Protein AF-A0A6I5CP54-F1 (afdb_monomer)

Foldseek 3Di:
DDDDDDDDDDDDDDDDDDDDDDDDDDDDDDDDPDPDDPPDDPWDWQQAPFDKQKPAAPDPQQGLNQARPPQQPDGKHFGAQDFFIKMKTFSVAKFWFFKKKWAWDVWAAQWKFKWAAAQVPDIDTFDTHHRDDHGMDIDTGGDMHRMIMITGGDIPDRGTTMTSYIIITGDDDHQAQFAQAFFWAFDDFDLATFTDHVNHGAFFLAAEEADDLQCLLVCVLVVVLLQGQEYEDQAFDPSNVSNLVSSRSNNHAYAHHQEDQQLDDVPGHDQDQLLPCVVSLVVSLVRLLVRLLVPLNRSRYAAYEYYEANLPNNCNVDDDPSSVSRLLSVLLSLQVSLVSSCVRHVRHFYEYEHEACVSVVSCQVRRPSGQEYEYADECCLLCNLVCCVVVPDTHAYEYEEYFHDDQVRAAADPQGGGDADFLVNRLVRRLVNQCSQVVSPSRYRYYHYPHCHQDAPPLHNRRHQQHVNAGTSNSQSSSCSNSVDPVPPQHAKHFPDKDKPPQEEAEAQAWIKIATDIDGPVHADKDKWKWKGCCFQPNRSHTDTWDWDDPDRRMIITGHHNGFGKMKMKMWIDRVPRHIGIGIDIHGYDHHDDPDDDPLAQDDKDKPAFQCDDDPDSQDLSQCRPPDPVGHTDGDPDPDMDMDD

Mean predicted aligned error: 13.67 Å

Secondary structure (DSSP, 8-state):
-----------------------------------PPP-PPPPEE-STT--EEES--SSGGG-GGGGSSS-TTT--EE--SSSS-EEEEEEEEEEEEEEEEEEE-SS-EEEEEEEEESSSSSEEEEEEE-S---SEEEEE---EEEEEEEEEEEESSSS--EEEEEEEEEEESPPPPPPPPS-EEEEEETTEEEEEETTEEE-EEEEEE-S-GGGHHHHHHHHHHTT--EEE-S--STTHHHHHHHHHHTT-EEEEEE----S-BTTB-----TTT-HHHHHHHHHHHHHHHHHHTT-TTEEEEEEEESHHHHGGGT--HHHHHHHHHHHHHHHHHHHHHHHTT-TTS-EEEEEESSTTHHHHHHH-TT-SSEEEE-STTGGGHHHHHHHHT-SS-EEEEEE-S--GGGS-B-TTSSB-PPPHHHHHHHHHHHHHHHHTSTTTEEEEEEEEE--S-BTTB-SS-SSGGG-B-HHHHHHHHHHHS--TT---PPEEEEEEEETSS-EETTSEEEEEEEEE-SS----EEEEEEE-HHHH---SEEEPPEEEEETTEEEEEPPSS-EEEEEEEEEE-SSSBEEEEEEEEEEE-----S--SSTT---EES---SSBTTB---GGGGSSS-SS------SSS---EE-

Solvent-accessible surface area (backbone atoms only — not comparable to full-atom values): 34402 Å² total; per-residue (Å²): 131,86,87,84,85,90,88,85,87,88,90,89,82,90,86,91,87,87,91,86,86,84,89,88,87,88,87,83,87,81,91,77,83,79,78,74,76,79,84,72,74,80,74,38,79,53,28,69,75,36,62,39,46,48,76,53,48,67,45,90,86,15,39,43,47,34,16,21,68,80,45,74,81,83,42,30,19,27,31,47,68,56,66,66,42,37,44,35,36,43,50,87,46,60,23,28,35,48,31,38,36,38,33,35,38,96,37,16,53,17,21,30,32,39,30,28,12,78,82,75,78,63,76,43,78,54,42,79,50,70,79,51,90,52,49,69,49,79,41,80,41,64,57,61,27,18,23,41,30,45,38,34,59,35,52,68,62,83,55,20,43,24,29,17,26,51,45,36,25,24,43,87,74,32,83,56,59,60,22,68,58,62,48,26,41,81,44,75,50,95,67,50,38,43,32,23,37,46,81,38,85,48,67,45,40,23,26,26,62,54,63,63,48,88,51,27,69,73,52,44,61,54,47,41,71,35,41,35,45,30,37,32,44,63,56,64,57,88,63,42,56,48,33,40,56,32,28,23,62,55,30,16,31,30,38,40,10,38,75,50,70,18,18,32,60,94,98,47,62,43,74,72,51,51,73,74,46,57,68,60,52,55,50,51,51,53,52,52,47,52,48,46,66,72,39,65,84,40,58,10,60,45,32,41,30,48,37,52,31,32,67,60,12,33,58,73,65,34,59,70,74,58,27,55,49,34,43,52,28,42,29,36,47,52,21,56,44,29,53,51,43,45,75,72,34,82,42,45,41,33,31,41,33,23,56,45,71,80,45,51,73,46,35,68,74,40,19,75,61,43,61,32,46,33,22,31,30,35,71,58,37,62,50,55,62,54,53,46,61,73,72,60,64,90,60,41,34,35,35,60,29,29,18,35,64,49,76,91,70,42,61,60,37,100,84,73,46,62,46,70,74,46,42,66,55,37,15,50,22,35,42,51,38,52,49,44,40,66,72,37,65,25,35,42,40,33,37,16,37,44,30,48,21,43,60,67,40,100,21,43,76,72,52,44,22,24,35,84,69,25,33,23,52,37,36,51,28,47,17,25,70,55,64,73,53,59,87,90,62,89,58,35,26,42,69,79,43,74,51,56,44,56,36,78,60,23,29,34,66,36,69,27,38,39,38,39,50,68,45,47,78,85,69,56,72,72,42,80,50,46,30,36,15,34,41,75,40,77,61,44,52,51,70,40,80,49,58,66,47,77,73,55,93,54,27,30,44,33,51,39,56,78,68,51,39,40,29,41,41,35,46,37,32,30,44,84,83,51,26,24,18,56,44,68,46,64,34,24,28,32,81,52,87,78,87,78,81,77,81,55,55,76,46,75,54,51,52,75,57,48,35,75,72,59,95,94,34,62,16,43,58,55,38,66,25,66,82,56,90,92,52,40,52,40,62,57,100,61,87,88,75,54,77,48,114

Sequence (645 aa):
MSRPRRFAHTPPTRRAAVPLLALGALLASSLTVALAPDARAADTLLSQGRPATASSQEGDGYAASAAVDGDLTGTRWASAWSDTQWLQVDLGRRADLSRAVLTWENAYGKDYEIQASDDGTDWRTLKKVTGGDGGTDDLALSGSGRYVRMQGLARSGGYGYSLWEFQVYGSAGGTVPPPATGAVKVEGTRGDWRLTVGGRPFTVKGVTWGPPVADAAEYLPDVREMGANTVRTWGTDGSSKALLDAAAAQGLHVINGFWLQPGGGPGSGGCVDYVTDTAYKDSALAEFARWVDAYKSHPATLMWNVGNESVLGLQNCYSGDRLEAERNAYTGFIDEVAKKIHSIDPDHPVTSTDAWTGAWPYYERNAPDLDLYAVNAYSGVCQVRQDWTDGGYSKPYIVTETGPAGEWEVPDDANGVPDEPTDAQKADGYTRAWNCVTDHQGVALGATLFHYGTEHDFGGVWYNLVPDGLRRLSYYAVKKAYTGSTAGDDTPPVISGMTVSPASSAPAGGEFTVHADVRDPDGDPVTYRIFLSGTYANGDKRLVAAKWRSTGNGAFAVTAPQGLGVWKVYVQAEDGHGNAGIETRSVRVVAPPVSGTDLALDRPVTASSFQPSYGDCPCTPDLAVDGRADTRWASDWSDPQWFQV

Nearest PDB structures (foldseek):
  6pal-assembly1_A  TM=8.038E-01  e=7.867E-29  Bacteroides uniformis
  4zy9-assembly2_B  TM=9.652E-01  e=1.320E-16  Paenibacillus fukuinensis
  4zz8-assembly2_B  TM=9.709E-01  e=1.003E-14  Paenibacillus fukuinensis
  4zxe-assembly2_B  TM=9.583E-01  e=8.452E-15  Paenibacillus fukuinensis
  2yc4-assembly1_A  TM=8.975E-01  e=1.955E-06  Chlamydomonas reinhardtii

Structure (mmCIF, N/CA/C/O backbone):
data_AF-A0A6I5CP54-F1
#
_entry.id   AF-A0A6I5CP54-F1
#
loop_
_atom_site.group_PDB
_atom_site.id
_atom_site.type_symbol
_atom_site.label_atom_id
_atom_site.label_alt_id
_atom_site.label_comp_id
_atom_site.label_asym_id
_atom_site.label_entity_id
_atom_site.label_seq_id
_atom_site.pdbx_PDB_ins_code
_atom_site.Cartn_x
_atom_site.Cartn_y
_atom_site.Cartn_z
_atom_site.occupancy
_atom_site.B_iso_or_equiv
_atom_site.auth_seq_id
_atom_site.auth_comp_id
_atom_site.auth_asym_id
_atom_site.auth_atom_id
_atom_site.pdbx_PDB_model_num
ATOM 1 N N . MET A 1 1 ? 69.385 2.492 13.422 1.00 39.16 1 MET A N 1
ATOM 2 C CA . MET A 1 1 ? 69.932 3.751 13.986 1.00 39.16 1 MET A CA 1
ATOM 3 C C . MET A 1 1 ? 69.280 4.022 15.347 1.00 39.16 1 MET A C 1
ATOM 5 O O . MET A 1 1 ? 68.232 3.453 15.601 1.00 39.16 1 MET A O 1
ATOM 9 N N . SER A 1 2 ? 69.954 4.797 16.208 1.00 36.59 2 SER A N 1
ATOM 10 C CA . SER A 1 2 ? 69.569 5.403 17.511 1.00 36.59 2 SER A CA 1
ATOM 11 C C . SER A 1 2 ? 68.113 5.231 18.019 1.00 36.59 2 SER A C 1
ATOM 13 O O . SER A 1 2 ? 67.192 5.573 17.295 1.00 36.59 2 SER A O 1
ATOM 15 N N . ARG A 1 3 ? 67.830 4.646 19.207 1.00 36.69 3 ARG A N 1
ATOM 16 C CA . ARG A 1 3 ? 68.054 5.112 20.620 1.00 36.69 3 ARG A CA 1
ATOM 17 C C . ARG A 1 3 ? 67.064 6.223 21.093 1.00 36.69 3 ARG A C 1
ATOM 19 O O . ARG A 1 3 ? 66.807 7.105 20.287 1.00 36.69 3 ARG A O 1
ATOM 26 N N . PRO A 1 4 ? 66.727 6.356 22.411 1.00 61.97 4 PRO A N 1
ATOM 27 C CA . PRO A 1 4 ? 66.622 5.322 23.471 1.00 61.97 4 PRO A CA 1
ATOM 28 C C . PRO A 1 4 ? 65.631 5.578 24.671 1.00 61.97 4 PRO A C 1
ATOM 30 O O . PRO A 1 4 ? 65.228 6.698 24.943 1.00 61.97 4 PRO A O 1
ATOM 33 N N . ARG A 1 5 ? 65.494 4.542 25.531 1.00 39.81 5 ARG A N 1
ATOM 34 C CA . ARG A 1 5 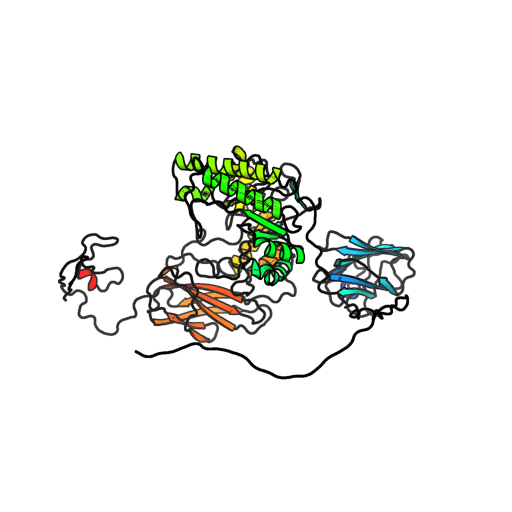? 65.497 4.545 27.034 1.00 39.81 5 ARG A CA 1
ATOM 35 C C . ARG A 1 5 ? 64.280 4.941 27.910 1.00 39.81 5 ARG A C 1
ATOM 37 O O . ARG A 1 5 ? 63.714 6.019 27.830 1.00 39.81 5 ARG A O 1
ATOM 44 N N . ARG A 1 6 ? 64.055 4.059 28.905 1.00 46.34 6 ARG A N 1
ATOM 45 C CA . ARG A 1 6 ? 63.405 4.275 30.219 1.00 46.34 6 ARG A CA 1
ATOM 46 C C . ARG A 1 6 ? 64.395 4.836 31.262 1.00 46.34 6 ARG A C 1
ATOM 48 O O . ARG A 1 6 ? 65.596 4.707 31.044 1.00 46.34 6 ARG A O 1
ATOM 55 N N . PHE A 1 7 ? 63.853 5.309 32.395 1.00 38.19 7 PHE A N 1
ATOM 56 C CA . PHE A 1 7 ? 64.299 5.269 33.819 1.00 38.19 7 PHE A CA 1
ATOM 57 C C . PHE A 1 7 ? 63.834 6.583 34.501 1.00 38.19 7 PHE A C 1
ATOM 59 O O . PHE A 1 7 ? 63.853 7.610 33.840 1.00 38.19 7 PHE A O 1
ATOM 66 N N . ALA A 1 8 ? 63.508 6.742 35.786 1.00 40.03 8 ALA A N 1
ATOM 67 C CA . ALA A 1 8 ? 62.969 5.959 36.907 1.00 40.03 8 ALA A CA 1
ATOM 68 C C . ALA A 1 8 ? 63.285 6.770 38.199 1.00 40.03 8 ALA A C 1
ATOM 70 O O . ALA A 1 8 ? 64.399 7.265 38.321 1.00 40.03 8 ALA A O 1
ATOM 71 N N . HIS A 1 9 ? 62.355 6.799 39.169 1.00 34.72 9 HIS A N 1
ATOM 72 C CA . HIS A 1 9 ? 62.580 6.982 40.629 1.00 34.72 9 HIS A CA 1
ATOM 73 C C . HIS A 1 9 ? 62.630 8.386 41.327 1.00 34.72 9 HIS A C 1
ATOM 75 O O . HIS A 1 9 ? 63.680 9.003 41.454 1.00 34.72 9 HIS A O 1
ATOM 81 N N . THR A 1 10 ? 61.473 8.732 41.942 1.00 36.22 10 THR A N 1
ATOM 82 C CA . THR A 1 10 ? 61.230 9.029 43.399 1.00 36.22 10 THR A CA 1
ATOM 83 C C . THR A 1 10 ? 61.663 10.385 44.070 1.00 36.22 10 THR A C 1
ATOM 85 O O . THR A 1 10 ? 62.360 11.168 43.437 1.00 36.22 10 THR A O 1
ATOM 88 N N . PRO A 1 11 ? 61.123 10.773 45.274 1.00 61.88 11 PRO A N 1
ATOM 89 C CA . PRO A 1 11 ? 60.636 12.147 45.596 1.00 61.88 11 PRO A CA 1
ATOM 90 C C . PRO A 1 11 ? 61.286 12.677 46.927 1.00 61.88 11 PRO A C 1
ATOM 92 O O . PRO A 1 11 ? 62.475 12.396 47.075 1.00 61.88 11 PRO A O 1
ATOM 95 N N . PRO A 1 12 ? 60.649 13.308 47.967 1.00 60.81 12 PRO A N 1
ATOM 96 C CA . PRO A 1 12 ? 59.356 14.023 48.168 1.00 60.81 12 PRO A CA 1
ATOM 97 C C . PRO A 1 12 ? 59.466 15.358 48.978 1.00 60.81 12 PRO A C 1
ATOM 99 O O . PRO A 1 12 ? 60.566 15.796 49.291 1.00 60.81 12 PRO A O 1
ATOM 102 N N . THR A 1 13 ? 58.347 15.971 49.430 1.00 38.03 13 THR A N 1
ATOM 103 C CA . THR A 1 13 ? 58.023 16.144 50.888 1.00 38.03 13 THR A CA 1
ATOM 104 C C . THR A 1 13 ? 56.765 16.986 51.232 1.00 38.03 13 THR A C 1
ATOM 106 O O . THR A 1 13 ? 56.719 18.156 50.896 1.00 38.03 13 THR A O 1
ATOM 109 N N . ARG A 1 14 ? 55.883 16.411 52.090 1.00 41.72 14 ARG A N 1
ATOM 110 C CA . ARG A 1 14 ? 55.156 17.015 53.261 1.00 41.72 14 ARG A CA 1
ATOM 111 C C . ARG A 1 14 ? 54.171 18.188 53.001 1.00 41.72 14 ARG A C 1
ATOM 113 O O . ARG A 1 14 ? 54.395 19.008 52.136 1.00 41.72 14 ARG A O 1
ATOM 120 N N . ARG A 1 15 ? 53.065 18.390 53.739 1.00 37.25 15 ARG A N 1
ATOM 121 C CA . ARG A 1 15 ? 52.506 17.911 55.042 1.00 37.25 15 ARG A CA 1
ATOM 122 C C . ARG A 1 15 ? 50.957 18.135 54.979 1.00 37.25 15 ARG A C 1
ATOM 124 O O . ARG A 1 15 ? 50.528 18.804 54.051 1.00 37.25 15 ARG A O 1
ATOM 131 N N . ALA A 1 16 ? 50.048 17.690 55.859 1.00 37.16 16 ALA A N 1
ATOM 132 C CA . ALA A 1 16 ? 50.077 16.974 57.148 1.00 37.16 16 ALA A CA 1
ATOM 133 C C . ALA A 1 16 ? 48.749 16.168 57.351 1.00 37.16 16 ALA A C 1
ATOM 135 O O . ALA A 1 16 ? 48.096 15.824 56.374 1.00 37.16 16 ALA A O 1
ATOM 136 N N . ALA A 1 17 ? 48.362 15.880 58.604 1.00 35.94 17 ALA A N 1
ATOM 137 C CA . ALA A 1 17 ? 47.079 15.316 59.089 1.00 35.94 17 ALA A CA 1
ATOM 138 C C . ALA A 1 17 ? 46.939 15.699 60.601 1.00 35.94 17 ALA A C 1
ATOM 140 O O . ALA A 1 17 ? 47.867 16.337 61.103 1.00 35.94 17 ALA A O 1
ATOM 141 N N . VAL A 1 18 ? 45.918 15.403 61.429 1.00 38.16 18 VAL A N 1
ATOM 142 C CA . VAL A 1 18 ? 44.681 14.566 61.421 1.00 38.16 18 VAL A CA 1
ATOM 143 C C . VAL A 1 18 ? 43.765 15.098 62.580 1.00 38.16 18 VAL A C 1
ATOM 145 O O . VAL A 1 18 ? 44.330 15.795 63.431 1.00 38.16 18 VAL A O 1
ATOM 148 N N . PRO A 1 19 ? 42.424 14.863 62.687 1.00 48.59 19 PRO A N 1
ATOM 149 C CA . PRO A 1 19 ? 41.876 13.594 63.218 1.00 48.59 19 PRO A CA 1
ATOM 150 C C . PRO A 1 19 ? 40.431 13.234 62.748 1.00 48.59 19 PRO A C 1
ATOM 152 O O . PRO A 1 19 ? 39.945 13.733 61.739 1.00 48.59 19 PRO A O 1
ATOM 155 N N . LEU A 1 20 ? 39.769 12.337 63.494 1.00 41.56 20 LEU A N 1
ATOM 156 C CA . LEU A 1 20 ? 38.352 11.925 63.459 1.00 41.56 20 LEU A CA 1
ATOM 157 C C . LEU A 1 20 ? 37.659 12.333 64.782 1.00 41.56 20 LEU A C 1
ATOM 159 O O . LEU A 1 20 ? 38.364 12.575 65.760 1.00 41.56 20 LEU A O 1
ATOM 163 N N . LEU A 1 21 ? 36.319 12.244 64.865 1.00 32.53 21 LEU A N 1
ATOM 164 C CA . LEU A 1 21 ? 35.585 11.624 65.998 1.00 32.53 21 LEU A CA 1
ATOM 165 C C . LEU A 1 21 ? 34.107 11.336 65.628 1.00 32.53 21 LEU A C 1
ATOM 167 O O . LEU A 1 21 ? 33.666 11.734 64.553 1.00 32.53 21 LEU A O 1
ATOM 171 N N . ALA A 1 22 ? 33.384 10.554 66.445 1.00 34.62 22 ALA A N 1
ATOM 172 C CA . ALA A 1 22 ? 32.240 9.739 65.997 1.00 34.62 22 ALA A CA 1
ATOM 173 C C . ALA A 1 22 ? 31.000 9.729 66.932 1.00 34.62 22 ALA A C 1
ATOM 175 O O . ALA A 1 22 ? 31.090 10.139 68.084 1.00 34.62 22 ALA A O 1
ATOM 176 N N . LEU A 1 23 ? 29.912 9.117 66.423 1.00 33.81 23 LEU A N 1
ATOM 177 C CA . LEU A 1 23 ? 28.665 8.653 67.082 1.00 33.81 23 LEU A CA 1
ATOM 178 C C . LEU A 1 23 ? 27.613 9.682 67.563 1.00 33.81 23 LEU A C 1
ATOM 180 O O . LEU A 1 23 ? 27.917 10.648 68.250 1.00 33.81 23 LEU A O 1
ATOM 184 N N . GLY A 1 24 ? 26.334 9.353 67.309 1.00 30.33 24 GLY A N 1
ATOM 185 C CA . GLY A 1 24 ? 25.152 9.936 67.970 1.00 30.33 24 GLY A CA 1
ATOM 186 C C . GLY A 1 24 ? 23.907 9.977 67.070 1.00 30.33 24 GLY A C 1
ATOM 187 O O . GLY A 1 24 ? 23.909 10.687 66.072 1.00 30.33 24 GLY A O 1
ATOM 188 N N . ALA A 1 25 ? 22.845 9.237 67.407 1.00 38.34 25 ALA A N 1
ATOM 189 C CA . ALA A 1 25 ? 21.592 9.179 66.637 1.00 38.34 25 ALA A CA 1
ATOM 190 C C . ALA A 1 25 ? 20.400 9.741 67.431 1.00 38.34 25 ALA A C 1
ATOM 192 O O . ALA A 1 25 ? 20.352 9.523 68.639 1.00 38.34 25 ALA A O 1
ATOM 193 N N . LEU A 1 26 ? 19.426 10.376 66.754 1.00 30.09 26 LEU A N 1
ATOM 194 C CA . LEU A 1 26 ? 17.991 10.403 67.112 1.00 30.09 26 LEU A CA 1
ATOM 195 C C . LEU A 1 26 ? 17.130 11.074 66.013 1.00 30.09 26 LEU A C 1
ATOM 197 O O . LEU A 1 26 ? 17.662 11.670 65.080 1.00 30.09 26 LEU A O 1
ATOM 201 N N . LEU A 1 27 ? 15.808 10.874 66.082 1.00 33.78 27 LEU A N 1
ATOM 202 C CA . LEU A 1 27 ? 14.847 11.034 64.977 1.00 33.78 27 LEU A CA 1
ATOM 203 C C . LEU A 1 27 ? 14.207 12.436 64.838 1.00 33.78 27 LEU A C 1
ATOM 205 O O . LEU A 1 27 ? 14.074 13.163 65.818 1.00 33.78 27 LEU A O 1
ATOM 209 N N . ALA A 1 28 ? 13.614 12.635 63.648 1.00 31.11 28 ALA A N 1
ATOM 210 C CA . ALA A 1 28 ? 12.280 13.214 63.380 1.00 31.11 28 ALA A CA 1
ATOM 211 C C . ALA A 1 28 ? 12.181 14.624 62.755 1.00 31.11 28 ALA A C 1
ATOM 213 O O . ALA A 1 28 ? 12.767 15.587 63.236 1.00 31.11 28 ALA A O 1
ATOM 214 N N . SER A 1 29 ? 11.276 14.706 61.764 1.00 31.58 29 SER A N 1
ATOM 215 C CA . SER A 1 29 ? 10.709 15.915 61.131 1.00 31.58 29 SER A CA 1
ATOM 216 C C . SER A 1 29 ? 11.653 16.699 60.192 1.00 31.58 29 SER A C 1
ATOM 218 O O . SER A 1 29 ? 12.827 16.865 60.484 1.00 31.58 29 SER A O 1
ATOM 220 N N . SER A 1 30 ? 11.221 17.219 59.036 1.00 36.59 30 SER A N 1
ATOM 221 C CA . SER A 1 30 ? 9.864 17.307 58.462 1.00 36.59 30 SER A CA 1
ATOM 222 C C . SER A 1 30 ? 9.870 17.227 56.929 1.00 36.59 30 SER A C 1
ATOM 224 O O . SER A 1 30 ? 10.706 17.834 56.264 1.00 36.59 30 SER A O 1
ATOM 226 N N . LEU A 1 31 ? 8.882 16.516 56.379 1.00 45.44 31 LEU A N 1
ATOM 227 C CA . LEU A 1 31 ? 8.608 16.395 54.948 1.00 45.44 31 LEU A CA 1
ATOM 228 C C . LEU A 1 31 ? 7.655 17.517 54.501 1.00 45.44 31 LEU A C 1
ATOM 230 O O . LEU A 1 31 ? 6.480 17.483 54.851 1.00 45.44 31 LEU A O 1
ATOM 234 N N . THR A 1 32 ? 8.129 18.468 53.695 1.00 35.75 32 THR A N 1
ATOM 235 C CA . THR A 1 32 ? 7.268 19.416 52.961 1.00 35.75 32 THR A CA 1
ATOM 236 C C . THR A 1 32 ? 7.851 19.685 51.575 1.00 35.75 32 THR A C 1
ATOM 238 O O . THR A 1 32 ? 8.405 20.752 51.312 1.00 35.75 32 THR A O 1
ATOM 241 N N . VAL A 1 33 ? 7.721 18.710 50.671 1.00 43.62 33 VAL A N 1
ATOM 242 C CA . VAL A 1 33 ? 7.728 19.020 49.236 1.00 43.62 33 VAL A CA 1
ATOM 243 C C . VAL A 1 33 ? 6.388 19.686 48.951 1.00 43.62 33 VAL A C 1
ATOM 245 O O . VAL A 1 33 ? 5.345 19.042 49.049 1.00 43.62 33 VAL A O 1
ATOM 248 N N . ALA A 1 34 ? 6.407 20.984 48.659 1.00 40.59 34 ALA A N 1
ATOM 249 C CA . ALA A 1 34 ? 5.221 21.664 48.171 1.00 40.59 34 ALA A CA 1
ATOM 250 C C . ALA A 1 34 ? 4.909 21.119 46.772 1.00 40.59 34 ALA A C 1
ATOM 252 O O . ALA A 1 34 ? 5.630 21.407 45.818 1.00 40.59 34 ALA A O 1
ATOM 253 N N . LEU A 1 35 ? 3.844 20.323 46.661 1.00 43.72 35 LEU A N 1
ATOM 254 C CA . LEU A 1 35 ? 3.226 20.036 45.374 1.00 43.72 35 LEU A CA 1
ATOM 255 C C . LEU A 1 35 ? 2.660 21.357 44.848 1.00 43.72 35 LEU A C 1
ATOM 257 O O . LEU A 1 35 ? 1.621 21.823 45.317 1.00 43.72 35 LEU A O 1
ATOM 261 N N . ALA A 1 36 ? 3.359 21.974 43.897 1.00 41.16 36 ALA A N 1
ATOM 262 C CA . ALA A 1 36 ? 2.705 22.922 43.012 1.00 41.16 36 ALA A CA 1
ATOM 263 C C . ALA A 1 36 ? 1.599 22.148 42.271 1.00 41.16 36 ALA A C 1
ATOM 265 O O . ALA A 1 36 ? 1.880 21.052 41.781 1.00 41.16 36 ALA A O 1
ATOM 266 N N . PRO A 1 37 ? 0.352 22.647 42.215 1.00 36.56 37 PRO A N 1
ATOM 267 C CA . PRO A 1 37 ? -0.652 22.032 41.363 1.00 36.56 37 PRO A CA 1
ATOM 268 C C . PRO A 1 37 ? -0.178 22.117 39.910 1.00 36.56 37 PRO A C 1
ATOM 270 O O . PRO A 1 37 ? 0.344 23.157 39.498 1.00 36.56 37 PRO A O 1
ATOM 273 N N . ASP A 1 38 ? -0.369 21.042 39.144 1.00 35.53 38 ASP A N 1
ATOM 274 C CA . ASP A 1 38 ? -0.078 21.044 37.713 1.00 35.53 38 ASP A CA 1
ATOM 275 C C . ASP A 1 38 ? -0.770 22.232 37.042 1.00 35.53 38 ASP A C 1
ATOM 277 O O . ASP A 1 38 ? -1.975 22.453 37.215 1.00 35.53 38 ASP A O 1
ATOM 281 N N . ALA A 1 39 ? -0.006 22.986 36.252 1.00 36.25 39 ALA A N 1
ATOM 282 C CA . ALA A 1 39 ? -0.537 24.054 35.423 1.00 36.25 39 ALA A CA 1
ATOM 283 C C . ALA A 1 39 ? -1.356 23.439 34.279 1.00 36.25 39 ALA A C 1
ATOM 285 O O . ALA A 1 39 ? -0.864 23.259 33.166 1.00 36.25 39 ALA A O 1
ATOM 286 N N . ARG A 1 40 ? -2.614 23.088 34.566 1.00 43.56 40 ARG A N 1
ATOM 287 C CA . ARG A 1 40 ? -3.578 22.676 33.545 1.00 43.56 40 ARG A CA 1
ATOM 288 C C . ARG A 1 40 ? -3.764 23.828 32.565 1.00 43.56 40 ARG A C 1
ATOM 290 O O . ARG A 1 40 ? -4.172 24.920 32.962 1.00 43.56 40 ARG A O 1
ATOM 297 N N . ALA A 1 41 ? -3.460 23.574 31.294 1.00 50.06 41 ALA A N 1
ATOM 298 C CA . ALA A 1 41 ? -3.888 24.445 30.210 1.00 50.06 41 ALA A CA 1
ATOM 299 C C . ALA A 1 41 ? -5.417 24.598 30.267 1.00 50.06 41 ALA A C 1
ATOM 301 O O . ALA A 1 41 ? -6.115 23.657 30.644 1.00 50.06 41 ALA A O 1
ATOM 302 N N . ALA A 1 42 ? -5.929 25.781 29.928 1.00 57.00 42 ALA A N 1
ATOM 303 C CA . ALA A 1 42 ? -7.369 26.006 29.898 1.00 57.00 42 ALA A CA 1
ATOM 304 C C . ALA A 1 42 ? -8.024 25.123 28.823 1.00 57.00 42 ALA A C 1
ATOM 306 O O . ALA A 1 42 ? -7.522 25.045 27.699 1.00 57.00 42 ALA A O 1
ATOM 307 N N . ASP A 1 43 ? -9.137 24.477 29.173 1.00 75.50 43 ASP A N 1
ATOM 308 C CA . ASP A 1 43 ? -9.879 23.592 28.276 1.00 75.50 43 ASP A CA 1
ATOM 309 C C . ASP A 1 43 ? -10.225 24.301 26.954 1.00 75.50 43 ASP A C 1
ATOM 311 O O . ASP A 1 43 ? -10.810 25.387 26.944 1.00 75.50 43 ASP A O 1
ATOM 315 N N . THR A 1 44 ? -9.873 23.686 25.823 1.00 90.56 44 THR A N 1
ATOM 316 C CA . THR A 1 44 ? -10.086 24.277 24.493 1.00 90.56 44 THR A CA 1
ATOM 317 C C . THR A 1 44 ? -11.511 24.011 24.022 1.00 90.56 44 THR A C 1
ATOM 319 O O . THR A 1 44 ? -11.990 22.887 24.145 1.00 90.56 44 THR A O 1
ATOM 322 N N . LEU A 1 45 ? -12.188 25.018 23.460 1.00 94.44 45 LEU A N 1
ATOM 323 C CA . LEU A 1 45 ? -13.495 24.848 22.814 1.00 94.44 45 LEU A CA 1
ATOM 324 C C . LEU A 1 45 ? -13.316 24.141 21.461 1.00 94.44 45 LEU A C 1
ATOM 326 O O . LEU A 1 45 ? -12.589 24.627 20.598 1.00 94.44 45 LEU A O 1
ATOM 330 N N . LEU A 1 46 ? -13.956 22.984 21.291 1.00 94.56 46 LEU A N 1
ATOM 331 C CA . LEU A 1 46 ? -13.775 22.086 20.145 1.00 94.56 46 LEU A CA 1
ATOM 332 C C . LEU A 1 46 ? -14.943 22.115 19.145 1.00 94.56 46 LEU A C 1
ATOM 334 O O . LEU A 1 46 ? -14.722 21.817 17.970 1.00 94.56 46 LEU A O 1
ATOM 338 N N . SER A 1 47 ? -16.165 22.433 19.598 1.00 96.38 47 SER A N 1
ATOM 339 C CA . SER A 1 47 ? -17.390 22.357 18.780 1.00 96.38 47 SER A CA 1
ATOM 340 C C . SER A 1 47 ? -17.707 23.605 17.955 1.00 96.38 47 SER A C 1
ATOM 342 O O . SER A 1 47 ? -18.490 23.503 17.017 1.00 96.38 47 SER A O 1
ATOM 344 N N . GLN A 1 48 ? -17.132 24.769 18.267 1.00 96.38 48 GLN A N 1
ATOM 345 C CA . GLN A 1 48 ? -17.534 26.016 17.610 1.00 96.38 48 GLN A CA 1
ATOM 346 C C . GLN A 1 48 ? -17.202 26.008 16.108 1.00 96.38 48 GLN A C 1
ATOM 348 O O . GLN A 1 48 ? -16.091 25.657 15.706 1.00 96.38 48 GLN A O 1
ATOM 353 N N . GLY A 1 49 ? -18.180 26.379 15.280 1.00 91.31 49 GLY A N 1
ATOM 354 C CA . GLY A 1 49 ? -18.095 26.385 13.818 1.00 91.31 49 GLY A CA 1
ATOM 355 C C . GLY A 1 49 ? -18.015 24.997 13.168 1.00 91.31 49 GLY A C 1
ATOM 356 O O . GLY A 1 49 ? -17.778 24.905 11.963 1.00 91.31 49 GLY A O 1
ATOM 357 N N . ARG A 1 50 ? -18.174 23.909 13.932 1.00 93.69 50 ARG A N 1
ATOM 358 C CA . ARG A 1 50 ? -18.080 22.537 13.412 1.00 93.69 50 ARG A CA 1
ATOM 359 C C . ARG A 1 50 ? -19.363 22.085 12.702 1.00 93.69 50 ARG A C 1
ATOM 361 O O . ARG A 1 50 ? -20.445 22.575 13.021 1.00 93.69 50 ARG A O 1
ATOM 368 N N . PRO A 1 51 ? -19.282 21.099 11.785 1.00 96.25 51 PRO A N 1
ATOM 369 C CA . PRO A 1 51 ? -20.467 20.469 11.216 1.00 96.25 51 PRO A CA 1
ATOM 370 C C . PRO A 1 51 ? -21.355 19.864 12.310 1.00 96.25 51 PRO A C 1
ATOM 372 O O . PRO A 1 51 ? -20.892 19.067 13.130 1.00 96.25 51 PRO A O 1
ATOM 375 N N . ALA A 1 52 ? -22.639 20.218 12.296 1.00 96.81 52 ALA A N 1
ATOM 376 C CA . ALA A 1 52 ? -23.639 19.709 13.225 1.00 96.81 52 ALA A CA 1
ATOM 377 C C . ALA A 1 52 ? -24.854 19.153 12.475 1.00 96.81 52 ALA A C 1
ATOM 379 O O . ALA A 1 52 ? -25.270 19.689 11.446 1.00 96.81 52 ALA A O 1
ATOM 380 N N . THR A 1 53 ? -25.438 18.080 13.004 1.00 97.56 53 THR A N 1
ATOM 381 C CA . THR A 1 53 ? -26.668 17.460 12.492 1.00 97.56 53 THR A CA 1
ATOM 382 C C . THR A 1 53 ? -27.618 17.150 13.645 1.00 97.56 53 THR A C 1
ATOM 384 O O . THR A 1 53 ? -27.215 17.101 14.807 1.00 97.56 53 THR A O 1
ATOM 387 N N . ALA A 1 54 ? -28.900 16.959 13.344 1.00 97.94 54 ALA A N 1
ATOM 388 C CA . ALA A 1 54 ? -29.924 16.666 14.339 1.00 97.94 54 ALA A CA 1
ATOM 389 C C . ALA A 1 54 ? -30.933 15.640 13.815 1.00 97.94 54 ALA A C 1
ATOM 391 O O . ALA A 1 54 ? -31.088 15.469 12.605 1.00 97.94 54 ALA A O 1
ATOM 392 N N . SER A 1 55 ? -31.668 15.005 14.728 1.00 97.69 55 SER A N 1
ATOM 393 C CA . SER A 1 55 ? -32.768 14.090 14.394 1.00 97.69 55 SER A CA 1
ATOM 394 C C . SER A 1 55 ? -33.936 14.775 13.679 1.00 97.69 55 SER A C 1
ATOM 396 O O . SER A 1 55 ? -34.684 14.124 12.952 1.00 97.69 55 SER A O 1
ATOM 398 N N . SER A 1 56 ? -34.128 16.073 13.920 1.00 97.62 56 SER A N 1
ATOM 399 C CA . SER A 1 56 ? -35.106 16.925 13.243 1.00 97.62 56 SER A CA 1
ATOM 400 C C . SER A 1 56 ? -34.802 18.409 13.482 1.00 97.62 56 SER A C 1
ATOM 402 O O . SER A 1 56 ? -33.971 18.759 14.325 1.00 97.62 56 SER A O 1
ATOM 404 N N . GLN A 1 57 ? -35.523 19.274 12.769 1.00 96.81 57 GLN A N 1
ATOM 405 C CA . GLN A 1 57 ? -35.623 20.705 13.048 1.00 96.81 57 GLN A CA 1
ATOM 406 C C . GLN A 1 57 ? -37.088 21.159 12.933 1.00 96.81 57 GLN A C 1
ATOM 408 O O . GLN A 1 57 ? -37.837 20.609 12.126 1.00 96.81 57 GLN A O 1
ATOM 413 N N . GLU A 1 58 ? -37.507 22.143 13.731 1.00 93.88 58 GLU A N 1
ATOM 414 C CA . GLU A 1 58 ? -38.877 22.692 13.723 1.00 93.88 58 GLU A CA 1
ATOM 415 C C . GLU A 1 58 ? -39.174 23.511 12.446 1.00 93.88 58 GLU A C 1
ATOM 417 O O . GLU A 1 58 ? -40.326 23.653 12.042 1.00 93.88 58 GLU A O 1
ATOM 422 N N . GLY A 1 59 ? -38.131 24.006 11.774 1.00 92.06 59 GLY A N 1
ATOM 423 C CA . GLY A 1 59 ? -38.204 24.722 10.501 1.00 92.06 59 GLY A CA 1
ATOM 424 C C . GLY A 1 59 ? -36.827 25.218 10.051 1.00 92.06 59 GLY A C 1
ATOM 425 O O . GLY A 1 59 ? -35.836 25.025 10.753 1.00 92.06 59 GLY A O 1
ATOM 426 N N . ASP A 1 60 ? -36.761 25.873 8.891 1.00 87.31 60 ASP A N 1
ATOM 427 C CA . ASP A 1 60 ? -35.497 26.280 8.246 1.00 87.31 60 ASP A CA 1
ATOM 428 C C . ASP A 1 60 ? -34.641 27.237 9.094 1.00 87.31 60 ASP A C 1
ATOM 430 O O . ASP A 1 60 ? -33.417 27.225 9.001 1.00 87.31 60 ASP A O 1
ATOM 434 N N . GLY A 1 61 ? -35.271 28.035 9.963 1.00 92.44 61 GLY A N 1
ATOM 435 C CA . GLY A 1 61 ? -34.588 28.936 10.899 1.00 92.44 61 GLY A CA 1
ATOM 436 C C . GLY A 1 61 ? -34.025 28.265 12.160 1.00 92.44 61 GLY A C 1
ATOM 437 O O . GLY A 1 61 ? -33.515 28.974 13.021 1.00 92.44 61 GLY A O 1
ATOM 438 N N . TYR A 1 62 ? -34.143 26.938 12.293 1.00 96.81 62 TYR A N 1
ATOM 439 C CA . TYR A 1 62 ? -33.810 26.183 13.509 1.00 96.81 62 TYR A CA 1
ATOM 440 C C . TYR A 1 62 ? -32.847 25.011 13.254 1.00 96.81 62 TYR A C 1
ATOM 442 O O . TYR A 1 62 ? -32.934 23.965 13.902 1.00 96.81 62 TYR A O 1
ATOM 450 N N . ALA A 1 63 ? -31.953 25.169 12.275 1.00 97.06 63 ALA A N 1
ATOM 451 C CA . ALA A 1 63 ? -30.987 24.154 11.864 1.00 97.06 63 ALA A CA 1
ATOM 452 C C . ALA A 1 63 ? -29.974 23.793 12.969 1.00 97.06 63 ALA A C 1
ATOM 454 O O . ALA A 1 63 ? -29.654 24.601 13.835 1.00 97.06 63 ALA A O 1
ATOM 455 N N . ALA A 1 64 ? -29.409 22.584 12.904 1.00 97.62 64 ALA A N 1
ATOM 456 C CA . ALA A 1 64 ? -28.432 22.082 13.879 1.00 97.62 64 ALA A CA 1
ATOM 457 C C . ALA A 1 64 ? -27.174 22.966 14.031 1.00 97.62 64 ALA A C 1
ATOM 459 O O . ALA A 1 64 ? -26.616 23.067 15.120 1.00 97.62 64 ALA A O 1
ATOM 460 N N . SER A 1 65 ? -26.745 23.633 12.954 1.00 96.81 65 SER A N 1
ATOM 461 C CA . SER A 1 65 ? -25.603 24.558 12.958 1.00 96.81 65 SER A CA 1
ATOM 462 C C . SER A 1 65 ? -25.815 25.794 13.838 1.00 96.81 65 SER A C 1
ATOM 464 O O . SER A 1 65 ? -24.842 26.368 14.311 1.00 96.81 65 SER A O 1
ATOM 466 N N . ALA A 1 66 ? -27.072 26.178 14.086 1.00 97.69 66 ALA A N 1
ATOM 467 C CA . ALA A 1 66 ? -27.455 27.331 14.902 1.00 97.69 66 ALA A CA 1
ATOM 468 C C . ALA A 1 66 ? -27.303 27.097 16.418 1.00 97.69 66 ALA A C 1
ATOM 470 O O . ALA A 1 66 ? -27.790 27.894 17.205 1.00 97.69 66 ALA A O 1
ATOM 471 N N . ALA A 1 67 ? -26.710 25.971 16.825 1.00 97.81 67 ALA A N 1
ATOM 472 C CA . ALA A 1 67 ? -26.350 25.673 18.209 1.00 97.81 67 ALA A CA 1
ATOM 473 C C . ALA A 1 67 ? -24.840 25.422 18.377 1.00 97.81 67 ALA A C 1
ATOM 475 O O . ALA A 1 67 ? -24.423 24.847 19.379 1.00 97.81 67 ALA A O 1
ATOM 476 N N . VAL A 1 68 ? -24.023 25.791 17.385 1.00 97.75 68 VAL A N 1
ATOM 477 C CA . VAL A 1 68 ? -22.550 25.698 17.423 1.00 97.75 68 VAL A CA 1
ATOM 478 C C . VAL A 1 68 ? -21.876 26.916 16.768 1.00 97.75 68 VAL A C 1
ATOM 480 O O . VAL A 1 68 ? -20.700 26.857 16.403 1.00 97.75 68 VAL A O 1
ATOM 483 N N . ASP A 1 69 ? -22.611 28.010 16.548 1.00 95.94 69 ASP A N 1
ATOM 484 C CA . ASP A 1 69 ? -22.127 29.203 15.840 1.00 95.94 69 ASP A CA 1
ATOM 485 C C . ASP A 1 69 ? -21.479 30.250 16.772 1.00 95.94 69 ASP A C 1
ATOM 487 O O . ASP A 1 69 ? -20.644 31.041 16.321 1.00 95.94 69 ASP A O 1
ATOM 491 N N . GLY A 1 70 ? -21.746 30.196 18.080 1.00 94.94 70 GLY A N 1
ATOM 492 C CA . GLY A 1 70 ? -21.239 31.124 19.089 1.00 94.94 70 GLY A CA 1
ATOM 493 C C . GLY A 1 70 ? -22.240 32.183 19.558 1.00 94.94 70 GLY A C 1
ATOM 494 O O . GLY A 1 70 ? -21.857 33.006 20.396 1.00 94.94 70 GLY A O 1
ATOM 495 N N . ASP A 1 71 ? -23.473 32.217 19.042 1.00 93.44 71 ASP A N 1
ATOM 496 C CA . ASP A 1 71 ? -24.503 33.164 19.482 1.00 93.44 71 ASP A CA 1
ATOM 497 C C . ASP A 1 71 ? -25.432 32.546 20.537 1.00 93.44 71 ASP A C 1
ATOM 499 O O . ASP A 1 71 ? -26.512 32.025 20.268 1.00 93.44 71 ASP A O 1
ATOM 503 N N . LEU A 1 72 ? -25.036 32.727 21.798 1.00 92.94 72 LEU A N 1
ATOM 504 C CA . LEU A 1 72 ? -25.722 32.205 22.983 1.00 92.94 72 LEU A CA 1
ATOM 505 C C . LEU A 1 72 ? -27.177 32.694 23.186 1.00 92.94 72 LEU A C 1
ATOM 507 O O . LEU A 1 72 ? -27.790 32.303 24.182 1.00 92.94 72 LEU A O 1
ATOM 511 N N . THR A 1 73 ? -27.716 33.590 22.343 1.00 90.50 73 THR A N 1
ATOM 512 C CA . THR A 1 73 ? -29.049 34.205 22.548 1.00 90.50 73 THR A CA 1
ATOM 513 C C . THR A 1 73 ? -29.839 34.579 21.284 1.00 90.50 73 THR A C 1
ATOM 515 O O . THR A 1 73 ? -31.019 34.918 21.406 1.00 90.50 73 THR A O 1
ATOM 518 N N . GLY A 1 74 ? -29.226 34.592 20.098 1.00 91.38 74 GLY A N 1
ATOM 519 C CA . GLY A 1 74 ? -29.849 35.056 18.853 1.00 91.38 74 GLY A CA 1
ATOM 520 C C . GLY A 1 74 ? -30.289 33.939 17.905 1.00 91.38 74 GLY A C 1
ATOM 521 O O . GLY A 1 74 ? -31.369 34.034 17.312 1.00 91.38 74 GLY A O 1
ATOM 522 N N . THR A 1 75 ? -29.508 32.865 17.793 1.00 96.81 75 THR A N 1
ATOM 523 C CA . THR A 1 75 ? -29.762 31.699 16.930 1.00 96.81 75 THR A CA 1
ATOM 524 C C . THR A 1 75 ? -29.891 30.429 17.773 1.00 96.81 75 THR A C 1
ATOM 526 O O . THR A 1 75 ? -29.312 30.319 18.845 1.00 96.81 75 THR A O 1
ATOM 529 N N . ARG A 1 76 ? -30.747 29.485 17.356 1.00 98.12 76 ARG A N 1
ATOM 530 C CA . ARG A 1 76 ? -30.983 28.244 18.113 1.00 98.12 76 ARG A CA 1
ATOM 531 C C . ARG A 1 76 ? -31.310 27.073 17.206 1.00 98.12 76 ARG A C 1
ATOM 533 O O . ARG A 1 76 ? -32.085 27.224 16.260 1.00 98.12 76 ARG A O 1
ATOM 540 N N . TRP A 1 77 ? -30.837 25.884 17.561 1.00 98.56 77 TRP A N 1
ATOM 541 C CA . TRP A 1 77 ? -31.458 24.646 17.089 1.00 98.56 77 TRP A CA 1
ATOM 542 C C . TRP A 1 77 ? -32.762 24.400 17.859 1.00 98.56 77 TRP A C 1
ATOM 544 O O . TRP A 1 77 ? -32.820 24.628 19.068 1.00 98.56 77 TRP A O 1
ATOM 554 N N . ALA A 1 78 ? -33.795 23.897 17.178 1.00 98.12 78 ALA A N 1
ATOM 555 C CA . ALA A 1 78 ? -35.059 23.494 17.795 1.00 98.12 78 ALA A CA 1
ATOM 556 C C . ALA A 1 78 ? -35.602 22.219 17.141 1.00 98.12 78 ALA A C 1
ATOM 558 O O . ALA A 1 78 ? -35.754 22.176 15.923 1.00 98.12 78 ALA A O 1
ATOM 559 N N . SER A 1 79 ? -35.918 21.193 17.931 1.00 98.31 79 SER A N 1
ATOM 560 C CA . SER A 1 79 ? -36.407 19.902 17.434 1.00 98.31 79 SER A CA 1
ATOM 561 C C . SER A 1 79 ? -37.916 19.880 17.167 1.00 98.31 79 SER A C 1
ATOM 563 O O . SER A 1 79 ? -38.691 20.620 17.772 1.00 98.31 79 SER A O 1
ATOM 565 N N . ALA A 1 80 ? -38.373 18.892 16.395 1.00 97.31 80 ALA A N 1
ATOM 566 C CA . ALA A 1 80 ? -39.774 18.474 16.405 1.00 97.31 80 ALA A CA 1
ATOM 567 C C . ALA A 1 80 ? -40.245 18.102 17.829 1.00 97.31 80 ALA A C 1
ATOM 569 O O . ALA A 1 80 ? -39.460 17.651 18.670 1.00 97.31 80 ALA A O 1
ATOM 570 N N . TRP A 1 81 ? -41.542 18.268 18.100 1.00 96.88 81 TRP A N 1
ATOM 571 C CA . TRP A 1 81 ? -42.133 18.196 19.446 1.00 96.88 81 TRP A CA 1
ATOM 572 C C . TRP A 1 81 ? -42.421 16.759 19.916 1.00 96.88 81 TRP A C 1
ATOM 574 O O . TRP A 1 81 ? -43.550 16.389 20.243 1.00 96.88 81 TRP A O 1
ATOM 584 N N . SER A 1 82 ? -41.376 15.938 19.958 1.00 96.25 82 SER A N 1
ATOM 585 C CA . SER A 1 82 ? -41.396 14.568 20.478 1.00 96.25 82 SER A CA 1
ATOM 586 C C . SER A 1 82 ? -40.165 14.315 21.344 1.00 96.25 82 SER A C 1
ATOM 588 O O . SER A 1 82 ? -39.184 15.053 21.265 1.00 96.25 82 SER A O 1
ATOM 590 N N . ASP A 1 83 ? -40.217 13.290 22.191 1.00 95.00 83 ASP A N 1
ATOM 591 C CA . ASP A 1 83 ? -39.042 12.851 22.945 1.00 95.00 83 ASP A CA 1
ATOM 592 C C . ASP A 1 83 ? -38.044 12.105 22.029 1.00 95.00 83 ASP A C 1
ATOM 594 O O . ASP A 1 83 ? -38.253 11.996 20.820 1.00 95.00 83 ASP A O 1
ATOM 598 N N . THR A 1 84 ? -36.915 11.653 22.584 1.00 94.12 84 THR A N 1
ATOM 599 C CA . THR A 1 84 ? -35.820 10.959 21.863 1.00 94.12 84 THR A CA 1
ATOM 600 C C . THR A 1 84 ? -35.145 11.729 20.715 1.00 94.12 84 THR A C 1
ATOM 602 O O . THR A 1 84 ? -34.443 11.129 19.902 1.00 94.12 84 THR A O 1
ATOM 605 N N . GLN A 1 85 ? -35.294 13.052 20.654 1.00 98.44 85 GLN A N 1
ATOM 606 C CA . GLN A 1 85 ? -34.574 13.903 19.697 1.00 98.44 85 GLN A CA 1
ATOM 607 C C . GLN A 1 85 ? -33.108 14.101 20.110 1.00 98.44 85 GLN A C 1
ATOM 609 O O . GLN A 1 85 ? -32.787 14.065 21.297 1.00 98.44 85 GLN A O 1
ATOM 614 N N . TRP A 1 86 ? -32.224 14.340 19.143 1.00 98.56 86 TRP A N 1
ATOM 615 C CA . TRP A 1 86 ? -30.801 14.580 19.375 1.00 98.56 86 TRP A CA 1
ATOM 616 C C . TRP A 1 86 ? -30.232 15.688 18.487 1.00 98.56 86 TRP A C 1
ATOM 618 O O . TRP A 1 86 ? -30.722 15.934 17.385 1.00 98.56 86 TRP A O 1
ATOM 628 N N . LEU A 1 87 ? -29.156 16.303 18.979 1.00 98.44 87 LEU A N 1
ATOM 629 C CA . LEU A 1 87 ? -28.276 17.238 18.276 1.00 98.44 87 LEU A CA 1
ATOM 630 C C . LEU A 1 87 ? -26.838 16.739 18.447 1.00 98.44 87 LEU A C 1
ATOM 632 O O . LEU A 1 87 ? -26.415 16.515 19.582 1.00 98.44 87 LEU A O 1
ATOM 636 N N . GLN A 1 88 ? -26.091 16.576 17.355 1.00 97.94 88 GLN A N 1
ATOM 637 C CA . GLN A 1 88 ? -24.692 16.143 17.373 1.00 97.94 88 GLN A CA 1
ATOM 638 C C . GLN A 1 88 ? -23.769 17.113 16.639 1.00 97.94 88 GLN A C 1
ATOM 640 O O . GLN A 1 88 ? -24.176 17.764 15.680 1.00 97.94 88 GLN A O 1
ATOM 645 N N . VAL A 1 89 ? -22.503 17.123 17.048 1.00 97.88 89 VAL A N 1
ATOM 646 C CA . VAL A 1 89 ? -21.405 17.852 16.409 1.00 97.88 89 VAL A CA 1
ATOM 647 C C . VAL A 1 89 ? -20.271 16.891 16.039 1.00 97.88 89 VAL A C 1
ATOM 649 O O . VAL A 1 89 ? -19.937 15.994 16.817 1.00 97.88 89 VAL A O 1
ATOM 652 N N . ASP A 1 90 ? -19.684 17.072 14.855 1.00 94.56 90 ASP A N 1
ATOM 653 C CA . ASP A 1 90 ? -18.450 16.406 14.422 1.00 94.56 90 ASP A CA 1
ATOM 654 C C . ASP A 1 90 ? -17.240 17.296 14.736 1.00 94.56 90 ASP A C 1
ATOM 656 O O . ASP A 1 90 ? -17.022 18.322 14.094 1.00 94.56 90 ASP A O 1
ATOM 660 N N . LEU A 1 91 ? -16.409 16.897 15.700 1.00 92.56 91 LEU A N 1
ATOM 661 C CA . LEU A 1 91 ? -15.196 17.632 16.077 1.00 92.56 91 LEU A CA 1
ATOM 662 C C . LEU A 1 91 ? -14.069 17.516 15.023 1.00 92.56 91 LEU A C 1
ATOM 664 O O . LEU A 1 91 ? -12.972 18.043 15.223 1.00 92.56 91 LEU A O 1
ATOM 668 N N . GLY A 1 92 ? -14.300 16.802 13.916 1.00 82.25 92 GLY A N 1
ATOM 669 C CA . GLY A 1 92 ? -13.366 16.539 12.815 1.00 82.25 92 GLY A CA 1
ATOM 670 C C . GLY A 1 92 ? -12.331 15.455 13.128 1.00 82.25 92 GLY A C 1
ATOM 671 O O . GLY A 1 92 ? -11.907 14.721 12.242 1.00 82.25 92 GLY A O 1
ATOM 672 N N . ARG A 1 93 ? -11.954 15.300 14.401 1.00 78.50 93 ARG A N 1
ATOM 673 C CA . ARG A 1 93 ? -11.059 14.247 14.900 1.00 78.50 93 ARG A CA 1
ATOM 674 C C . ARG A 1 93 ? -11.432 13.827 16.316 1.00 78.50 93 ARG A C 1
ATOM 676 O O . ARG A 1 93 ? -12.089 14.574 17.034 1.00 78.50 93 ARG A O 1
ATOM 683 N N . ARG A 1 94 ? -10.958 12.651 16.742 1.00 83.50 94 ARG A N 1
ATOM 684 C CA . ARG A 1 94 ? -11.101 12.195 18.131 1.00 83.50 94 ARG A CA 1
ATOM 685 C C . ARG A 1 94 ? -10.379 13.149 19.091 1.00 83.50 94 ARG A C 1
ATOM 687 O O . ARG A 1 94 ? -9.185 13.403 18.925 1.00 83.50 94 ARG A O 1
ATOM 694 N N . ALA A 1 95 ? -11.090 13.617 20.110 1.00 88.12 95 ALA A N 1
ATOM 695 C CA . ALA A 1 95 ? -10.567 14.457 21.185 1.00 88.12 95 ALA A CA 1
ATOM 696 C C . ALA A 1 95 ? -10.853 13.835 22.560 1.00 88.12 95 ALA A C 1
ATOM 698 O O . ALA A 1 95 ? -11.838 13.106 22.709 1.00 88.12 95 ALA A O 1
ATOM 699 N N . ASP A 1 96 ? -10.013 14.139 23.554 1.00 89.69 96 ASP A N 1
ATOM 700 C CA . ASP A 1 96 ? -10.335 13.870 24.961 1.00 89.69 96 ASP A CA 1
ATOM 701 C C . ASP A 1 96 ? -11.244 14.995 25.463 1.00 89.69 96 ASP A C 1
ATOM 703 O O . ASP A 1 96 ? -10.926 16.174 25.310 1.00 89.69 96 ASP A O 1
ATOM 707 N N . LEU A 1 97 ? -12.398 14.628 26.019 1.00 94.75 97 LEU A N 1
ATOM 708 C CA . LEU A 1 97 ? -13.499 15.535 26.338 1.00 94.75 97 LEU A CA 1
ATOM 709 C C . LEU A 1 97 ? -13.532 15.794 27.844 1.00 94.75 97 LEU A C 1
ATOM 711 O O . LEU A 1 97 ? -13.731 14.866 28.634 1.00 94.75 97 LEU A O 1
ATOM 715 N N . SER A 1 98 ? -13.363 17.054 28.241 1.00 95.38 98 SER A N 1
ATOM 716 C CA . SER A 1 98 ? -13.336 17.469 29.649 1.00 95.38 98 SER A CA 1
ATOM 717 C C . SER A 1 98 ? -14.681 18.003 30.137 1.00 95.38 98 SER A C 1
ATOM 719 O O . SER A 1 98 ? -15.017 17.860 31.315 1.00 95.38 98 SER A O 1
ATOM 721 N N . ARG A 1 99 ? -15.461 18.634 29.250 1.00 97.12 99 ARG A N 1
ATOM 722 C CA . ARG A 1 99 ? -16.639 19.420 29.635 1.00 97.12 99 ARG A CA 1
ATOM 723 C C . ARG A 1 99 ? -17.581 19.656 28.453 1.00 97.12 99 ARG A C 1
ATOM 725 O O . ARG A 1 99 ? -17.136 19.784 27.317 1.00 97.12 99 ARG A O 1
ATOM 732 N N . ALA A 1 100 ? -18.877 19.747 28.725 1.00 98.19 100 ALA A N 1
ATOM 733 C CA . ALA A 1 100 ? -19.871 20.268 27.793 1.00 98.19 100 ALA A CA 1
ATOM 734 C C . ALA A 1 100 ? -20.723 21.338 28.481 1.00 98.19 100 ALA A C 1
ATOM 736 O O . ALA A 1 100 ? -21.114 21.157 29.631 1.00 98.19 100 ALA A O 1
ATOM 737 N N . VAL A 1 101 ? -21.018 22.428 27.775 1.00 98.50 101 VAL A N 1
ATOM 738 C CA . VAL A 1 101 ? -21.929 23.484 28.226 1.00 98.50 101 VAL A CA 1
ATOM 739 C C . VAL A 1 101 ? -23.112 23.538 27.269 1.00 98.50 101 VAL A C 1
ATOM 741 O O . VAL A 1 101 ? -22.926 23.622 26.054 1.00 98.50 101 VAL A O 1
ATOM 744 N N . LEU A 1 102 ? -24.322 23.442 27.812 1.00 98.56 102 LEU A N 1
ATOM 745 C CA . LEU A 1 102 ? -25.571 23.498 27.057 1.00 98.56 102 LEU A CA 1
ATOM 746 C C . LEU A 1 102 ? -26.333 24.741 27.506 1.00 98.56 102 LEU A C 1
ATOM 748 O O . LEU A 1 102 ? -26.716 24.835 28.670 1.00 98.56 102 LEU A O 1
ATOM 752 N N . THR A 1 103 ? -26.563 25.677 26.590 1.00 98.31 103 THR A N 1
ATOM 753 C CA . THR A 1 103 ? -27.373 26.874 26.852 1.00 98.31 103 THR A CA 1
ATOM 754 C C . THR A 1 103 ? -28.744 26.669 26.224 1.00 98.31 103 THR A C 1
ATOM 756 O O . THR A 1 103 ? -28.911 26.770 25.008 1.00 98.31 103 THR A O 1
ATOM 759 N N . TRP A 1 104 ? -29.724 26.323 27.054 1.00 98.25 104 TRP A N 1
ATOM 760 C CA . TRP A 1 104 ? -31.092 26.020 26.651 1.00 98.25 104 TRP A CA 1
ATOM 761 C C . TRP A 1 104 ? -31.944 27.275 26.441 1.00 98.25 104 TRP A C 1
ATOM 763 O O . TRP A 1 104 ? -31.772 28.305 27.094 1.00 98.25 104 TRP A O 1
ATOM 773 N N . GLU A 1 105 ? -32.943 27.147 25.573 1.00 96.88 105 GLU A N 1
ATOM 774 C CA . GLU A 1 105 ? -34.115 28.028 25.558 1.00 96.88 105 GLU A CA 1
ATOM 775 C C . GLU A 1 105 ? -35.105 27.606 26.675 1.00 96.88 105 GLU A C 1
ATOM 777 O O . GLU A 1 105 ? -34.871 26.634 27.396 1.00 96.88 105 GLU A O 1
ATOM 782 N N . ASN A 1 106 ? -36.238 28.300 26.841 1.00 94.69 106 ASN A N 1
ATOM 783 C CA . ASN A 1 106 ? -37.325 27.849 27.723 1.00 94.69 106 ASN A CA 1
ATOM 784 C C . ASN A 1 106 ? -37.819 26.420 27.392 1.00 94.69 106 ASN A C 1
ATOM 786 O O . ASN A 1 106 ? -38.318 25.719 28.275 1.00 94.69 106 ASN A O 1
ATOM 790 N N . ALA A 1 107 ? -37.691 25.976 26.139 1.00 96.50 107 ALA A N 1
ATOM 791 C CA . ALA A 1 107 ? -37.932 24.604 25.705 1.00 96.50 107 ALA A CA 1
ATOM 792 C C . ALA A 1 107 ? -36.672 23.723 25.876 1.00 96.50 107 ALA A C 1
ATOM 794 O O . ALA A 1 107 ? -35.839 23.616 24.976 1.00 96.50 107 ALA A O 1
ATOM 795 N N . TYR A 1 108 ? -36.530 23.073 27.037 1.00 98.00 108 TYR A N 1
ATOM 796 C CA . TYR A 1 108 ? -35.317 22.338 27.430 1.00 98.00 108 TYR A CA 1
ATOM 797 C C . TYR A 1 108 ? -35.526 20.832 27.665 1.00 98.00 108 TYR A C 1
ATOM 799 O O . TYR A 1 108 ? -36.645 20.340 27.860 1.00 98.00 108 TYR A O 1
ATOM 807 N N . GLY A 1 109 ? -34.419 20.084 27.671 1.00 97.31 109 GLY A N 1
ATOM 808 C CA . GLY A 1 109 ? -34.401 18.679 28.070 1.00 97.31 109 GLY A CA 1
ATOM 809 C C . GLY A 1 109 ? -34.457 18.530 29.586 1.00 97.31 109 GLY A C 1
ATOM 810 O O . GLY A 1 109 ? -33.529 18.923 30.283 1.00 97.31 109 GLY A O 1
ATOM 811 N N . LYS A 1 110 ? -35.531 17.932 30.105 1.00 97.69 110 LYS A N 1
ATOM 812 C CA . LYS A 1 110 ? -35.653 17.606 31.531 1.00 97.69 110 LYS A CA 1
ATOM 813 C C . LYS A 1 110 ? -34.802 16.390 31.889 1.00 97.69 110 LYS A C 1
ATOM 815 O O . LYS A 1 110 ? -34.084 16.414 32.884 1.00 97.69 110 LYS A O 1
ATOM 820 N N . ASP A 1 111 ? -34.866 15.357 31.053 1.00 98.44 111 ASP A N 1
ATOM 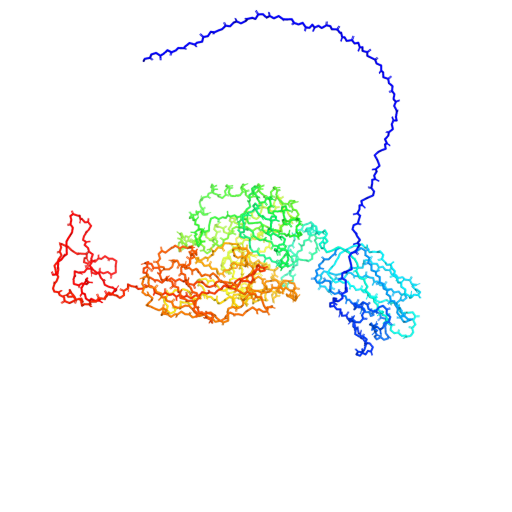821 C CA . ASP A 1 111 ? -33.979 14.199 31.120 1.00 98.44 111 ASP A CA 1
ATOM 822 C C . ASP A 1 111 ? -33.244 14.084 29.780 1.00 98.44 111 ASP A C 1
ATOM 824 O O . ASP A 1 111 ? -33.878 14.127 28.720 1.00 98.44 111 ASP A O 1
ATOM 828 N N . TYR A 1 112 ? -31.919 13.943 29.805 1.00 98.56 112 TYR A N 1
ATOM 829 C CA . TYR A 1 112 ? -31.088 13.819 28.605 1.00 98.56 112 TYR A CA 1
ATOM 830 C C . TYR A 1 112 ? -29.732 13.159 28.906 1.00 98.56 112 TYR A C 1
ATOM 832 O O . TYR A 1 112 ? -29.335 12.967 30.059 1.00 98.56 112 TYR A O 1
ATOM 840 N N . GLU A 1 113 ? -29.003 12.802 27.854 1.00 98.69 113 GLU A N 1
ATOM 841 C CA . GLU A 1 113 ? -27.646 12.262 27.923 1.00 98.69 113 GLU A CA 1
ATOM 842 C C . GLU A 1 113 ? -26.685 13.041 27.028 1.00 98.69 113 GLU A C 1
ATOM 844 O O . GLU A 1 113 ? -27.047 13.447 25.926 1.00 98.69 113 GLU A O 1
ATOM 849 N N . ILE A 1 114 ? -25.438 13.192 27.479 1.00 98.69 114 ILE A N 1
ATOM 850 C CA . ILE A 1 114 ? -24.317 13.564 26.613 1.00 98.69 114 ILE A CA 1
ATOM 851 C C . ILE A 1 114 ? -23.588 12.279 26.245 1.00 98.69 114 ILE A C 1
ATOM 853 O O . ILE A 1 114 ? -23.120 11.543 27.121 1.00 98.69 114 ILE A O 1
ATOM 857 N N . GLN A 1 115 ? -23.515 12.001 24.950 1.00 98.56 115 GLN A N 1
ATOM 858 C CA . GLN A 1 115 ? -22.931 10.784 24.398 1.00 98.56 115 GLN A CA 1
ATOM 859 C C . GLN A 1 115 ? -21.805 11.138 23.422 1.00 98.56 115 GLN A C 1
ATOM 861 O O . GLN A 1 115 ? -21.849 12.185 22.779 1.00 98.56 115 GLN A O 1
ATOM 866 N N . ALA A 1 116 ? -20.813 10.261 23.292 1.00 96.88 116 ALA A N 1
ATOM 867 C CA . ALA A 1 116 ? -19.720 10.404 22.335 1.00 96.88 116 ALA A CA 1
ATOM 868 C C . ALA A 1 116 ? -19.540 9.139 21.489 1.00 96.88 116 ALA A C 1
ATOM 870 O O . ALA A 1 116 ? -19.829 8.031 21.943 1.00 96.88 116 ALA A O 1
ATOM 871 N N . SER A 1 117 ? -19.043 9.317 20.270 1.00 90.25 117 SER A N 1
ATOM 872 C CA . SER A 1 117 ? -18.837 8.265 19.276 1.00 90.25 117 SER A CA 1
ATOM 873 C C . SER A 1 117 ? -17.546 8.518 18.489 1.00 90.25 117 SER A C 1
ATOM 875 O O . SER A 1 117 ? -17.105 9.661 18.351 1.00 90.25 117 SER A O 1
ATOM 877 N N . ASP A 1 118 ? -16.913 7.455 17.992 1.00 82.19 118 ASP A N 1
ATOM 878 C CA . ASP A 1 118 ? -15.719 7.552 17.140 1.00 82.19 118 ASP A CA 1
ATOM 879 C C . ASP A 1 118 ? -16.072 7.580 15.639 1.00 82.19 118 ASP A C 1
ATOM 881 O O . ASP A 1 118 ? -15.315 8.140 14.848 1.00 82.19 118 ASP A O 1
ATOM 885 N N . ASP A 1 119 ? -17.229 7.026 15.261 1.00 73.88 119 ASP A N 1
ATOM 886 C CA . ASP A 1 119 ? -17.677 6.777 13.882 1.00 73.88 119 ASP A CA 1
ATOM 887 C C . ASP A 1 119 ? -18.991 7.498 13.506 1.00 73.88 119 ASP A C 1
ATOM 889 O O . ASP A 1 119 ? -19.259 7.706 12.325 1.00 73.88 119 ASP A O 1
ATOM 893 N N . GLY A 1 120 ? -19.769 7.943 14.497 1.00 80.69 120 GLY A N 1
ATOM 894 C CA . GLY A 1 120 ? -21.074 8.595 14.345 1.00 80.69 120 GLY A CA 1
ATOM 895 C C . GLY A 1 120 ? -22.260 7.634 14.507 1.00 80.69 120 GLY A C 1
ATOM 896 O O . GLY A 1 120 ? -23.409 8.081 14.558 1.00 80.69 120 GLY A O 1
ATOM 897 N N . THR A 1 121 ? -21.999 6.332 14.635 1.00 73.56 121 THR A N 1
ATOM 898 C CA . THR A 1 121 ? -23.003 5.259 14.705 1.00 73.56 121 THR A CA 1
ATOM 899 C C . THR A 1 121 ? -23.019 4.552 16.055 1.00 73.56 121 THR A C 1
ATOM 901 O O . THR A 1 121 ? -24.102 4.359 16.611 1.00 73.56 121 THR A O 1
ATOM 904 N N . ASP A 1 122 ? -21.853 4.251 16.630 1.00 79.50 122 ASP A N 1
ATOM 905 C CA . ASP A 1 122 ? -21.731 3.585 17.927 1.00 79.50 122 ASP A CA 1
ATOM 906 C C . ASP A 1 122 ? -21.532 4.611 19.050 1.00 79.50 122 ASP A C 1
ATOM 908 O O . ASP A 1 122 ? -20.498 5.278 19.150 1.00 79.50 122 ASP A O 1
ATOM 912 N N . TRP A 1 123 ? -22.541 4.749 19.916 1.00 93.06 123 TRP A N 1
ATOM 913 C CA . TRP A 1 123 ? -22.619 5.814 20.921 1.00 93.06 123 TRP A CA 1
ATOM 914 C C . TRP A 1 123 ? -22.370 5.324 22.349 1.00 93.06 123 TRP A C 1
ATOM 916 O O . TRP A 1 123 ? -22.927 4.326 22.803 1.00 93.06 123 TRP A O 1
ATOM 926 N N . ARG A 1 124 ? -21.559 6.086 23.089 1.00 97.56 124 ARG A N 1
ATOM 927 C CA . ARG A 1 124 ? -21.178 5.838 24.485 1.00 97.56 124 ARG A CA 1
ATOM 928 C C . ARG A 1 124 ? -21.662 6.988 25.365 1.00 97.56 124 ARG A C 1
ATOM 930 O O . ARG A 1 124 ? -21.252 8.128 25.152 1.00 97.56 124 ARG A O 1
ATOM 937 N N . THR A 1 125 ? -22.498 6.718 26.365 1.00 97.62 125 THR A N 1
ATOM 938 C CA . THR A 1 125 ? -22.960 7.748 27.313 1.00 97.62 125 THR A CA 1
ATOM 939 C C . THR A 1 125 ? -21.828 8.192 28.236 1.00 97.62 125 THR A C 1
ATOM 941 O O . THR A 1 125 ? -21.291 7.386 28.992 1.00 97.62 125 THR A O 1
ATOM 944 N N . LEU A 1 126 ? -21.488 9.483 28.194 1.00 95.12 126 LEU A N 1
ATOM 945 C CA . LEU A 1 126 ? -20.492 10.113 29.071 1.00 95.12 126 LEU A CA 1
ATOM 946 C C . LEU A 1 126 ? -21.141 10.784 30.288 1.00 95.12 126 LEU A C 1
ATOM 948 O O . LEU A 1 126 ? -20.563 10.823 31.373 1.00 95.12 126 LEU A O 1
ATOM 952 N N . LYS A 1 127 ? -22.356 11.317 30.113 1.00 98.19 127 LYS A N 1
ATOM 953 C CA . LYS A 1 127 ? -23.133 11.972 31.168 1.00 98.19 127 LYS A CA 1
ATOM 954 C C . LYS A 1 127 ? -24.614 11.667 30.998 1.00 98.19 127 LYS A C 1
ATOM 956 O O . LYS A 1 127 ? -25.113 11.659 29.878 1.00 98.19 127 LYS A O 1
ATOM 961 N N . LYS A 1 128 ? -25.318 11.491 32.114 1.00 98.31 128 LYS A N 1
ATOM 962 C CA . LYS A 1 128 ? -26.780 11.450 32.176 1.00 98.31 128 LYS A CA 1
ATOM 963 C C . LYS A 1 128 ? -27.270 12.534 33.129 1.00 98.31 128 LYS A C 1
ATOM 965 O O . LYS A 1 128 ? -26.693 12.699 34.204 1.00 98.31 128 LYS A O 1
ATOM 970 N N . VAL A 1 129 ? -28.309 13.250 32.721 1.00 97.94 129 VAL A N 1
ATOM 971 C CA . VAL A 1 129 ? -28.982 14.302 33.488 1.00 97.94 129 VAL A CA 1
ATOM 972 C C . VAL A 1 129 ? -30.463 13.946 33.570 1.00 97.94 129 VAL A C 1
ATOM 974 O O . VAL A 1 129 ? -31.045 13.450 32.605 1.00 97.94 129 VAL A O 1
ATOM 977 N N . THR A 1 130 ? -31.061 14.143 34.742 1.00 97.88 130 THR A N 1
ATOM 978 C CA . THR A 1 130 ? -32.475 13.850 35.006 1.00 97.88 130 THR A CA 1
ATOM 979 C C . THR A 1 130 ? -33.062 14.901 35.930 1.00 97.88 130 THR A C 1
ATOM 981 O O . THR A 1 130 ? -32.438 15.223 36.942 1.00 97.88 130 THR A O 1
ATOM 984 N N . GLY A 1 131 ? -34.270 15.372 35.637 1.00 95.88 131 GLY A N 1
ATOM 985 C CA . GLY A 1 131 ? -34.934 16.420 36.408 1.00 95.88 131 GLY A CA 1
ATOM 986 C C . GLY A 1 131 ? -34.273 17.797 36.299 1.00 95.88 131 GLY A C 1
ATOM 987 O O . GLY A 1 131 ? -34.339 18.546 37.269 1.00 95.88 131 GLY A O 1
ATOM 988 N N . GLY A 1 132 ? -33.648 18.112 35.159 1.00 94.44 132 GLY A N 1
ATOM 989 C CA . GLY A 1 132 ? -33.084 19.435 3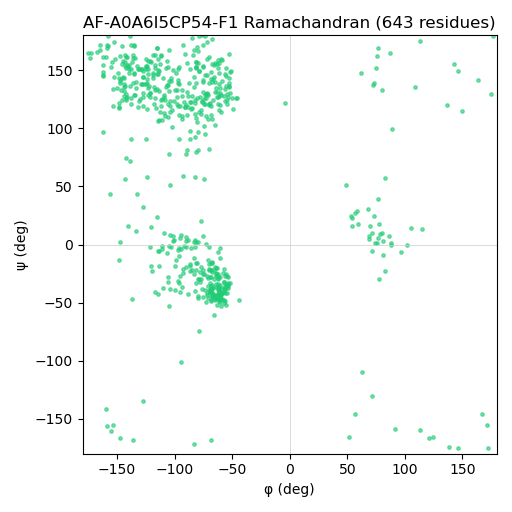4.878 1.00 94.44 132 GLY A CA 1
ATOM 990 C C . GLY A 1 132 ? -34.131 20.554 34.924 1.00 94.44 132 GLY A C 1
ATOM 991 O O . GLY A 1 132 ? -35.334 20.300 34.802 1.00 94.44 132 GLY A O 1
ATOM 992 N N . ASP A 1 133 ? -33.659 21.785 35.104 1.00 95.00 133 ASP A N 1
ATOM 993 C CA . ASP A 1 133 ? -34.443 23.013 35.289 1.00 95.00 133 ASP A CA 1
ATOM 994 C C . ASP A 1 133 ? -34.309 24.029 34.134 1.00 95.00 133 ASP A C 1
ATOM 996 O O . ASP A 1 133 ? -35.070 25.000 34.083 1.00 95.00 133 ASP A O 1
ATOM 1000 N N . GLY A 1 134 ? -33.426 23.761 33.166 1.00 94.38 134 GLY A N 1
ATOM 1001 C CA . GLY A 1 134 ? -33.188 24.590 31.981 1.00 94.38 134 GLY A CA 1
ATOM 1002 C C . GLY A 1 134 ? -32.074 25.618 32.197 1.00 94.38 134 GLY A C 1
ATOM 1003 O O . GLY A 1 134 ? -31.229 25.465 33.071 1.00 94.38 134 GLY A O 1
ATOM 1004 N N . GLY A 1 135 ? -32.045 26.682 31.391 1.00 96.44 135 GLY A N 1
ATOM 1005 C CA . GLY A 1 135 ? -30.977 27.686 31.476 1.00 96.44 135 GLY A CA 1
ATOM 1006 C C . GLY A 1 135 ? -29.642 27.153 30.946 1.00 96.44 135 GLY A C 1
ATOM 1007 O O . GLY A 1 135 ? -29.602 26.626 29.838 1.00 96.44 135 GLY A O 1
ATOM 1008 N N . THR A 1 136 ? -28.550 27.305 31.699 1.00 98.06 136 THR A N 1
ATOM 1009 C CA . THR A 1 136 ? -27.216 26.840 31.281 1.00 98.06 136 THR A CA 1
ATOM 1010 C C . THR A 1 136 ? -26.734 25.686 32.152 1.00 98.06 136 THR A C 1
ATOM 1012 O O . THR A 1 136 ? -26.423 25.881 33.326 1.00 98.06 136 THR A O 1
ATOM 1015 N N . ASP A 1 137 ? -26.597 24.507 31.549 1.00 97.81 137 ASP A N 1
ATOM 1016 C CA . ASP A 1 137 ? -25.956 23.346 32.162 1.00 97.81 137 ASP A CA 1
ATOM 1017 C C . ASP A 1 137 ? -24.448 23.366 31.883 1.00 97.81 137 ASP A C 1
ATOM 1019 O O . ASP A 1 137 ? -24.034 23.430 30.726 1.00 97.81 137 ASP A O 1
ATOM 1023 N N . ASP A 1 138 ? -23.620 23.251 32.925 1.00 97.69 138 ASP A N 1
ATOM 1024 C CA . ASP A 1 138 ? -22.163 23.092 32.814 1.00 97.69 138 ASP A CA 1
ATOM 1025 C C . ASP A 1 138 ? -21.747 21.709 33.339 1.00 97.69 138 ASP A C 1
ATOM 1027 O O . ASP A 1 138 ? -21.797 21.412 34.538 1.00 97.69 138 ASP A O 1
ATOM 1031 N N . LEU A 1 139 ? -21.399 20.816 32.414 1.00 97.31 139 LEU A N 1
ATOM 1032 C CA . LEU A 1 139 ? -21.259 19.388 32.657 1.00 97.31 139 LEU A CA 1
ATOM 1033 C C . LEU A 1 139 ? -19.806 18.951 32.497 1.00 97.31 139 LEU A C 1
ATOM 1035 O O . LEU A 1 139 ? -19.320 18.777 31.382 1.00 97.31 139 LEU A O 1
ATOM 1039 N N . ALA A 1 140 ? -19.137 18.646 33.609 1.00 96.69 140 ALA A N 1
ATOM 1040 C CA . ALA A 1 140 ? -17.881 17.898 33.565 1.00 96.69 140 ALA A CA 1
ATOM 1041 C C . ALA A 1 140 ? -18.099 16.515 32.916 1.00 96.69 140 ALA A C 1
ATOM 1043 O O . ALA A 1 140 ? -18.993 15.759 33.335 1.00 96.69 140 ALA A O 1
ATOM 1044 N N . LEU A 1 141 ? -17.264 16.207 31.921 1.00 95.56 141 LEU A N 1
ATOM 1045 C CA . LEU A 1 141 ? -17.221 14.961 31.159 1.00 95.56 141 LEU A CA 1
ATOM 1046 C C . LEU A 1 141 ? -15.935 14.180 31.463 1.00 95.56 141 LEU A C 1
ATOM 1048 O O . LEU A 1 141 ? -14.956 14.709 31.984 1.00 95.56 141 LEU A O 1
ATOM 1052 N N . SER A 1 142 ? -15.946 12.894 31.124 1.00 92.00 142 SER A N 1
ATOM 1053 C CA . SER A 1 142 ? -14.748 12.063 31.068 1.00 92.00 142 SER A CA 1
ATOM 1054 C C . SER A 1 142 ? -14.936 11.020 29.973 1.00 92.00 142 SER A C 1
ATOM 1056 O O . SER A 1 142 ? -15.911 10.270 29.991 1.00 92.00 142 SER A O 1
ATOM 1058 N N . GLY A 1 143 ? -14.036 11.008 28.992 1.00 88.06 143 GLY A N 1
ATOM 1059 C CA . GLY A 1 143 ? -14.087 10.114 27.838 1.00 88.06 143 GLY A CA 1
ATOM 1060 C C . GLY A 1 143 ? -13.539 10.783 26.582 1.00 88.06 143 GLY A C 1
ATOM 1061 O O . GLY A 1 143 ? -13.055 11.910 26.628 1.00 88.06 143 GLY A O 1
ATOM 1062 N N . SER A 1 144 ? -13.631 10.090 25.450 1.00 90.00 144 SER A N 1
ATOM 1063 C CA . 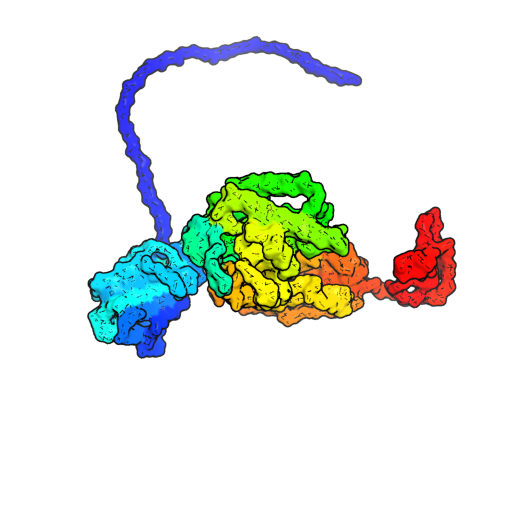SER A 1 144 ? -13.211 10.620 24.151 1.00 90.00 144 SER A CA 1
ATOM 1064 C C . SER A 1 144 ? -14.122 10.176 23.013 1.00 90.00 144 SER A C 1
ATOM 1066 O O . SER A 1 144 ? -14.819 9.159 23.111 1.00 90.00 144 SER A O 1
ATOM 1068 N N . GLY A 1 145 ? -14.117 10.960 21.939 1.00 88.00 145 GLY A N 1
ATOM 1069 C CA . GLY A 1 145 ? -14.870 10.715 20.711 1.00 88.00 145 GLY A CA 1
ATOM 1070 C C . GLY A 1 145 ? -14.538 11.747 19.636 1.00 88.00 145 GLY A C 1
ATOM 1071 O O . GLY A 1 145 ? -13.932 12.778 19.932 1.00 88.00 145 GLY A O 1
ATOM 1072 N N . ARG A 1 146 ? -14.909 11.453 18.388 1.00 92.56 146 ARG A N 1
ATOM 1073 C CA . ARG A 1 146 ? -14.931 12.422 17.278 1.00 92.56 146 ARG A CA 1
ATOM 1074 C C . ARG A 1 146 ? -16.273 13.145 17.224 1.00 92.56 146 ARG A C 1
ATOM 1076 O O . ARG A 1 146 ? -16.307 14.356 17.044 1.00 92.56 146 ARG A O 1
ATOM 1083 N N . TYR A 1 147 ? -17.362 12.409 17.410 1.00 96.06 147 TYR A N 1
ATOM 1084 C CA . TYR A 1 147 ? -18.712 12.952 17.436 1.00 96.06 147 TYR A CA 1
ATOM 1085 C C . TYR A 1 147 ? -19.201 13.040 18.876 1.00 96.06 147 TYR A C 1
ATOM 1087 O O . TYR A 1 147 ? -18.959 12.132 19.676 1.00 96.06 147 TYR A O 1
ATOM 1095 N N . VAL A 1 148 ? -19.913 14.114 19.204 1.00 98.31 148 VAL A N 1
ATOM 1096 C CA . VAL A 1 148 ? -20.523 14.315 20.525 1.00 98.31 148 VAL A CA 1
ATOM 1097 C C . VAL A 1 148 ? -21.958 14.776 20.324 1.00 98.31 148 VAL A C 1
ATOM 1099 O O . VAL A 1 148 ? -22.208 15.632 19.479 1.00 98.31 148 VAL A O 1
ATOM 1102 N N . ARG A 1 149 ? -22.911 14.208 21.068 1.00 98.50 149 ARG A N 1
ATOM 1103 C CA . ARG A 1 149 ? -24.331 14.557 20.952 1.00 98.50 149 ARG A CA 1
ATOM 1104 C C . ARG A 1 149 ? -25.016 14.750 22.292 1.00 98.50 149 ARG A C 1
ATOM 1106 O O . ARG A 1 149 ? -24.730 14.029 23.249 1.00 98.50 149 ARG A O 1
ATOM 1113 N N . MET A 1 150 ? -25.976 15.666 22.308 1.00 98.56 150 MET A N 1
ATOM 1114 C CA . MET A 1 150 ? -27.054 15.688 23.288 1.00 98.56 150 MET A CA 1
ATOM 1115 C C . MET A 1 150 ? -28.168 14.772 22.770 1.00 98.56 150 MET A C 1
ATOM 1117 O O . MET A 1 150 ? -28.665 14.963 21.661 1.00 98.56 150 MET A O 1
ATOM 1121 N N . GLN A 1 151 ? -28.540 13.767 23.561 1.00 98.50 151 GLN A N 1
ATOM 1122 C CA . GLN A 1 151 ? -29.664 12.867 23.318 1.00 98.50 151 GLN A CA 1
ATOM 1123 C C . GLN A 1 151 ? -30.752 13.151 24.355 1.00 98.50 151 GLN A C 1
ATOM 1125 O O . GLN A 1 151 ? -30.625 12.779 25.522 1.00 98.50 151 GLN A O 1
ATOM 1130 N N . GLY A 1 152 ? -31.839 13.786 23.929 1.00 97.88 152 GLY A N 1
ATOM 1131 C CA . GLY A 1 152 ? -33.003 14.038 24.766 1.00 97.88 152 GLY A CA 1
ATOM 1132 C C . GLY A 1 152 ? -33.722 12.739 25.121 1.00 97.88 152 GLY A C 1
ATOM 1133 O O . GLY A 1 152 ? -33.848 11.854 24.274 1.00 97.88 152 GLY A O 1
ATOM 1134 N N . LEU A 1 153 ? -34.191 12.613 26.363 1.00 97.69 153 LEU A N 1
ATOM 1135 C CA . LEU A 1 153 ? -34.968 11.469 26.856 1.00 97.69 153 LEU A CA 1
ATOM 1136 C C . LEU A 1 153 ? -36.381 11.881 27.292 1.00 97.69 153 LEU A C 1
ATOM 1138 O O . LEU A 1 153 ? -37.333 11.175 26.971 1.00 97.69 153 LEU A O 1
ATOM 1142 N N . ALA A 1 154 ? -36.525 13.026 27.966 1.00 97.81 154 ALA A N 1
ATOM 1143 C CA . ALA A 1 154 ? -37.813 13.636 28.291 1.00 97.81 154 ALA A CA 1
ATOM 1144 C C . ALA A 1 154 ? -37.732 15.168 28.221 1.00 97.81 154 ALA A C 1
ATOM 1146 O O . ALA A 1 154 ? -36.798 15.778 28.750 1.00 97.81 154 ALA A O 1
ATOM 1147 N N . ARG A 1 155 ? -38.730 15.803 27.601 1.00 97.75 155 ARG A N 1
ATOM 1148 C CA . ARG A 1 155 ? -38.844 17.272 27.505 1.00 97.75 155 ARG A CA 1
ATOM 1149 C C . ARG A 1 155 ? -39.436 17.884 28.775 1.00 97.75 155 ARG A C 1
ATOM 1151 O O . ARG A 1 155 ? -40.143 17.221 29.533 1.00 97.75 155 ARG A O 1
ATOM 1158 N N . SER A 1 156 ? -39.170 19.169 29.003 1.00 95.31 156 SER A N 1
ATOM 1159 C CA . SER A 1 156 ? -39.725 19.910 30.146 1.00 95.31 156 SER A CA 1
ATOM 1160 C C . SER A 1 156 ? -41.203 20.292 29.994 1.00 95.31 156 SER A C 1
ATOM 1162 O O . SER A 1 156 ? -41.892 20.492 30.996 1.00 95.31 156 SER A O 1
ATOM 1164 N N . GLY A 1 157 ? -41.710 20.349 28.759 1.00 92.88 157 GLY A N 1
ATOM 1165 C CA . GLY A 1 157 ? -43.080 20.747 28.439 1.00 92.88 157 GLY A CA 1
ATOM 1166 C C . GLY A 1 157 ? -43.550 20.252 27.067 1.00 92.88 157 GLY A C 1
ATOM 1167 O O . GLY A 1 157 ? -43.059 19.254 26.548 1.00 92.88 157 GLY A O 1
ATOM 1168 N N . GLY A 1 158 ? -44.536 20.942 26.482 1.00 92.31 158 GLY A N 1
ATOM 1169 C CA . GLY A 1 158 ? -45.160 20.534 25.213 1.00 92.31 158 GLY A CA 1
ATOM 1170 C C . GLY A 1 158 ? -44.314 20.772 23.952 1.00 92.31 158 GLY A C 1
ATOM 1171 O O . GLY A 1 158 ? -44.496 20.057 22.967 1.00 92.31 158 GLY A O 1
ATOM 1172 N N . TYR A 1 159 ? -43.393 21.739 23.992 1.00 95.94 159 TYR A N 1
ATOM 1173 C CA . TYR A 1 159 ? -42.488 22.107 22.891 1.00 95.94 159 TYR A CA 1
ATOM 1174 C C . TYR A 1 159 ? -41.343 21.100 22.715 1.00 95.94 159 TYR A C 1
ATOM 1176 O O . TYR A 1 159 ? -41.205 20.191 23.529 1.00 95.94 159 TYR A O 1
ATOM 1184 N N . GLY A 1 160 ? -40.548 21.227 21.648 1.00 96.50 160 GLY A N 1
ATOM 1185 C CA . GLY A 1 160 ? -39.360 20.399 21.391 1.00 96.50 160 GLY A CA 1
ATOM 1186 C C . GLY A 1 160 ? -38.199 20.640 22.368 1.00 96.50 160 GLY A C 1
ATOM 1187 O O . GLY A 1 160 ? -38.353 21.296 23.393 1.00 96.50 160 GLY A O 1
ATOM 1188 N N . TYR A 1 161 ? -37.023 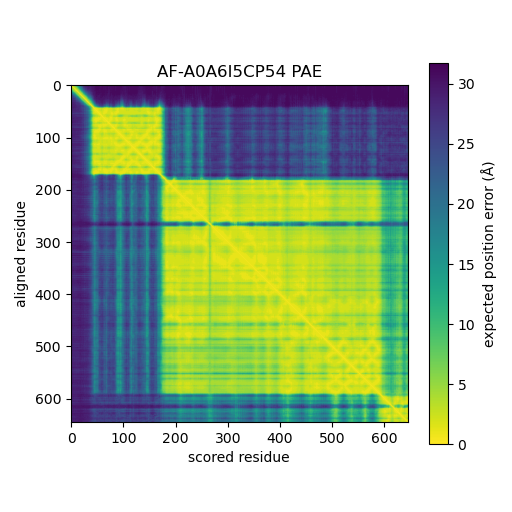20.111 22.037 1.00 98.44 161 TYR A N 1
ATOM 1189 C CA . TYR A 1 161 ? -35.758 20.512 22.659 1.00 98.44 161 TYR A CA 1
ATOM 1190 C C . TYR A 1 161 ? -35.201 21.712 21.894 1.00 98.44 161 TYR A C 1
ATOM 1192 O O . TYR A 1 161 ? -35.256 21.718 20.665 1.00 98.44 161 TYR A O 1
ATOM 1200 N N . SER A 1 162 ? -34.651 22.704 22.590 1.00 98.06 162 SER A N 1
ATOM 1201 C CA . SER A 1 162 ? -34.084 23.896 21.965 1.00 98.06 162 SER A CA 1
ATOM 1202 C C . SER A 1 162 ? -32.821 24.371 22.674 1.00 98.06 162 SER A C 1
ATOM 1204 O O . SER A 1 162 ? -32.844 24.677 23.865 1.00 98.06 162 SER A O 1
ATOM 1206 N N . LEU A 1 163 ? -31.735 24.499 21.915 1.00 98.50 163 LEU A N 1
ATOM 1207 C CA . LEU A 1 163 ? -30.430 24.958 22.391 1.00 98.50 163 LEU A CA 1
ATOM 1208 C C . LEU A 1 163 ? -30.023 26.205 21.614 1.00 98.50 163 LEU A C 1
ATOM 1210 O O . LEU A 1 163 ? -29.995 26.163 20.385 1.00 98.50 163 LEU A O 1
ATOM 1214 N N . TRP A 1 164 ? -29.691 27.273 22.337 1.00 98.25 164 TRP A N 1
ATOM 1215 C CA . TRP A 1 164 ? -28.939 28.402 21.789 1.00 98.25 164 TRP A CA 1
ATOM 1216 C C . TRP A 1 164 ? -27.504 27.970 21.471 1.00 98.25 164 TRP A C 1
ATOM 1218 O O . TRP A 1 164 ? -26.973 28.311 20.431 1.00 98.25 164 TRP A O 1
ATOM 1228 N N . GLU A 1 165 ? -26.881 27.153 22.331 1.00 98.31 165 GLU A N 1
ATOM 1229 C CA . GLU A 1 165 ? -25.498 26.710 22.118 1.00 98.31 165 GLU A CA 1
ATOM 1230 C C . GLU A 1 165 ? -25.210 25.345 22.767 1.00 98.31 165 GLU A C 1
ATOM 1232 O O . GLU A 1 165 ? -25.679 25.049 23.872 1.00 98.31 165 GLU A O 1
ATOM 1237 N N . PHE A 1 166 ? -24.385 24.536 22.096 1.00 98.50 166 PHE A N 1
ATOM 1238 C CA . PHE A 1 166 ? -23.809 23.279 22.562 1.00 98.50 166 PHE A CA 1
ATOM 1239 C C . PHE A 1 166 ? -22.273 23.313 22.441 1.00 98.50 166 PHE A C 1
ATOM 1241 O O . PHE A 1 166 ? -21.660 22.944 21.433 1.00 98.50 166 PHE A O 1
ATOM 1248 N N . GLN A 1 167 ? -21.629 23.753 23.518 1.00 98.44 167 GLN A N 1
ATOM 1249 C CA . GLN A 1 167 ? -20.182 23.926 23.590 1.00 98.44 167 GLN A CA 1
ATOM 1250 C C . GLN A 1 167 ? -19.531 22.651 24.123 1.00 98.44 167 GLN A C 1
ATOM 1252 O O . GLN A 1 167 ? -19.828 22.220 25.234 1.00 98.44 167 GLN A O 1
ATOM 1257 N N . VAL A 1 168 ? -18.614 22.054 23.367 1.00 97.81 168 VAL A N 1
ATOM 1258 C CA . VAL A 1 168 ? -17.848 20.872 23.783 1.00 97.81 168 VAL A CA 1
ATOM 1259 C C . VAL A 1 168 ? -16.393 21.271 23.963 1.00 97.81 168 VAL A C 1
ATOM 1261 O O . VAL A 1 168 ? -15.773 21.791 23.037 1.00 97.81 168 VAL A O 1
ATOM 1264 N N . TYR A 1 169 ? -15.847 21.012 25.145 1.00 96.88 169 TYR A N 1
ATOM 1265 C CA . TYR A 1 169 ? -14.497 21.383 25.545 1.00 96.88 169 TYR A CA 1
ATOM 1266 C C . TYR A 1 169 ? -13.615 20.153 25.779 1.00 96.88 169 TYR A C 1
ATOM 1268 O O . TYR A 1 169 ? -14.088 19.088 26.192 1.00 96.88 169 TYR A O 1
ATOM 1276 N N . GLY A 1 170 ? -12.314 20.312 25.544 1.00 92.12 170 GLY A N 1
ATOM 1277 C CA . GLY A 1 170 ? -11.342 19.246 25.746 1.00 92.12 170 GLY A CA 1
ATOM 1278 C C . GLY A 1 170 ? -9.950 19.581 25.222 1.00 92.12 170 GLY A C 1
ATOM 1279 O O . GLY A 1 170 ? -9.589 20.752 25.082 1.00 92.12 170 GLY A O 1
ATOM 1280 N N . SER A 1 171 ? -9.178 18.543 24.902 1.00 85.50 171 SER A N 1
ATOM 1281 C CA . SER A 1 171 ? -7.881 18.655 24.232 1.00 85.50 171 SER A CA 1
ATOM 1282 C C . SER A 1 171 ? -7.893 17.971 22.864 1.00 85.50 171 SER A C 1
ATOM 1284 O O . SER A 1 171 ? -8.327 16.829 22.687 1.00 85.50 171 SER A O 1
ATOM 1286 N N . ALA A 1 172 ? -7.370 18.684 21.868 1.00 64.50 172 ALA A N 1
ATOM 1287 C CA . ALA A 1 172 ? -7.020 18.091 20.589 1.00 64.50 172 ALA A CA 1
ATOM 1288 C C . ALA A 1 172 ? -5.775 17.208 20.758 1.00 64.50 172 ALA A C 1
ATOM 1290 O O . ALA A 1 172 ? -4.774 17.663 21.305 1.00 64.50 172 ALA A O 1
ATOM 1291 N N . GLY A 1 173 ? -5.835 15.967 20.270 1.00 60.75 173 GLY A N 1
ATOM 1292 C CA . GLY A 1 173 ? -4.812 14.966 20.581 1.00 60.75 173 GLY A CA 1
ATOM 1293 C C . GLY A 1 173 ? -5.083 14.304 21.929 1.00 60.75 173 GLY A C 1
ATOM 1294 O O . GLY A 1 173 ? -4.250 14.352 22.830 1.00 60.75 173 GLY A O 1
ATOM 1295 N N . GLY A 1 174 ? -6.269 13.702 22.063 1.00 46.62 174 GLY A N 1
ATOM 1296 C CA . GLY A 1 174 ? -6.557 12.848 23.208 1.00 46.62 174 GLY A CA 1
ATOM 1297 C C . GLY A 1 174 ? -5.532 11.722 23.321 1.00 46.62 174 GLY A C 1
ATOM 1298 O O . GLY A 1 174 ? -5.029 11.245 22.296 1.00 46.62 174 GLY A O 1
ATOM 1299 N N . THR A 1 175 ? -5.223 11.314 24.553 1.00 44.12 175 THR A N 1
ATOM 1300 C CA . THR A 1 175 ? -4.351 10.165 24.821 1.00 44.12 175 THR A CA 1
ATOM 1301 C C . THR A 1 175 ? -4.832 8.992 23.985 1.00 44.12 175 THR A C 1
ATOM 1303 O O . THR A 1 175 ? -5.981 8.560 24.105 1.00 44.12 175 THR A O 1
ATOM 1306 N N . VAL A 1 176 ? -3.988 8.532 23.057 1.00 48.47 176 VAL A N 1
ATOM 1307 C CA . VAL A 1 176 ? -4.408 7.482 22.136 1.00 48.47 176 VAL A CA 1
ATOM 1308 C C . VAL A 1 176 ? -4.717 6.256 22.988 1.00 48.47 176 VAL A C 1
ATOM 1310 O O . VAL A 1 176 ? -3.834 5.822 23.734 1.00 48.47 176 VAL A O 1
ATOM 1313 N N . PRO A 1 177 ? -5.955 5.723 22.957 1.00 50.00 177 PRO A N 1
ATOM 1314 C CA . PRO A 1 177 ? -6.234 4.499 23.679 1.00 50.00 177 PRO A CA 1
ATOM 1315 C C . PRO A 1 177 ? -5.245 3.447 23.173 1.00 50.00 177 PRO A C 1
ATOM 1317 O O . PRO A 1 177 ? -5.073 3.357 21.951 1.00 50.00 177 PRO A O 1
ATOM 1320 N N . PRO A 1 178 ? -4.594 2.667 24.056 1.00 51.97 178 PRO A N 1
ATOM 1321 C CA . PRO A 1 178 ? -3.819 1.529 23.589 1.00 51.97 178 PRO A CA 1
ATOM 1322 C C . PRO A 1 178 ? -4.715 0.667 22.683 1.00 51.97 178 PRO A C 1
ATOM 1324 O O . PRO A 1 178 ? -5.938 0.646 22.899 1.00 51.97 178 PRO A O 1
ATOM 1327 N N . PRO A 1 179 ? -4.140 -0.013 21.671 1.00 58.12 179 PRO A N 1
ATOM 1328 C CA . PRO A 1 179 ? -4.903 -0.873 20.771 1.00 58.12 179 PRO A CA 1
ATOM 1329 C C . PRO A 1 179 ? -5.763 -1.836 21.590 1.00 58.12 179 PRO A C 1
ATOM 1331 O O . PRO A 1 179 ? -5.414 -2.171 22.727 1.00 58.12 179 PRO A O 1
ATOM 1334 N N . ALA A 1 180 ? -6.919 -2.233 21.055 1.00 61.81 180 ALA A N 1
ATOM 1335 C CA . ALA A 1 180 ? -7.851 -3.067 21.805 1.00 61.81 180 ALA A CA 1
ATOM 1336 C C . ALA A 1 180 ? -7.117 -4.328 22.295 1.00 61.81 180 ALA A C 1
ATOM 1338 O O . ALA A 1 180 ? -6.485 -5.026 21.511 1.00 61.81 180 ALA A O 1
ATOM 1339 N N . THR A 1 181 ? -7.133 -4.586 23.603 1.00 67.69 181 THR A N 1
ATOM 1340 C CA . THR A 1 181 ? -6.320 -5.654 24.197 1.00 67.69 181 THR A CA 1
ATOM 1341 C C . THR A 1 181 ? -7.142 -6.901 24.500 1.00 67.69 181 THR A C 1
ATOM 1343 O O . THR A 1 181 ? -8.331 -6.833 24.819 1.00 67.69 181 THR A O 1
ATOM 1346 N N . GLY A 1 182 ? -6.474 -8.052 24.438 1.00 83.00 182 GLY A N 1
ATOM 1347 C CA . GLY A 1 182 ? -7.065 -9.376 24.619 1.00 83.00 182 GLY A CA 1
ATOM 1348 C C . GLY A 1 182 ? -7.034 -10.185 23.326 1.00 83.00 182 GLY A C 1
ATOM 1349 O O . GLY A 1 182 ? -6.638 -9.672 22.285 1.00 83.00 182 GLY A O 1
ATOM 1350 N N . ALA A 1 183 ? -7.458 -11.446 23.410 1.00 91.88 183 ALA A N 1
ATOM 1351 C CA . ALA A 1 183 ? -7.380 -12.390 22.300 1.00 91.88 183 ALA A CA 1
ATOM 1352 C C . ALA A 1 183 ? -8.011 -11.849 21.008 1.00 91.88 183 ALA A C 1
ATOM 1354 O O . ALA A 1 183 ? -9.123 -11.303 21.023 1.00 91.88 183 ALA A O 1
ATOM 1355 N N . VAL A 1 184 ? -7.303 -12.056 19.903 1.00 97.62 184 VAL A N 1
ATOM 1356 C CA . VAL A 1 184 ? -7.759 -11.823 18.541 1.00 97.62 184 VAL A CA 1
ATOM 1357 C C . VAL A 1 184 ? -8.329 -13.129 17.994 1.00 97.62 184 VAL A C 1
ATOM 1359 O O . VAL A 1 184 ? -7.690 -14.175 18.074 1.00 97.62 184 VAL A O 1
ATOM 1362 N N . LYS A 1 185 ? -9.557 -13.107 17.469 1.00 97.19 185 LYS A N 1
ATOM 1363 C CA . LYS A 1 185 ? -10.253 -14.332 17.041 1.00 97.19 185 LYS A CA 1
ATOM 1364 C C . LYS A 1 185 ? -10.995 -14.155 15.735 1.00 97.19 185 LYS A C 1
ATOM 1366 O O . LYS A 1 185 ? -11.718 -13.180 15.551 1.00 97.19 185 LYS A O 1
ATOM 1371 N N . VAL A 1 186 ? -10.876 -15.151 14.865 1.00 97.94 186 VAL A N 1
ATOM 1372 C CA . VAL A 1 186 ? -11.815 -15.364 13.765 1.00 97.94 186 VAL A CA 1
ATOM 1373 C C . VAL A 1 186 ? -13.021 -16.104 14.346 1.00 97.94 186 VAL A C 1
ATOM 1375 O O . VAL A 1 186 ? -12.926 -17.263 14.738 1.00 97.94 186 VAL A O 1
ATOM 1378 N N . GLU A 1 187 ? -14.151 -15.415 14.462 1.00 94.88 187 GLU A N 1
ATOM 1379 C CA . GLU A 1 187 ? -15.394 -15.957 15.013 1.00 94.88 187 GLU A CA 1
ATOM 1380 C C . GLU A 1 187 ? -16.464 -16.075 13.929 1.00 94.88 187 GLU A C 1
ATOM 1382 O O . GLU A 1 187 ? -16.466 -15.306 12.971 1.00 94.88 187 GLU A O 1
ATOM 1387 N N . GLY A 1 188 ? -17.423 -16.982 14.124 1.00 94.88 188 GLY A N 1
ATOM 1388 C CA . GLY A 1 188 ? -18.612 -17.096 13.280 1.00 94.88 188 GLY A CA 1
ATOM 1389 C C . GLY A 1 188 ? -18.667 -18.388 12.472 1.00 94.88 188 GLY A C 1
ATOM 1390 O O . GLY A 1 188 ? -18.044 -19.390 12.826 1.00 94.88 188 GLY A O 1
ATOM 1391 N N . THR A 1 189 ? -19.467 -18.380 11.409 1.00 94.44 189 THR A N 1
ATOM 1392 C CA . THR A 1 189 ? -19.666 -19.541 10.527 1.00 94.44 189 THR A CA 1
ATOM 1393 C C . THR A 1 189 ? -19.691 -19.107 9.064 1.00 94.44 189 THR A C 1
ATOM 1395 O O . THR A 1 189 ? -19.524 -17.931 8.756 1.00 94.44 189 THR A O 1
ATOM 1398 N N . ARG A 1 190 ? -19.856 -20.052 8.133 1.00 94.25 190 ARG A N 1
ATOM 1399 C CA . ARG A 1 190 ? -19.681 -19.786 6.704 1.00 94.25 190 ARG A CA 1
ATOM 1400 C C . ARG A 1 190 ? -20.624 -18.705 6.167 1.00 94.25 190 ARG A C 1
ATOM 1402 O O . ARG A 1 190 ? -21.825 -18.932 6.068 1.00 94.25 190 ARG A O 1
ATOM 1409 N N . GLY A 1 191 ? -20.039 -17.581 5.746 1.00 92.62 191 GLY A N 1
ATOM 1410 C CA . GLY A 1 191 ? -20.757 -16.399 5.252 1.00 92.62 191 GLY A CA 1
ATOM 1411 C C . GLY A 1 191 ? -21.171 -15.398 6.338 1.00 92.62 191 GLY A C 1
ATOM 1412 O O . GLY A 1 191 ? -21.792 -14.393 6.016 1.00 92.62 191 GLY A O 1
ATOM 1413 N N . ASP A 1 192 ? -20.836 -15.666 7.601 1.00 96.00 192 ASP A N 1
ATOM 1414 C CA . ASP A 1 192 ? -21.098 -14.818 8.769 1.00 96.00 192 ASP A CA 1
ATOM 1415 C C . ASP A 1 192 ? -19.908 -14.915 9.742 1.00 96.00 192 ASP A C 1
ATOM 1417 O O . ASP A 1 192 ? -20.030 -15.351 10.890 1.00 96.00 192 ASP A O 1
ATOM 1421 N N . TRP A 1 193 ? -18.714 -14.603 9.231 1.00 97.94 193 TRP A N 1
ATOM 1422 C CA . TRP A 1 193 ? -17.488 -14.470 10.013 1.00 97.94 193 TRP A CA 1
ATOM 1423 C C . TRP A 1 193 ? -17.185 -13.017 10.367 1.00 97.94 193 TRP A C 1
ATOM 1425 O O . TRP A 1 193 ? -17.460 -12.086 9.609 1.00 97.94 193 TRP A O 1
ATOM 1435 N N . ARG A 1 194 ? -16.505 -12.842 11.498 1.00 95.62 194 ARG A N 1
ATOM 1436 C CA . ARG A 1 194 ? -15.904 -11.579 11.927 1.00 95.62 194 ARG A CA 1
ATOM 1437 C C . ARG A 1 194 ? -14.534 -11.830 12.542 1.00 95.62 194 ARG A C 1
ATOM 1439 O O . ARG A 1 194 ? -14.330 -12.835 13.220 1.00 95.62 194 ARG A O 1
ATOM 1446 N N . LEU A 1 195 ? -13.626 -10.878 12.373 1.00 97.56 195 LEU A N 1
ATOM 1447 C CA . LEU A 1 195 ? -12.464 -10.767 13.244 1.00 97.56 195 LEU A CA 1
ATOM 1448 C C . LEU A 1 195 ? -12.918 -10.037 14.515 1.00 97.56 195 LEU A C 1
ATOM 1450 O O . LEU A 1 195 ? -13.700 -9.085 14.444 1.00 97.56 195 LEU A O 1
ATOM 1454 N N . THR A 1 196 ? -12.456 -10.475 15.679 1.00 94.56 196 THR A N 1
ATOM 1455 C CA . THR A 1 196 ? -12.615 -9.738 16.932 1.00 94.56 196 THR A CA 1
ATOM 1456 C C . THR A 1 196 ? -11.273 -9.510 17.598 1.00 94.56 196 THR A C 1
ATOM 1458 O O . THR A 1 196 ? -10.363 -10.315 17.445 1.00 94.56 196 THR A O 1
ATOM 1461 N N . VAL A 1 197 ? -11.162 -8.416 18.348 1.00 92.62 197 VAL A N 1
ATOM 1462 C CA . VAL A 1 197 ? -10.013 -8.091 19.197 1.00 92.62 197 VAL A CA 1
ATOM 1463 C C . VAL A 1 197 ? -10.549 -7.799 20.596 1.00 92.62 197 VAL A C 1
ATOM 1465 O O . VAL A 1 197 ? -11.409 -6.929 20.767 1.00 92.62 197 VAL A O 1
ATOM 1468 N N . GLY A 1 198 ? -10.134 -8.579 21.597 1.00 87.31 198 GLY A N 1
ATOM 1469 C CA . GLY A 1 198 ? -10.702 -8.489 22.949 1.00 87.31 198 GLY A CA 1
ATOM 1470 C C . GLY A 1 198 ? -12.222 -8.729 22.986 1.00 87.31 198 GLY A C 1
ATOM 1471 O O . GLY A 1 198 ? -12.927 -8.149 23.812 1.00 87.31 198 GLY A O 1
ATOM 1472 N N . GLY A 1 199 ? -12.747 -9.527 22.046 1.00 86.62 199 GLY A N 1
ATOM 1473 C CA . GLY A 1 199 ? -14.181 -9.798 21.880 1.00 86.62 199 GLY A CA 1
ATOM 1474 C C . GLY A 1 199 ? -14.999 -8.675 21.221 1.00 86.62 199 GLY A C 1
ATOM 1475 O O . GLY A 1 199 ? -16.220 -8.793 21.132 1.00 86.62 199 GLY A O 1
ATOM 1476 N N . ARG A 1 200 ? -14.369 -7.590 20.748 1.00 87.38 200 ARG A N 1
ATOM 1477 C CA . ARG A 1 200 ? -15.032 -6.528 19.967 1.00 87.38 200 ARG A CA 1
ATOM 1478 C C . ARG A 1 200 ? -14.833 -6.762 18.468 1.00 87.38 200 ARG A C 1
ATOM 1480 O O . ARG A 1 200 ? -13.710 -7.098 18.103 1.00 87.38 200 ARG A O 1
ATOM 1487 N N . PRO A 1 201 ? -15.849 -6.567 17.604 1.00 89.81 201 PRO A N 1
ATOM 1488 C CA . PRO A 1 201 ? -15.676 -6.641 16.154 1.00 89.81 201 PRO A CA 1
ATOM 1489 C C . PRO A 1 201 ? -14.540 -5.742 15.661 1.00 89.81 201 PRO A C 1
ATOM 1491 O O . PRO A 1 201 ? -14.389 -4.610 16.120 1.00 89.81 201 PRO A O 1
ATOM 1494 N N . PHE A 1 202 ? -13.756 -6.254 14.719 1.00 94.06 202 PHE A N 1
ATOM 1495 C CA . PHE A 1 202 ? -12.633 -5.563 14.106 1.00 94.06 202 PHE A CA 1
ATOM 1496 C C . PHE A 1 202 ? -12.657 -5.802 12.594 1.00 94.06 202 PHE A C 1
ATOM 1498 O O . PHE A 1 202 ? -12.908 -6.913 12.132 1.00 94.06 202 PHE A O 1
ATOM 1505 N N . THR A 1 203 ? -12.369 -4.763 11.820 1.00 96.50 203 THR A N 1
ATOM 1506 C CA . THR A 1 203 ? -12.153 -4.858 10.372 1.00 96.50 203 THR A CA 1
ATOM 1507 C C . THR A 1 203 ? -10.776 -4.295 10.090 1.00 96.50 203 THR A C 1
ATOM 1509 O O . THR A 1 203 ? -10.467 -3.189 10.540 1.00 96.50 203 THR A O 1
ATOM 1512 N N . VAL A 1 204 ? -9.945 -5.036 9.361 1.00 98.62 204 VAL A N 1
ATOM 1513 C CA . VAL A 1 204 ? -8.595 -4.575 9.029 1.00 98.62 204 VAL A CA 1
ATOM 1514 C C . VAL A 1 204 ? -8.688 -3.441 8.006 1.00 98.62 204 VAL A C 1
ATOM 1516 O O . VAL A 1 204 ? -9.025 -3.664 6.843 1.00 98.62 204 VAL A O 1
ATOM 1519 N N . LYS A 1 205 ? -8.409 -2.219 8.464 1.00 98.25 205 LYS A N 1
ATOM 1520 C CA . LYS A 1 205 ? -8.188 -1.019 7.650 1.00 98.25 205 LYS A CA 1
ATOM 1521 C C . LYS A 1 205 ? -6.690 -0.764 7.667 1.00 98.25 205 LYS A C 1
ATOM 1523 O O . LYS A 1 205 ? -6.212 -0.002 8.504 1.00 98.25 205 LYS A O 1
ATOM 1528 N N . GLY A 1 206 ? -5.932 -1.514 6.879 1.00 98.62 206 GLY A N 1
ATOM 1529 C CA . GLY A 1 206 ? -4.485 -1.553 7.021 1.00 98.62 206 GLY A CA 1
ATOM 1530 C C . GLY A 1 206 ? -3.698 -1.016 5.836 1.00 98.62 206 GLY A C 1
ATOM 1531 O O . GLY A 1 206 ? -4.207 -0.856 4.733 1.00 98.62 206 GLY A O 1
ATOM 1532 N N . VAL A 1 207 ? -2.402 -0.834 6.046 1.00 98.81 207 VAL A N 1
ATOM 1533 C CA . VAL A 1 207 ? -1.424 -0.632 4.969 1.00 98.81 207 VAL A CA 1
ATOM 1534 C C . VAL A 1 207 ? -0.225 -1.555 5.153 1.00 98.81 207 VAL A C 1
ATOM 1536 O O . VAL A 1 207 ? 0.101 -1.944 6.276 1.00 98.81 207 VAL A O 1
ATOM 1539 N N . THR A 1 208 ? 0.439 -1.944 4.068 1.00 98.56 208 THR A N 1
ATOM 1540 C CA . THR A 1 208 ? 1.769 -2.559 4.187 1.00 98.56 208 THR A CA 1
ATOM 1541 C C . THR A 1 208 ? 2.812 -1.501 4.537 1.00 98.56 208 THR A C 1
ATOM 1543 O O . THR A 1 208 ? 2.698 -0.350 4.116 1.00 98.56 208 THR A O 1
ATOM 1546 N N . TRP A 1 209 ? 3.813 -1.893 5.324 1.00 97.88 209 TRP A N 1
ATOM 1547 C CA . TRP A 1 209 ? 4.789 -0.993 5.937 1.00 97.88 209 TRP A CA 1
ATOM 1548 C C . TRP A 1 209 ? 6.138 -0.998 5.204 1.00 97.88 209 TRP A C 1
ATOM 1550 O O . TRP A 1 209 ? 6.814 -2.027 5.190 1.00 97.88 209 TRP A O 1
ATOM 1560 N N . GLY A 1 210 ? 6.516 0.138 4.613 1.00 95.69 210 GLY A N 1
ATOM 1561 C CA . GLY A 1 210 ? 7.771 0.338 3.876 1.00 95.69 210 GLY A CA 1
ATOM 1562 C C . GLY A 1 210 ? 8.936 0.954 4.670 1.00 95.69 210 GLY A C 1
ATOM 1563 O O . GLY A 1 210 ? 10.060 0.470 4.518 1.00 95.69 210 GLY A O 1
ATOM 1564 N N . PRO A 1 211 ? 8.732 1.973 5.540 1.00 96.31 211 PRO A N 1
ATOM 1565 C CA . PRO A 1 211 ? 9.834 2.635 6.238 1.00 96.31 211 PRO A CA 1
ATOM 1566 C C . PRO A 1 211 ? 10.682 1.693 7.109 1.00 96.31 211 PRO A C 1
ATOM 1568 O O . PRO A 1 211 ? 10.205 0.652 7.573 1.00 96.31 211 PRO A O 1
ATOM 1571 N N . PRO A 1 212 ? 11.930 2.065 7.439 1.00 95.06 212 PRO A N 1
ATOM 1572 C CA . PRO A 1 212 ? 12.720 1.316 8.407 1.00 95.06 212 PRO A CA 1
ATOM 1573 C C . PRO A 1 212 ? 11.985 1.176 9.748 1.00 95.06 212 PRO A C 1
ATOM 1575 O O . PRO A 1 212 ? 11.430 2.131 10.285 1.00 95.06 212 PRO A O 1
ATOM 1578 N N . VAL A 1 213 ? 12.023 -0.022 10.339 1.00 94.75 213 VAL A N 1
ATOM 1579 C CA . VAL A 1 213 ? 11.382 -0.331 11.637 1.00 94.75 213 VAL A CA 1
ATOM 1580 C C . VAL A 1 213 ? 11.854 0.588 12.776 1.00 94.75 213 VAL A C 1
ATOM 1582 O O . VAL A 1 213 ? 11.104 0.835 13.720 1.00 94.75 213 VAL A O 1
ATOM 1585 N N . ALA A 1 214 ? 13.076 1.122 12.684 1.00 93.44 214 ALA A N 1
ATOM 1586 C CA . ALA A 1 214 ? 13.617 2.091 13.637 1.00 93.44 214 ALA A CA 1
ATOM 1587 C C . ALA A 1 214 ? 12.873 3.441 13.620 1.00 93.44 214 ALA A C 1
ATOM 1589 O O . ALA A 1 214 ? 12.762 4.085 14.663 1.00 93.44 214 ALA A O 1
ATOM 1590 N N . ASP A 1 215 ? 12.313 3.822 12.471 1.00 95.56 215 ASP A N 1
ATOM 1591 C CA . ASP A 1 215 ? 11.689 5.127 12.236 1.00 95.56 215 ASP A CA 1
ATOM 1592 C C . ASP A 1 215 ? 10.164 5.071 12.466 1.00 95.56 215 ASP A C 1
ATOM 1594 O O . ASP A 1 215 ? 9.437 6.041 12.261 1.00 95.56 215 ASP A O 1
ATOM 1598 N N . ALA A 1 216 ? 9.643 3.935 12.945 1.00 96.88 216 ALA A N 1
ATOM 1599 C CA . ALA A 1 216 ? 8.212 3.702 13.128 1.00 96.88 216 ALA A CA 1
ATOM 1600 C C . ALA A 1 216 ? 7.499 4.762 13.987 1.00 96.88 216 ALA A C 1
ATOM 1602 O O . ALA A 1 216 ? 6.351 5.111 13.716 1.00 96.88 216 ALA A O 1
ATOM 1603 N N . ALA A 1 217 ? 8.179 5.305 14.999 1.00 93.69 217 ALA A N 1
ATOM 1604 C CA . ALA A 1 217 ? 7.631 6.352 15.860 1.00 93.69 217 ALA A CA 1
ATOM 1605 C C . ALA A 1 217 ? 7.426 7.704 15.145 1.00 93.69 217 ALA A C 1
ATOM 1607 O O . ALA A 1 217 ? 6.617 8.504 15.612 1.00 93.69 217 ALA A O 1
ATOM 1608 N N . GLU A 1 218 ? 8.129 7.951 14.036 1.00 94.81 218 GLU A N 1
ATOM 1609 C CA . GLU A 1 218 ? 7.990 9.154 13.207 1.00 94.81 218 GLU A CA 1
ATOM 1610 C C . GLU A 1 218 ? 6.768 9.054 12.284 1.00 94.81 218 GLU A C 1
ATOM 1612 O O . GLU A 1 218 ? 5.956 9.975 12.238 1.00 94.81 218 GLU A O 1
ATOM 1617 N N . TYR A 1 219 ? 6.594 7.912 11.610 1.00 96.81 219 TYR A N 1
ATOM 1618 C CA . TYR A 1 219 ? 5.595 7.765 10.544 1.00 96.81 219 TYR A CA 1
ATOM 1619 C C . TYR A 1 219 ? 4.241 7.173 10.981 1.00 96.81 219 TYR A C 1
ATOM 1621 O O . TYR A 1 219 ? 3.219 7.468 10.365 1.00 96.81 219 TYR A O 1
ATOM 1629 N N . LEU A 1 220 ? 4.168 6.360 12.043 1.00 97.31 220 LEU A N 1
ATOM 1630 C CA . LEU A 1 220 ? 2.884 5.786 12.486 1.00 97.31 220 LEU A CA 1
ATOM 1631 C C . LEU A 1 220 ? 1.809 6.804 12.936 1.00 97.31 220 LEU A C 1
ATOM 1633 O O . LEU A 1 220 ? 0.626 6.482 12.792 1.00 97.31 220 LEU A O 1
ATOM 1637 N N . PRO A 1 221 ? 2.133 8.014 13.444 1.00 94.94 221 PRO A N 1
ATOM 1638 C CA . PRO A 1 221 ? 1.139 9.071 13.631 1.00 94.94 221 PRO A CA 1
ATOM 1639 C C . PRO A 1 221 ? 0.388 9.435 12.340 1.00 94.94 221 PRO A C 1
ATOM 1641 O O . PRO A 1 221 ? -0.823 9.645 12.392 1.00 94.94 221 PRO A O 1
ATOM 1644 N N . ASP A 1 222 ? 1.072 9.447 11.191 1.00 96.06 222 ASP A N 1
ATOM 1645 C CA . ASP A 1 222 ? 0.474 9.742 9.882 1.00 96.06 222 ASP A CA 1
ATOM 1646 C C . ASP A 1 222 ? -0.344 8.555 9.343 1.00 96.06 222 ASP A C 1
ATOM 1648 O O . ASP A 1 222 ? -1.462 8.742 8.865 1.00 96.06 222 ASP A O 1
ATOM 1652 N N . VAL A 1 223 ? 0.121 7.315 9.551 1.00 98.06 223 VAL A N 1
ATOM 1653 C CA . VAL A 1 223 ? -0.679 6.098 9.284 1.00 98.06 223 VAL A CA 1
ATOM 1654 C C . VAL A 1 223 ? -2.005 6.118 10.058 1.00 98.06 223 VAL A C 1
ATOM 1656 O O . VAL A 1 223 ? -3.061 5.782 9.517 1.00 98.06 223 VAL A O 1
ATOM 1659 N N . ARG A 1 224 ? -1.972 6.555 11.322 1.00 93.88 224 ARG A N 1
ATOM 1660 C CA . ARG A 1 224 ? -3.168 6.742 12.154 1.00 93.88 224 ARG A CA 1
ATOM 1661 C C . ARG A 1 224 ? -4.045 7.896 11.656 1.00 93.88 224 ARG A C 1
ATOM 1663 O O . ARG A 1 224 ? -5.269 7.791 11.715 1.00 93.88 224 ARG A O 1
ATOM 1670 N N . GLU A 1 225 ? -3.457 8.996 11.188 1.00 89.81 225 GLU A N 1
ATOM 1671 C CA . GLU A 1 225 ? -4.191 10.144 10.637 1.00 89.81 225 GLU A CA 1
ATOM 1672 C C . GLU A 1 225 ? -4.905 9.813 9.316 1.00 89.81 225 GLU A C 1
ATOM 1674 O O . GLU A 1 225 ? -6.049 10.226 9.113 1.00 89.81 225 GLU A O 1
ATOM 1679 N N . MET A 1 226 ? -4.300 8.960 8.488 1.00 95.19 226 MET A N 1
ATOM 1680 C CA . MET A 1 226 ? -4.925 8.315 7.328 1.00 95.19 226 MET A CA 1
ATOM 1681 C C . MET A 1 226 ? -6.108 7.395 7.717 1.00 95.19 226 MET A C 1
ATOM 1683 O O . MET A 1 226 ? -6.815 6.877 6.858 1.00 95.19 226 MET A O 1
ATOM 1687 N N . GLY A 1 227 ? -6.365 7.171 9.009 1.00 93.75 227 GLY A N 1
ATOM 1688 C CA . GLY A 1 227 ? -7.478 6.351 9.493 1.00 93.75 227 GLY A CA 1
ATOM 1689 C C . GLY A 1 227 ? -7.240 4.844 9.401 1.00 93.75 227 GLY A C 1
ATOM 1690 O O . GLY A 1 227 ? -8.173 4.071 9.644 1.00 93.75 227 GLY A O 1
ATOM 1691 N N . ALA A 1 228 ? -6.017 4.416 9.076 1.00 97.88 228 ALA A N 1
ATOM 1692 C CA . ALA A 1 228 ? -5.641 3.016 9.182 1.00 97.88 228 ALA A CA 1
ATOM 1693 C C . ALA A 1 228 ? -5.591 2.594 10.663 1.00 97.88 228 ALA A C 1
ATOM 1695 O O . ALA A 1 228 ? -5.276 3.390 11.547 1.00 97.88 228 ALA A O 1
ATOM 1696 N N . ASN A 1 229 ? -5.912 1.330 10.937 1.00 97.19 229 ASN A N 1
ATOM 1697 C CA . ASN A 1 229 ? -5.858 0.717 12.267 1.00 97.19 229 ASN A CA 1
ATOM 1698 C C . ASN A 1 229 ? -4.810 -0.402 12.378 1.00 97.19 229 ASN A C 1
ATOM 1700 O O . ASN A 1 229 ? -4.603 -0.939 13.465 1.00 97.19 229 ASN A O 1
ATOM 1704 N N . THR A 1 230 ? -4.174 -0.768 11.262 1.00 98.75 230 THR A N 1
ATOM 1705 C CA . THR A 1 230 ? -3.272 -1.920 11.162 1.00 98.75 230 THR A CA 1
ATOM 1706 C C . THR A 1 230 ? -2.117 -1.625 10.205 1.00 98.75 230 THR A C 1
ATOM 1708 O O . THR A 1 230 ? -2.321 -1.007 9.162 1.00 98.75 230 THR A O 1
ATOM 1711 N N . VAL A 1 231 ? -0.920 -2.123 10.502 1.00 98.75 231 VAL A N 1
ATOM 1712 C CA . VAL A 1 231 ? 0.180 -2.231 9.529 1.00 98.75 231 VAL A CA 1
ATOM 1713 C C . VAL A 1 231 ? 0.566 -3.692 9.296 1.00 98.75 231 VAL A C 1
ATOM 1715 O O . VAL A 1 231 ? 0.390 -4.524 10.183 1.00 98.75 231 VAL A O 1
ATOM 1718 N N . ARG A 1 232 ? 1.088 -4.034 8.115 1.00 98.75 232 ARG A N 1
ATOM 1719 C CA . ARG A 1 232 ? 1.619 -5.377 7.807 1.00 98.75 232 ARG A CA 1
ATOM 1720 C C . ARG A 1 232 ? 3.104 -5.328 7.478 1.00 98.75 232 ARG A C 1
ATOM 1722 O O . ARG A 1 232 ? 3.522 -4.495 6.676 1.00 98.75 232 ARG A O 1
ATOM 1729 N N . THR A 1 233 ? 3.861 -6.267 8.044 1.00 98.12 233 THR A N 1
ATOM 1730 C CA . THR A 1 233 ? 5.257 -6.548 7.679 1.00 98.12 233 THR A CA 1
ATOM 1731 C C . THR A 1 233 ? 5.386 -7.917 7.008 1.00 98.12 233 THR A C 1
ATOM 1733 O O . THR A 1 233 ? 4.510 -8.774 7.132 1.00 98.12 233 THR A O 1
ATOM 1736 N N . TRP A 1 234 ? 6.512 -8.147 6.330 1.00 96.38 234 TRP A N 1
ATOM 1737 C CA . TRP A 1 234 ? 6.885 -9.455 5.770 1.00 96.38 234 TRP A CA 1
ATOM 1738 C C . TRP A 1 234 ? 7.817 -10.273 6.681 1.00 96.38 234 TRP A C 1
ATOM 1740 O O . TRP A 1 234 ? 8.038 -11.456 6.435 1.00 96.38 234 TRP A O 1
ATOM 1750 N N . GLY A 1 235 ? 8.348 -9.662 7.743 1.00 95.94 235 GLY A N 1
ATOM 1751 C CA . GLY A 1 235 ? 9.279 -10.287 8.680 1.00 95.94 235 GLY A CA 1
ATOM 1752 C C . GLY A 1 235 ? 9.089 -9.793 10.114 1.00 95.94 235 GLY A C 1
ATOM 1753 O O . GLY A 1 235 ? 8.602 -8.681 10.343 1.00 95.94 235 GLY A O 1
ATOM 1754 N N . THR A 1 236 ? 9.494 -10.640 11.061 1.00 98.06 236 THR A N 1
ATOM 1755 C CA . THR A 1 236 ? 9.445 -10.390 12.503 1.00 98.06 236 THR A CA 1
ATOM 1756 C C . THR A 1 236 ? 10.741 -10.882 13.131 1.00 98.06 236 THR A C 1
ATOM 1758 O O . THR A 1 236 ? 11.064 -12.065 13.033 1.00 98.06 236 THR A O 1
ATOM 1761 N N . ASP A 1 237 ? 11.472 -9.981 13.780 1.00 96.88 237 ASP A N 1
ATOM 1762 C CA . ASP A 1 237 ? 12.714 -10.277 14.488 1.00 96.88 237 ASP A CA 1
ATOM 1763 C C . ASP A 1 237 ? 12.888 -9.368 15.721 1.00 96.88 237 ASP A C 1
ATOM 1765 O O . ASP A 1 237 ? 11.957 -8.696 16.163 1.00 96.88 237 ASP A O 1
ATOM 1769 N N . GLY A 1 238 ? 14.093 -9.329 16.299 1.00 95.56 238 GLY A N 1
ATOM 1770 C CA . GLY A 1 238 ? 14.385 -8.537 17.497 1.00 95.56 238 GLY A CA 1
ATOM 1771 C C . GLY A 1 238 ? 14.239 -7.020 17.327 1.00 95.56 238 GLY A C 1
ATOM 1772 O O . GLY A 1 238 ? 14.086 -6.318 18.328 1.00 95.56 238 GLY A O 1
ATOM 1773 N N . SER A 1 239 ? 14.279 -6.511 16.092 1.00 96.12 239 SER A N 1
ATOM 1774 C CA . SER A 1 239 ? 14.033 -5.103 15.768 1.00 96.12 239 SER A CA 1
ATOM 1775 C C . SER A 1 239 ? 12.543 -4.757 15.792 1.00 96.12 239 SER A C 1
ATOM 1777 O O . SER A 1 239 ? 12.188 -3.643 16.180 1.00 96.12 239 SER A O 1
ATOM 1779 N N . SER A 1 240 ? 11.661 -5.720 15.485 1.00 97.81 240 SER A N 1
ATOM 1780 C CA . SER A 1 240 ? 10.208 -5.527 15.367 1.00 97.81 240 SER A CA 1
ATOM 1781 C C . SER A 1 240 ? 9.555 -4.968 16.630 1.00 97.81 240 SER A C 1
ATOM 1783 O O . SER A 1 240 ? 8.501 -4.342 16.537 1.00 97.81 240 SER A O 1
ATOM 1785 N N . LYS A 1 241 ? 10.198 -5.100 17.801 1.00 96.25 241 LYS A N 1
ATOM 1786 C CA . LYS A 1 241 ? 9.742 -4.445 19.035 1.00 96.25 241 LYS A CA 1
ATOM 1787 C C . LYS A 1 241 ? 9.557 -2.928 18.865 1.00 96.25 241 LYS A C 1
ATOM 1789 O O . LYS A 1 241 ? 8.610 -2.393 19.423 1.00 96.25 241 LYS A O 1
ATOM 1794 N N . ALA A 1 242 ? 10.415 -2.242 18.105 1.00 95.62 242 ALA A N 1
ATOM 1795 C CA . ALA A 1 242 ? 10.304 -0.792 17.913 1.00 95.62 242 ALA A CA 1
ATOM 1796 C C . ALA A 1 242 ? 9.024 -0.407 17.149 1.00 95.62 242 ALA A C 1
ATOM 1798 O O . ALA A 1 242 ? 8.297 0.488 17.580 1.00 95.62 242 ALA A O 1
ATOM 1799 N N . LEU A 1 243 ? 8.706 -1.141 16.074 1.00 98.25 243 LEU A N 1
ATOM 1800 C CA . LEU A 1 243 ? 7.453 -0.991 15.328 1.00 98.25 243 LEU A CA 1
ATOM 1801 C C . LEU A 1 243 ? 6.242 -1.328 16.204 1.00 98.25 243 LEU A C 1
ATOM 1803 O O . LEU A 1 243 ? 5.279 -0.570 16.231 1.00 98.25 243 LEU A O 1
ATOM 1807 N N . LEU A 1 244 ? 6.304 -2.437 16.944 1.00 97.62 244 LEU A N 1
ATOM 1808 C CA . LEU A 1 244 ? 5.237 -2.885 17.838 1.00 97.62 244 LEU A CA 1
ATOM 1809 C C . LEU A 1 244 ? 4.951 -1.863 18.955 1.00 97.62 244 LEU A C 1
ATOM 1811 O O . LEU A 1 244 ? 3.791 -1.503 19.159 1.00 97.62 244 LEU A O 1
ATOM 1815 N N . ASP A 1 245 ? 5.983 -1.360 19.640 1.00 93.69 245 ASP A N 1
ATOM 1816 C CA . ASP A 1 245 ? 5.869 -0.330 20.684 1.00 93.69 245 ASP A CA 1
ATOM 1817 C C . ASP A 1 245 ? 5.235 0.956 20.124 1.00 93.69 245 ASP A C 1
ATOM 1819 O O . ASP A 1 245 ? 4.310 1.514 20.721 1.00 93.69 245 ASP A O 1
ATOM 1823 N N . ALA A 1 246 ? 5.709 1.415 18.961 1.00 95.62 246 ALA A N 1
ATOM 1824 C CA . ALA A 1 246 ? 5.207 2.620 18.307 1.00 95.62 246 ALA A CA 1
ATOM 1825 C C . ALA A 1 246 ? 3.764 2.449 17.790 1.00 95.62 246 ALA A C 1
ATOM 1827 O O . ALA A 1 246 ? 2.948 3.357 17.950 1.00 95.62 246 ALA A O 1
ATOM 1828 N N . ALA A 1 247 ? 3.412 1.275 17.255 1.00 97.25 247 ALA A N 1
ATOM 1829 C CA . ALA A 1 247 ? 2.045 0.935 16.857 1.00 97.25 247 ALA A CA 1
ATOM 1830 C C . ALA A 1 247 ? 1.101 0.958 18.065 1.00 97.25 247 ALA A C 1
ATOM 1832 O O . ALA A 1 247 ? 0.064 1.621 18.019 1.00 97.25 247 ALA A O 1
ATOM 1833 N N . ALA A 1 248 ? 1.502 0.351 19.187 1.00 89.69 248 ALA A N 1
ATOM 1834 C CA . ALA A 1 248 ? 0.719 0.392 20.419 1.00 89.69 248 ALA A CA 1
ATOM 1835 C C . ALA A 1 248 ? 0.529 1.822 20.955 1.00 89.69 248 ALA A C 1
ATOM 1837 O O . ALA A 1 248 ? -0.561 2.161 21.415 1.00 89.69 248 ALA A O 1
ATOM 1838 N N . ALA A 1 249 ? 1.546 2.683 20.848 1.00 86.00 249 ALA A N 1
ATOM 1839 C CA . ALA A 1 249 ? 1.437 4.097 21.214 1.00 86.00 249 ALA A CA 1
ATOM 1840 C C . ALA A 1 249 ? 0.467 4.892 20.313 1.00 86.00 249 ALA A C 1
ATOM 1842 O O . ALA A 1 249 ? -0.048 5.926 20.737 1.00 86.00 249 ALA A O 1
ATOM 1843 N N . GLN A 1 250 ? 0.189 4.406 19.098 1.00 89.44 250 GLN A N 1
ATOM 1844 C CA . GLN A 1 250 ? -0.771 4.987 18.151 1.00 89.44 250 GLN A CA 1
ATOM 1845 C C . GLN A 1 250 ? -2.122 4.250 18.102 1.00 89.44 250 GLN A C 1
ATOM 1847 O O . GLN A 1 250 ? -2.980 4.596 17.289 1.00 89.44 250 GLN A O 1
ATOM 1852 N N . GLY A 1 251 ? -2.371 3.277 18.987 1.00 86.75 251 GLY A N 1
ATOM 1853 C CA . GLY A 1 251 ? -3.620 2.505 18.969 1.00 86.75 251 GLY A CA 1
ATOM 1854 C C . GLY A 1 251 ? -3.745 1.564 17.763 1.00 86.75 251 GLY A C 1
ATOM 1855 O O . GLY A 1 251 ? -4.848 1.116 17.454 1.00 86.75 251 GLY A O 1
ATOM 1856 N N . LEU A 1 252 ? -2.632 1.301 17.072 1.00 95.94 252 LEU A N 1
ATOM 1857 C CA . LEU A 1 252 ? -2.544 0.491 15.863 1.00 95.94 252 LEU A CA 1
ATOM 1858 C C . LEU A 1 252 ? -2.148 -0.949 16.198 1.00 95.94 252 LEU A C 1
ATOM 1860 O O . LEU A 1 252 ? -1.431 -1.211 17.167 1.00 95.94 252 LEU A O 1
ATOM 1864 N N . HIS A 1 253 ? -2.571 -1.867 15.337 1.00 98.44 253 HIS A N 1
ATOM 1865 C CA . HIS A 1 253 ? -2.145 -3.259 15.355 1.00 98.44 253 HIS A CA 1
ATOM 1866 C C . HIS A 1 253 ? -1.139 -3.579 14.230 1.00 98.44 253 HIS A C 1
ATOM 1868 O O . HIS A 1 253 ? -0.952 -2.801 13.294 1.00 98.44 253 HIS A O 1
ATOM 1874 N N . VAL A 1 254 ? -0.496 -4.743 14.310 1.00 98.75 254 VAL A N 1
ATOM 1875 C CA . VAL A 1 254 ? 0.525 -5.242 13.386 1.00 98.75 254 VAL A CA 1
ATOM 1876 C C . VAL A 1 254 ? 0.192 -6.679 12.975 1.00 98.75 254 VAL A C 1
ATOM 1878 O O . VAL A 1 254 ? 0.063 -7.569 13.820 1.00 98.75 254 VAL A O 1
ATOM 1881 N N . ILE A 1 255 ? 0.081 -6.913 11.668 1.00 98.88 255 ILE A N 1
ATOM 1882 C CA . ILE A 1 255 ? 0.159 -8.248 11.065 1.00 98.88 255 ILE A CA 1
ATOM 1883 C C . ILE A 1 255 ? 1.646 -8.585 10.964 1.00 98.88 255 ILE A C 1
ATOM 1885 O O . ILE A 1 255 ? 2.361 -8.023 10.130 1.00 98.88 255 ILE A O 1
ATOM 1889 N N . ASN A 1 256 ? 2.106 -9.467 11.849 1.00 98.75 256 ASN A N 1
ATOM 1890 C CA . ASN A 1 256 ? 3.509 -9.843 11.968 1.00 98.75 256 ASN A CA 1
ATOM 1891 C C . ASN A 1 256 ? 3.845 -10.908 10.917 1.00 98.75 256 ASN A C 1
ATOM 1893 O O . ASN A 1 256 ? 3.344 -12.035 10.981 1.00 98.75 256 ASN A O 1
ATOM 1897 N N . GLY A 1 257 ? 4.670 -10.550 9.934 1.00 98.19 257 GLY A N 1
ATOM 1898 C CA . GLY A 1 257 ? 5.111 -11.476 8.893 1.00 98.19 257 GLY A CA 1
ATOM 1899 C C . GLY A 1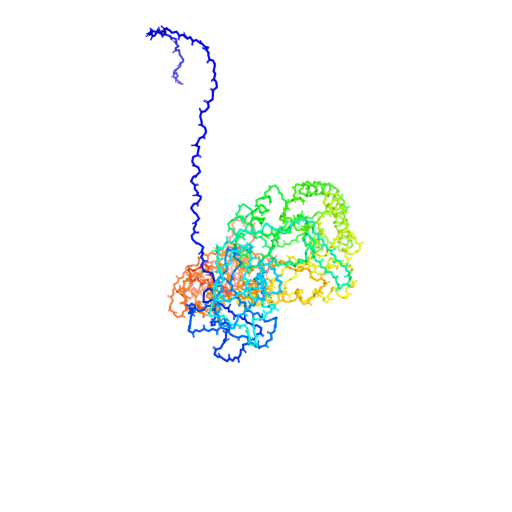 257 ? 6.226 -12.416 9.354 1.00 98.19 257 GLY A C 1
ATOM 1900 O O . GLY A 1 257 ? 7.080 -12.036 10.154 1.00 98.19 257 GLY A O 1
ATOM 1901 N N . PHE A 1 258 ? 6.267 -13.624 8.800 1.00 97.88 258 PHE A N 1
ATOM 1902 C CA . PHE A 1 258 ? 7.397 -14.544 8.890 1.00 97.88 258 PHE A CA 1
ATOM 1903 C C . PHE A 1 258 ? 7.859 -14.931 7.488 1.00 97.88 258 PHE A C 1
ATOM 1905 O O . PHE A 1 258 ? 7.114 -15.553 6.730 1.00 97.88 258 PHE A O 1
ATOM 1912 N N . TRP A 1 259 ? 9.092 -14.562 7.141 1.00 94.81 259 TRP A N 1
ATOM 1913 C CA . TRP A 1 259 ? 9.623 -14.778 5.800 1.00 94.81 259 TRP A CA 1
ATOM 1914 C C . TRP A 1 259 ? 10.014 -16.240 5.571 1.00 94.81 259 TRP A C 1
ATOM 1916 O O . TRP A 1 259 ? 10.873 -16.784 6.266 1.00 94.81 259 TRP A O 1
ATOM 1926 N N . LEU A 1 260 ? 9.430 -16.848 4.541 1.00 94.00 260 LEU A N 1
ATOM 1927 C CA . LEU A 1 260 ? 9.870 -18.117 3.965 1.00 94.00 260 LEU A CA 1
ATOM 1928 C C . LEU A 1 260 ? 10.363 -17.862 2.542 1.00 94.00 260 LEU A C 1
ATOM 1930 O O . LEU A 1 260 ? 9.850 -16.972 1.867 1.00 94.00 260 LEU A O 1
ATOM 1934 N N . GLN A 1 261 ? 11.372 -18.611 2.086 1.00 90.00 261 GLN A N 1
ATOM 1935 C CA . GLN A 1 261 ? 11.938 -18.371 0.759 1.00 90.00 261 GLN A CA 1
ATOM 1936 C C . GLN A 1 261 ? 10.936 -18.788 -0.327 1.00 90.00 261 GLN A C 1
ATOM 1938 O O . GLN A 1 261 ? 10.557 -19.965 -0.364 1.00 90.00 261 GLN A O 1
ATOM 1943 N N . PRO A 1 262 ? 10.518 -17.867 -1.219 1.00 84.31 262 PRO A N 1
ATOM 1944 C CA . PRO A 1 262 ? 9.341 -18.089 -2.050 1.00 84.31 262 PRO A CA 1
ATOM 1945 C C . PRO A 1 262 ? 9.624 -18.803 -3.376 1.00 84.31 262 PRO A C 1
ATOM 1947 O O . PRO A 1 262 ? 8.725 -18.925 -4.192 1.00 84.31 262 PRO A O 1
ATOM 1950 N N . GLY A 1 263 ? 10.858 -19.232 -3.658 1.00 76.88 263 GLY A N 1
ATOM 1951 C CA . GLY A 1 263 ? 11.250 -19.763 -4.974 1.00 76.88 263 GLY A CA 1
ATOM 1952 C C . GLY A 1 263 ? 11.612 -18.688 -6.009 1.00 76.88 263 GLY A C 1
ATOM 1953 O O . GLY A 1 263 ? 12.415 -18.945 -6.901 1.00 76.88 263 GLY A O 1
ATOM 1954 N N . GLY A 1 264 ? 11.130 -17.454 -5.859 1.00 71.88 264 GLY A N 1
ATOM 1955 C CA . GLY A 1 264 ? 11.573 -16.303 -6.652 1.00 71.88 264 GLY A CA 1
ATOM 1956 C C . GLY A 1 264 ? 10.456 -15.333 -7.013 1.00 71.88 264 GLY A C 1
ATOM 1957 O O . GLY A 1 264 ? 9.297 -15.726 -7.093 1.00 71.88 264 GLY A O 1
ATOM 1958 N N . GLY A 1 265 ? 10.832 -14.082 -7.264 1.00 62.06 265 GLY A N 1
ATOM 1959 C CA . GLY A 1 265 ? 9.943 -13.000 -7.681 1.00 62.06 265 GLY A CA 1
ATOM 1960 C C . GLY A 1 265 ? 10.679 -11.654 -7.682 1.00 62.06 265 GLY A C 1
ATOM 1961 O O . GLY A 1 265 ? 11.891 -11.610 -7.436 1.00 62.06 265 GLY A O 1
ATOM 1962 N N . PRO A 1 266 ? 9.993 -10.529 -7.941 1.00 49.09 266 PRO A N 1
ATOM 1963 C CA . PRO A 1 266 ? 10.572 -9.204 -7.747 1.00 49.09 266 PRO A CA 1
ATOM 1964 C C . PRO A 1 266 ? 11.104 -9.047 -6.311 1.00 49.09 266 PRO A C 1
ATOM 1966 O O . PRO A 1 266 ? 10.372 -9.210 -5.341 1.00 49.09 266 PRO A O 1
ATOM 1969 N N . GLY A 1 267 ? 12.405 -8.777 -6.165 1.00 51.25 267 GLY A N 1
ATOM 1970 C CA . GLY A 1 267 ? 13.045 -8.542 -4.862 1.00 51.25 267 GLY A CA 1
ATOM 1971 C C . GLY A 1 267 ? 13.273 -9.774 -3.970 1.00 51.25 267 GLY A C 1
ATOM 1972 O O . GLY A 1 267 ? 13.817 -9.616 -2.881 1.00 51.25 267 GLY A O 1
ATOM 1973 N N . SER A 1 268 ? 12.919 -10.990 -4.404 1.00 62.06 268 SER A N 1
ATOM 1974 C CA . SER A 1 268 ? 13.004 -12.207 -3.580 1.00 62.06 268 SER A CA 1
ATOM 1975 C C . SER A 1 268 ? 13.493 -13.435 -4.358 1.00 62.06 268 SER A C 1
ATOM 1977 O O . SER A 1 268 ? 13.320 -13.536 -5.572 1.00 62.06 268 SER A O 1
ATOM 1979 N N . GLY A 1 269 ? 14.132 -14.393 -3.674 1.00 64.56 269 GLY A N 1
ATOM 1980 C CA . GLY A 1 269 ? 14.707 -15.568 -4.333 1.00 64.56 269 GLY A CA 1
ATOM 1981 C C . GLY A 1 269 ? 15.268 -16.627 -3.389 1.00 64.56 269 GLY A C 1
ATOM 1982 O O . GLY A 1 269 ? 15.584 -16.350 -2.237 1.00 64.56 269 GLY A O 1
ATOM 1983 N N . GLY A 1 270 ? 15.409 -17.845 -3.913 1.00 80.38 270 GLY A N 1
ATOM 1984 C CA . GLY A 1 270 ? 15.948 -19.002 -3.199 1.00 80.38 270 GLY A CA 1
ATOM 1985 C C . GLY A 1 270 ? 15.120 -20.258 -3.462 1.00 80.38 270 GLY A C 1
ATOM 1986 O O . GLY A 1 270 ? 13.936 -20.295 -3.137 1.00 80.38 270 GLY A O 1
ATOM 1987 N N . CYS A 1 271 ? 15.750 -21.288 -4.028 1.00 88.31 271 CYS A N 1
ATOM 1988 C CA . CYS A 1 271 ? 15.120 -22.579 -4.312 1.00 88.31 271 CYS A CA 1
ATOM 1989 C C . CYS A 1 271 ? 15.277 -23.532 -3.121 1.00 88.31 271 CYS A C 1
ATOM 1991 O O . CYS A 1 271 ? 16.160 -24.391 -3.119 1.00 88.31 271 CYS A O 1
ATOM 1993 N N . VAL A 1 272 ? 14.456 -23.334 -2.088 1.00 91.38 272 VAL A N 1
ATOM 1994 C CA . VAL A 1 272 ? 14.334 -24.286 -0.975 1.00 91.38 272 VAL A CA 1
ATOM 1995 C C . VAL A 1 272 ? 13.572 -25.523 -1.449 1.00 91.38 272 VAL A C 1
ATOM 1997 O O . VAL A 1 272 ? 12.475 -25.406 -1.990 1.00 91.38 272 VAL A O 1
ATOM 2000 N N . ASP A 1 273 ? 14.147 -26.700 -1.193 1.00 94.94 273 ASP A N 1
ATOM 2001 C CA . ASP A 1 273 ? 13.487 -27.995 -1.364 1.00 94.94 273 ASP A CA 1
ATOM 2002 C C . ASP A 1 273 ? 12.629 -28.285 -0.125 1.00 94.94 273 ASP A C 1
ATOM 2004 O O . ASP A 1 273 ? 13.116 -28.834 0.864 1.00 94.94 273 ASP A O 1
ATOM 2008 N N . TYR A 1 274 ? 11.347 -27.922 -0.149 1.00 96.38 274 TYR A N 1
ATOM 2009 C CA . TYR A 1 274 ? 10.448 -28.157 0.984 1.00 96.38 274 TYR A CA 1
ATOM 2010 C C . TYR A 1 274 ? 10.134 -29.648 1.176 1.00 96.38 274 TYR A C 1
ATOM 2012 O O . TYR A 1 274 ? 9.702 -30.046 2.265 1.00 96.38 274 TYR A O 1
ATOM 2020 N N . VAL A 1 275 ? 10.379 -30.493 0.167 1.00 97.38 275 VAL A N 1
ATOM 2021 C CA . VAL A 1 275 ? 10.225 -31.952 0.263 1.00 97.38 275 VAL A CA 1
ATOM 2022 C C . VAL A 1 275 ? 11.336 -32.570 1.121 1.00 97.38 275 VAL A C 1
ATOM 2024 O O . VAL A 1 275 ? 11.040 -33.439 1.942 1.00 97.38 275 VAL A O 1
ATOM 2027 N N . THR A 1 276 ? 12.596 -32.144 0.956 1.00 97.38 276 THR A N 1
ATOM 2028 C CA . THR A 1 276 ? 13.770 -32.819 1.547 1.00 97.38 276 THR A CA 1
ATOM 2029 C C . THR A 1 276 ? 14.613 -31.980 2.510 1.00 97.38 276 THR A C 1
ATOM 2031 O O . THR A 1 276 ? 15.265 -32.569 3.374 1.00 97.38 276 THR A O 1
ATOM 2034 N N . ASP A 1 277 ? 14.585 -30.644 2.446 1.00 97.19 277 ASP A N 1
ATOM 2035 C CA . ASP A 1 277 ? 15.374 -29.783 3.336 1.00 97.19 277 ASP A CA 1
ATOM 2036 C C . ASP A 1 277 ? 14.705 -29.639 4.713 1.00 97.19 277 ASP A C 1
ATOM 2038 O O . ASP A 1 277 ? 13.990 -28.682 5.024 1.00 97.19 277 ASP A O 1
ATOM 2042 N N . THR A 1 278 ? 14.922 -30.641 5.566 1.00 96.75 278 THR A N 1
ATOM 2043 C CA . THR A 1 278 ? 14.465 -30.596 6.959 1.00 96.75 278 THR A CA 1
ATOM 2044 C C . THR A 1 278 ? 15.234 -29.562 7.775 1.00 96.75 278 THR A C 1
ATOM 2046 O O . THR A 1 278 ? 14.666 -29.002 8.701 1.00 96.75 278 THR A O 1
ATOM 2049 N N . ALA A 1 279 ? 16.490 -29.258 7.431 1.00 97.88 279 ALA A N 1
ATOM 2050 C CA . ALA A 1 279 ? 17.319 -28.338 8.206 1.00 97.88 279 ALA A CA 1
ATOM 2051 C C . ALA A 1 279 ? 16.817 -26.890 8.090 1.00 97.88 279 ALA A C 1
ATOM 2053 O O . ALA A 1 279 ? 16.746 -26.180 9.095 1.00 97.88 279 ALA A O 1
ATOM 2054 N N . TYR A 1 280 ? 16.410 -26.471 6.887 1.00 96.44 280 TYR A N 1
ATOM 2055 C CA . TYR A 1 280 ? 15.740 -25.190 6.671 1.00 96.44 280 TYR A CA 1
ATOM 2056 C C . TYR A 1 280 ? 14.416 -25.111 7.441 1.00 96.44 280 TYR A C 1
ATOM 2058 O O . TYR A 1 280 ? 14.192 -24.150 8.179 1.00 96.44 280 TYR A O 1
ATOM 2066 N N . LYS A 1 281 ? 13.568 -26.143 7.325 1.00 97.31 281 LYS A N 1
ATOM 2067 C CA . LYS A 1 281 ? 12.261 -26.201 8.000 1.00 97.31 281 LYS A CA 1
ATOM 2068 C C . LYS A 1 281 ? 12.389 -26.177 9.526 1.00 97.31 281 LYS A C 1
ATOM 2070 O O . LYS A 1 281 ? 11.731 -25.365 10.170 1.00 97.31 281 LYS A O 1
ATOM 2075 N N . ASP A 1 282 ? 13.288 -26.978 10.098 1.00 98.12 282 ASP A N 1
ATOM 2076 C CA . ASP A 1 282 ? 13.574 -27.000 11.538 1.00 98.12 282 ASP A CA 1
ATOM 2077 C C . ASP A 1 282 ? 14.090 -25.636 12.034 1.00 98.12 282 ASP A C 1
ATOM 2079 O O . ASP A 1 282 ? 13.680 -25.161 13.096 1.00 98.12 282 ASP A O 1
ATOM 2083 N N . SER A 1 283 ? 14.960 -24.977 11.256 1.00 98.06 283 SER A N 1
ATOM 2084 C CA . SER A 1 283 ? 15.488 -23.647 11.582 1.00 98.06 283 SER A CA 1
ATOM 2085 C C . SER A 1 283 ? 14.392 -22.581 11.571 1.00 98.06 283 SER A C 1
ATOM 2087 O O . SER A 1 283 ? 14.278 -21.819 12.531 1.00 98.06 283 SER A O 1
ATOM 2089 N N . ALA A 1 284 ? 13.562 -22.543 10.524 1.00 97.69 284 ALA A N 1
ATOM 2090 C CA . ALA A 1 284 ? 12.447 -21.604 10.416 1.00 97.69 284 ALA A CA 1
ATOM 2091 C C . ALA A 1 284 ? 11.417 -21.827 11.537 1.00 97.69 284 ALA A C 1
ATOM 2093 O O . ALA A 1 284 ? 11.014 -20.880 12.210 1.00 97.69 284 ALA A O 1
ATOM 2094 N N . LEU A 1 285 ? 11.064 -23.085 11.823 1.00 97.88 285 LEU A N 1
ATOM 2095 C CA . LEU A 1 285 ? 10.132 -23.443 12.894 1.00 97.88 285 LEU A CA 1
ATOM 2096 C C . LEU A 1 285 ? 10.644 -23.010 14.280 1.00 97.88 285 LEU A C 1
ATOM 2098 O O . LEU A 1 285 ? 9.868 -22.523 15.106 1.00 97.88 285 LEU A O 1
ATOM 2102 N N . ALA A 1 286 ? 11.947 -23.163 14.541 1.00 98.19 286 ALA A N 1
ATOM 2103 C CA . ALA A 1 286 ? 12.580 -22.720 15.782 1.00 98.19 286 ALA A CA 1
ATOM 2104 C C . ALA A 1 286 ? 12.664 -21.186 15.892 1.00 98.19 286 ALA A C 1
ATOM 2106 O O . ALA A 1 286 ? 12.445 -20.634 16.975 1.00 98.19 286 ALA A O 1
ATOM 2107 N N . GLU A 1 287 ? 12.959 -20.493 14.791 1.00 98.19 287 GLU A N 1
ATOM 2108 C CA . GLU A 1 287 ? 13.030 -19.032 14.746 1.00 98.19 287 GLU A CA 1
ATOM 2109 C C . GLU A 1 287 ? 11.655 -18.378 14.923 1.00 98.19 287 GLU A C 1
ATOM 2111 O O . GLU A 1 287 ? 11.498 -17.504 15.777 1.00 98.19 287 GLU A O 1
ATOM 2116 N N . PHE A 1 288 ? 10.636 -18.837 14.194 1.00 98.56 288 PHE A N 1
ATOM 2117 C CA . PHE A 1 288 ? 9.285 -18.286 14.304 1.00 98.56 288 PHE A CA 1
ATOM 2118 C C . PHE A 1 288 ? 8.721 -18.522 15.710 1.00 98.56 288 PHE A C 1
ATOM 2120 O O . PHE A 1 288 ? 8.225 -17.591 16.342 1.00 98.56 288 PHE A O 1
ATOM 2127 N N . ALA A 1 289 ? 8.904 -19.725 16.268 1.00 98.38 289 ALA A N 1
ATOM 2128 C CA . ALA A 1 289 ? 8.505 -20.043 17.640 1.00 98.38 289 ALA A CA 1
ATOM 2129 C C . ALA A 1 289 ? 9.119 -19.097 18.689 1.00 98.38 289 ALA A C 1
ATOM 2131 O O . ALA A 1 289 ? 8.440 -18.717 19.644 1.00 98.38 289 ALA A O 1
ATOM 2132 N N . ARG A 1 290 ? 10.386 -18.693 18.515 1.00 98.56 290 ARG A N 1
ATOM 2133 C CA . ARG A 1 290 ? 11.065 -17.734 19.402 1.00 98.56 290 ARG A CA 1
ATOM 2134 C C . ARG A 1 290 ? 10.408 -16.354 19.357 1.00 98.56 290 ARG A C 1
ATOM 2136 O O . ARG A 1 290 ? 10.232 -15.738 20.406 1.00 98.56 290 ARG A O 1
ATOM 2143 N N . TRP A 1 291 ? 10.085 -15.851 18.167 1.00 98.62 291 TRP A N 1
ATOM 2144 C CA . TRP A 1 291 ? 9.519 -14.508 18.010 1.00 98.62 291 TRP A CA 1
ATOM 2145 C C . TRP A 1 291 ? 8.032 -14.443 18.370 1.00 98.62 291 TRP A C 1
ATOM 2147 O O . TRP A 1 291 ? 7.604 -13.456 18.967 1.00 98.62 291 TRP A O 1
ATOM 2157 N N . VAL A 1 292 ? 7.277 -15.522 18.137 1.00 98.81 292 VAL A N 1
ATOM 2158 C CA . VAL A 1 292 ? 5.923 -15.674 18.689 1.00 98.81 292 VAL A CA 1
ATOM 2159 C C . VAL A 1 292 ? 5.957 -15.647 20.215 1.00 98.81 292 VAL A C 1
ATOM 2161 O O . VAL A 1 292 ? 5.240 -14.853 20.816 1.00 98.81 292 VAL A O 1
ATOM 2164 N N . ASP A 1 293 ? 6.825 -16.428 20.868 1.00 97.94 293 ASP A N 1
ATOM 2165 C CA . ASP A 1 293 ? 6.905 -16.415 22.337 1.00 97.94 293 ASP A CA 1
ATOM 2166 C C . ASP A 1 293 ? 7.274 -15.028 22.899 1.00 97.94 293 ASP A C 1
ATOM 2168 O O . ASP A 1 293 ? 6.741 -14.618 23.931 1.00 97.94 293 ASP A O 1
ATOM 2172 N N . ALA A 1 294 ? 8.118 -14.277 22.182 1.00 97.31 294 ALA A N 1
ATOM 2173 C CA . ALA A 1 294 ? 8.531 -12.926 22.554 1.00 97.31 294 ALA A CA 1
ATOM 2174 C C . ALA A 1 294 ? 7.430 -11.855 22.401 1.00 97.31 294 ALA A C 1
ATOM 2176 O O . ALA A 1 294 ? 7.393 -10.922 23.207 1.00 97.31 294 ALA A O 1
ATOM 2177 N N . TYR A 1 295 ? 6.560 -11.952 21.385 1.00 98.19 295 TYR A N 1
ATOM 2178 C CA . TYR A 1 295 ? 5.627 -10.872 21.016 1.00 98.19 295 TYR A CA 1
ATOM 2179 C C . TYR A 1 295 ? 4.131 -11.237 21.059 1.00 98.19 295 TYR A C 1
ATOM 2181 O O . TYR A 1 295 ? 3.298 -10.346 20.899 1.00 98.19 295 TYR A O 1
ATOM 2189 N N . LYS A 1 296 ? 3.754 -12.484 21.369 1.00 95.62 296 LYS A N 1
ATOM 2190 C CA . LYS A 1 296 ? 2.348 -12.905 21.559 1.00 95.62 296 LYS A CA 1
ATOM 2191 C C . LYS A 1 296 ? 1.562 -12.078 22.574 1.00 95.62 296 LYS A C 1
ATOM 2193 O O . LYS A 1 296 ? 0.369 -11.885 22.432 1.00 95.62 296 LYS A O 1
ATOM 2198 N N . SER A 1 297 ? 2.211 -11.572 23.621 1.00 91.94 297 SER A N 1
ATOM 2199 C CA . SER A 1 297 ? 1.553 -10.730 24.634 1.00 91.94 297 SER A CA 1
ATOM 2200 C C . SER A 1 297 ? 1.703 -9.232 24.355 1.00 91.94 297 SER A C 1
ATOM 2202 O O . SER A 1 297 ? 1.374 -8.414 25.215 1.00 91.94 297 SER A O 1
ATOM 2204 N N . HIS A 1 298 ? 2.233 -8.852 23.189 1.00 95.44 298 HIS A N 1
ATOM 2205 C CA . HIS A 1 298 ? 2.379 -7.455 22.816 1.00 95.44 298 HIS A CA 1
ATOM 2206 C C . HIS A 1 298 ? 1.027 -6.889 22.344 1.00 95.44 298 HIS A C 1
ATOM 2208 O O . HIS A 1 298 ? 0.439 -7.448 21.424 1.00 95.44 298 HIS A O 1
ATOM 2214 N N . PRO A 1 299 ? 0.528 -5.765 22.898 1.00 89.44 299 PRO A N 1
ATOM 2215 C CA . PRO A 1 299 ? -0.830 -5.280 22.620 1.00 89.44 299 PRO A CA 1
ATOM 2216 C C . PRO A 1 299 ? -1.069 -4.855 21.161 1.00 89.44 299 PRO A C 1
ATOM 2218 O O . PRO A 1 299 ? -2.214 -4.788 20.732 1.00 89.44 299 PRO A O 1
ATOM 2221 N N . ALA A 1 300 ? -0.007 -4.578 20.399 1.00 96.50 300 ALA A N 1
ATOM 2222 C CA . ALA A 1 300 ? -0.103 -4.314 18.963 1.00 96.50 300 ALA A CA 1
ATOM 2223 C C . ALA A 1 300 ? -0.143 -5.581 18.085 1.00 96.50 300 ALA A C 1
ATOM 2225 O O . ALA A 1 300 ? -0.438 -5.460 16.906 1.00 96.50 300 ALA A O 1
ATOM 2226 N N . THR A 1 301 ? 0.142 -6.786 18.584 1.00 98.38 301 THR A N 1
ATOM 2227 C CA . THR A 1 301 ? 0.059 -8.006 17.755 1.00 98.38 301 THR A CA 1
ATOM 2228 C C . THR A 1 301 ? -1.392 -8.231 17.305 1.00 98.38 301 THR A C 1
ATOM 2230 O O . THR A 1 301 ? -2.309 -8.134 18.115 1.00 98.38 301 THR A O 1
ATOM 2233 N N . LEU A 1 302 ? -1.619 -8.473 16.006 1.00 98.62 302 LEU A N 1
ATOM 2234 C CA . LEU A 1 302 ? -2.945 -8.822 15.469 1.00 98.62 302 LEU A CA 1
ATOM 2235 C C . LEU A 1 302 ? -3.051 -10.306 15.130 1.00 98.62 302 LEU A C 1
ATOM 2237 O O . LEU A 1 302 ? -4.000 -10.975 15.512 1.00 98.62 302 LEU A O 1
ATOM 2241 N N . MET A 1 303 ? -2.099 -10.788 14.338 1.00 98.62 303 MET A N 1
ATOM 2242 C CA . MET A 1 303 ? -2.066 -12.130 13.768 1.00 98.62 303 MET A CA 1
ATOM 2243 C C . MET A 1 303 ? -0.679 -12.395 13.179 1.00 98.62 303 MET A C 1
ATOM 2245 O O . MET A 1 303 ? 0.101 -11.463 12.946 1.00 98.62 303 MET A O 1
ATOM 2249 N N . TRP A 1 304 ? -0.409 -13.663 12.898 1.00 98.88 304 TRP A N 1
ATOM 2250 C CA . TRP A 1 304 ? 0.837 -14.147 12.317 1.00 98.88 304 TRP A CA 1
ATOM 2251 C C . TRP A 1 304 ? 0.623 -14.509 10.845 1.00 98.88 304 TRP A C 1
ATOM 2253 O O . TRP A 1 304 ? -0.202 -15.367 10.537 1.00 98.88 304 TRP A O 1
ATOM 2263 N N . ASN A 1 305 ? 1.358 -13.877 9.927 1.00 98.81 305 ASN A N 1
ATOM 2264 C CA . ASN A 1 305 ? 1.330 -14.222 8.503 1.00 98.81 305 ASN A CA 1
ATOM 2265 C C . ASN A 1 305 ? 2.604 -14.979 8.108 1.00 98.81 305 ASN A C 1
ATOM 2267 O O . ASN A 1 305 ? 3.679 -14.386 8.037 1.00 98.81 305 ASN A O 1
ATOM 2271 N N . VAL A 1 306 ? 2.482 -16.271 7.817 1.00 98.31 306 VAL A N 1
ATOM 2272 C CA . VAL A 1 306 ? 3.610 -17.146 7.481 1.00 98.31 306 VAL A CA 1
ATOM 2273 C C . VAL A 1 306 ? 3.774 -17.237 5.965 1.00 98.31 306 VAL A C 1
ATOM 2275 O O . VAL A 1 306 ? 2.886 -17.723 5.269 1.00 98.31 306 VAL A O 1
ATOM 2278 N N . GLY A 1 307 ? 4.924 -16.808 5.451 1.00 95.69 307 GLY A N 1
ATOM 2279 C CA . GLY A 1 307 ? 5.234 -16.816 4.023 1.00 95.69 307 GLY A CA 1
ATOM 2280 C C . GLY A 1 307 ? 4.555 -15.704 3.213 1.00 95.69 307 GLY A C 1
ATOM 2281 O O . GLY A 1 307 ? 3.683 -14.966 3.690 1.00 95.69 307 GLY A O 1
ATOM 2282 N N . ASN A 1 308 ? 5.012 -15.576 1.967 1.00 95.06 308 ASN A N 1
ATOM 2283 C CA . ASN A 1 308 ? 4.516 -14.625 0.975 1.00 95.06 308 ASN A CA 1
ATOM 2284 C C . ASN A 1 308 ? 4.770 -15.193 -0.432 1.00 95.06 308 ASN A C 1
ATOM 2286 O O . ASN A 1 308 ? 5.922 -15.436 -0.782 1.00 95.06 308 ASN A O 1
ATOM 2290 N N . GLU A 1 309 ? 3.718 -15.414 -1.222 1.00 93.88 309 GLU A N 1
ATOM 2291 C CA . GLU A 1 309 ? 3.781 -15.728 -2.671 1.00 93.88 309 GLU A CA 1
ATOM 2292 C C . GLU A 1 309 ? 4.628 -16.956 -3.054 1.00 93.88 309 GLU A C 1
ATOM 2294 O O . GLU A 1 309 ? 5.177 -17.054 -4.152 1.00 93.88 309 GLU A O 1
ATOM 2299 N N . SER A 1 310 ? 4.753 -17.919 -2.143 1.00 93.31 310 SER A N 1
ATOM 2300 C CA . SER A 1 310 ? 5.659 -19.057 -2.311 1.00 93.31 310 SER A CA 1
ATOM 2301 C C . SER A 1 310 ? 5.071 -20.167 -3.191 1.00 93.31 310 SER A C 1
ATOM 2303 O O . SER A 1 310 ? 5.806 -20.804 -3.941 1.00 93.31 310 SER A O 1
ATOM 2305 N N . VAL A 1 311 ? 3.752 -20.393 -3.177 1.00 95.06 311 VAL A N 1
ATOM 2306 C CA . VAL A 1 311 ? 3.088 -21.374 -4.058 1.00 95.06 311 VAL A CA 1
ATOM 2307 C C . VAL A 1 311 ? 3.172 -20.929 -5.521 1.00 95.06 311 VAL A C 1
ATOM 2309 O O . VAL A 1 311 ? 3.389 -21.770 -6.405 1.00 95.06 311 VAL A O 1
ATOM 2312 N N . LEU A 1 312 ? 3.059 -19.622 -5.786 1.00 92.50 312 LEU A N 1
ATOM 2313 C CA . LEU A 1 312 ? 3.401 -19.048 -7.085 1.00 92.50 312 LEU A CA 1
ATOM 2314 C C . LEU A 1 312 ? 4.908 -19.176 -7.361 1.00 92.50 312 LEU A C 1
ATOM 2316 O O . LEU A 1 312 ? 5.297 -19.830 -8.330 1.00 92.50 312 LEU A O 1
ATOM 2320 N N . GLY A 1 313 ? 5.755 -18.577 -6.520 1.00 92.31 313 GLY A N 1
ATOM 2321 C CA . GLY A 1 313 ? 7.180 -18.381 -6.795 1.00 92.31 313 GLY A CA 1
ATOM 2322 C C . GLY A 1 313 ? 8.003 -19.668 -6.932 1.00 92.31 313 GLY A C 1
ATOM 2323 O O . GLY A 1 313 ? 8.987 -19.679 -7.676 1.00 92.31 313 GLY A O 1
ATOM 2324 N N . LEU A 1 314 ? 7.577 -20.788 -6.330 1.00 93.50 314 LEU A N 1
ATOM 2325 C CA . LEU A 1 314 ? 8.204 -22.109 -6.503 1.00 93.50 314 LEU A CA 1
ATOM 2326 C C . LEU A 1 314 ? 8.296 -22.549 -7.976 1.00 93.50 314 LEU A C 1
ATOM 2328 O O . LEU A 1 314 ? 9.202 -23.308 -8.329 1.00 93.50 314 LEU A O 1
ATOM 2332 N N . GLN A 1 315 ? 7.425 -22.044 -8.859 1.00 92.94 315 GLN A N 1
ATOM 2333 C CA . GLN A 1 315 ? 7.462 -22.349 -10.297 1.00 92.94 315 GLN A CA 1
ATOM 2334 C C . GLN A 1 315 ? 8.690 -21.777 -11.026 1.00 92.94 315 GLN A C 1
ATOM 2336 O O . GLN A 1 315 ? 9.002 -22.205 -12.134 1.00 92.94 315 GLN A O 1
ATOM 2341 N N . ASN A 1 316 ? 9.410 -20.839 -10.401 1.00 92.00 316 ASN A N 1
ATOM 2342 C CA . ASN A 1 316 ? 10.676 -20.312 -10.914 1.00 92.00 316 ASN A CA 1
ATOM 2343 C C . ASN A 1 316 ? 11.852 -21.283 -10.677 1.00 92.00 316 ASN A C 1
ATOM 2345 O O . ASN A 1 316 ? 12.872 -21.195 -11.358 1.00 92.00 316 ASN A O 1
ATOM 2349 N N . CYS A 1 317 ? 11.702 -22.225 -9.738 1.00 91.94 317 CYS A N 1
ATOM 2350 C CA . CYS A 1 317 ? 12.702 -23.240 -9.388 1.00 91.94 317 CYS A CA 1
ATOM 2351 C C . CYS A 1 317 ? 12.345 -24.642 -9.900 1.00 91.94 317 CYS A C 1
ATOM 2353 O O . CYS A 1 317 ? 13.233 -25.438 -10.210 1.00 91.94 317 CYS A O 1
ATOM 2355 N N . TYR A 1 318 ? 11.051 -24.965 -9.964 1.00 94.25 318 TYR A N 1
ATOM 2356 C CA . TYR A 1 318 ? 10.553 -26.322 -10.180 1.00 94.25 318 TYR A CA 1
ATOM 2357 C C . TYR A 1 318 ? 9.462 -26.359 -11.254 1.00 94.25 318 TYR A C 1
ATOM 2359 O O . TYR A 1 318 ? 8.739 -25.391 -11.465 1.00 94.25 318 TYR A O 1
ATOM 2367 N N . SER A 1 319 ? 9.304 -27.503 -11.925 1.00 96.19 319 SER A N 1
ATOM 2368 C CA . SER A 1 319 ? 8.274 -27.710 -12.953 1.00 96.19 319 SER A CA 1
ATOM 2369 C C . SER A 1 319 ? 7.696 -29.130 -12.911 1.00 96.19 319 SER A C 1
ATOM 2371 O O . SER A 1 319 ? 8.272 -30.027 -12.288 1.00 96.19 319 SER A O 1
ATOM 2373 N N . GLY A 1 320 ? 6.538 -29.328 -13.553 1.00 97.62 320 GLY A N 1
ATOM 2374 C CA . GLY A 1 320 ? 5.841 -30.619 -13.624 1.00 97.62 320 GLY A CA 1
ATOM 2375 C C . GLY A 1 320 ? 5.526 -31.217 -12.248 1.00 97.62 320 GLY A C 1
ATOM 2376 O O . GLY A 1 320 ? 5.313 -30.490 -11.279 1.00 97.62 320 GLY A O 1
ATOM 2377 N N . ASP A 1 321 ? 5.563 -32.547 -12.148 1.00 98.25 321 ASP A N 1
ATOM 2378 C CA . ASP A 1 321 ? 5.288 -33.293 -10.909 1.00 98.25 321 ASP A CA 1
ATOM 2379 C C . ASP A 1 321 ? 6.149 -32.835 -9.715 1.00 98.25 321 ASP A C 1
ATOM 2381 O O . ASP A 1 321 ? 5.719 -32.926 -8.565 1.00 98.25 321 ASP A O 1
ATOM 2385 N N . ARG A 1 322 ? 7.361 -32.312 -9.967 1.00 97.38 322 ARG A N 1
ATOM 2386 C CA . ARG A 1 322 ? 8.228 -31.783 -8.906 1.00 97.38 322 ARG A CA 1
ATOM 2387 C C . ARG A 1 322 ? 7.697 -30.468 -8.338 1.00 97.38 322 ARG A C 1
ATOM 2389 O O . ARG A 1 322 ? 7.719 -30.314 -7.124 1.00 97.38 322 ARG A O 1
ATOM 2396 N N . LEU A 1 323 ? 7.197 -29.555 -9.172 1.00 96.81 323 LEU A N 1
ATOM 2397 C CA . LEU A 1 323 ? 6.557 -28.325 -8.688 1.00 96.81 323 LEU A CA 1
ATOM 2398 C C . LEU A 1 323 ? 5.354 -28.647 -7.801 1.00 96.81 323 LEU A C 1
ATOM 2400 O O . LEU A 1 323 ? 5.193 -28.067 -6.732 1.00 96.81 323 LEU A O 1
ATOM 2404 N N . GLU A 1 324 ? 4.549 -29.625 -8.205 1.00 98.12 324 GLU A N 1
ATOM 2405 C CA . GLU A 1 324 ? 3.390 -30.051 -7.426 1.00 98.12 324 GLU A CA 1
ATOM 2406 C C . GLU A 1 324 ? 3.789 -30.733 -6.111 1.00 98.12 324 GLU A C 1
ATOM 2408 O O . GLU A 1 324 ? 3.171 -30.477 -5.076 1.00 98.12 324 GLU A O 1
ATOM 2413 N N . ALA A 1 325 ? 4.863 -31.527 -6.090 1.00 98.38 325 ALA A N 1
ATOM 2414 C CA . ALA A 1 325 ? 5.421 -32.053 -4.843 1.00 98.38 325 ALA A CA 1
ATOM 2415 C C . ALA A 1 325 ? 5.885 -30.929 -3.893 1.00 98.38 325 ALA A C 1
ATOM 2417 O O . ALA A 1 325 ? 5.588 -30.982 -2.701 1.00 98.38 325 ALA A O 1
ATOM 2418 N N . GLU A 1 326 ? 6.548 -29.895 -4.418 1.00 97.75 326 GLU A N 1
ATOM 2419 C CA . GLU A 1 326 ? 7.036 -28.745 -3.641 1.00 97.75 326 GLU A CA 1
ATOM 2420 C C . GLU A 1 326 ? 5.896 -27.885 -3.094 1.00 97.75 326 GLU A C 1
ATOM 2422 O O . GLU A 1 326 ? 5.881 -27.574 -1.907 1.00 97.75 326 GLU A O 1
ATOM 2427 N N . ARG A 1 327 ? 4.880 -27.568 -3.908 1.00 97.62 327 ARG A N 1
ATOM 2428 C CA . ARG A 1 327 ? 3.683 -26.834 -3.457 1.00 97.62 327 ARG A CA 1
ATOM 2429 C C . ARG A 1 327 ? 2.947 -27.572 -2.343 1.00 97.62 327 ARG A C 1
ATOM 2431 O O . ARG A 1 327 ? 2.502 -26.952 -1.375 1.00 97.62 327 ARG A O 1
ATOM 2438 N N . ASN A 1 328 ? 2.837 -28.898 -2.450 1.00 98.56 328 ASN A N 1
ATOM 2439 C CA . ASN A 1 328 ? 2.250 -29.722 -1.395 1.00 98.56 328 ASN A CA 1
ATOM 2440 C C . ASN A 1 328 ? 3.120 -29.756 -0.128 1.00 98.56 328 ASN A C 1
ATOM 2442 O O . ASN A 1 328 ? 2.583 -29.627 0.969 1.00 98.56 328 ASN A O 1
ATOM 2446 N N . ALA A 1 329 ? 4.443 -29.875 -0.259 1.00 98.38 329 ALA A N 1
ATOM 2447 C CA . ALA A 1 329 ? 5.355 -29.895 0.883 1.00 98.38 329 ALA A CA 1
ATOM 2448 C C . ALA A 1 329 ? 5.454 -28.535 1.597 1.00 98.38 329 ALA A C 1
ATOM 2450 O O . ALA A 1 329 ? 5.439 -28.495 2.825 1.00 98.38 329 ALA A O 1
ATOM 2451 N N . TYR A 1 330 ? 5.480 -27.427 0.850 1.00 98.06 330 TYR A N 1
ATOM 2452 C CA . TYR A 1 330 ? 5.417 -26.067 1.389 1.00 98.06 330 TYR A CA 1
ATOM 2453 C C . TYR A 1 330 ? 4.124 -25.847 2.180 1.00 98.06 330 TYR A C 1
ATOM 2455 O O . TYR A 1 330 ? 4.169 -25.473 3.348 1.00 98.06 330 TYR A O 1
ATOM 2463 N N . THR A 1 331 ? 2.963 -26.134 1.583 1.00 98.56 331 THR A N 1
ATOM 2464 C CA . THR A 1 331 ? 1.675 -25.914 2.264 1.00 98.56 331 THR A CA 1
ATOM 2465 C C . THR A 1 331 ? 1.438 -26.870 3.436 1.00 98.56 331 THR A C 1
ATOM 2467 O O . THR A 1 331 ? 0.804 -26.469 4.405 1.00 98.56 331 THR A O 1
ATOM 2470 N N . GLY A 1 332 ? 2.011 -28.079 3.418 1.00 98.69 332 GLY A N 1
ATOM 2471 C CA . GLY A 1 332 ? 2.082 -28.942 4.603 1.00 98.69 332 GLY A CA 1
ATOM 2472 C C . GLY A 1 332 ? 3.011 -28.393 5.697 1.00 98.69 332 GLY A C 1
ATOM 2473 O O . GLY A 1 332 ? 2.695 -28.487 6.876 1.00 98.69 332 GLY A O 1
ATOM 2474 N N . PHE A 1 333 ? 4.124 -27.747 5.337 1.00 98.69 333 PHE A N 1
ATOM 2475 C CA . PHE A 1 333 ? 4.992 -27.081 6.314 1.00 98.69 333 PHE A CA 1
ATOM 2476 C C . PHE A 1 333 ? 4.338 -25.830 6.931 1.00 98.69 333 PHE A C 1
ATOM 2478 O O . PHE A 1 333 ? 4.513 -25.571 8.119 1.00 98.69 333 PHE A O 1
ATOM 2485 N N . ILE A 1 334 ? 3.516 -25.093 6.176 1.00 98.75 334 ILE A N 1
ATOM 2486 C CA . ILE A 1 334 ? 2.687 -24.000 6.718 1.00 98.75 334 ILE A CA 1
ATOM 2487 C C . ILE A 1 334 ? 1.756 -24.500 7.839 1.00 98.75 334 ILE A C 1
ATOM 2489 O O . ILE A 1 334 ? 1.595 -23.814 8.847 1.00 98.75 334 ILE A O 1
ATOM 2493 N N . ASP A 1 335 ? 1.207 -25.709 7.712 1.00 98.88 335 ASP A N 1
ATOM 2494 C CA . ASP A 1 335 ? 0.388 -26.360 8.744 1.00 98.88 335 ASP A CA 1
ATOM 2495 C C . ASP A 1 335 ? 1.192 -26.722 10.007 1.00 98.88 335 ASP A C 1
ATOM 2497 O O . ASP A 1 335 ? 0.749 -26.487 11.133 1.00 98.88 335 ASP A O 1
ATOM 2501 N N . GLU A 1 336 ? 2.412 -27.246 9.830 1.00 98.81 336 GLU A N 1
ATOM 2502 C CA . GLU A 1 336 ? 3.352 -27.516 10.928 1.00 98.81 336 GLU A CA 1
ATOM 2503 C C . GLU A 1 336 ? 3.713 -26.228 11.687 1.00 98.81 336 GLU A C 1
ATOM 2505 O O . GLU A 1 336 ? 3.739 -26.222 12.924 1.00 98.81 336 GLU A O 1
ATOM 2510 N N . VAL A 1 337 ? 3.931 -25.120 10.966 1.00 98.81 337 VAL A N 1
ATOM 2511 C CA . VAL A 1 337 ? 4.155 -23.800 11.568 1.00 98.81 337 VAL A CA 1
ATOM 2512 C C . VAL A 1 337 ? 2.901 -23.306 12.293 1.00 98.81 337 VAL A C 1
ATOM 2514 O O . VAL A 1 337 ? 3.020 -22.896 13.445 1.00 98.81 337 VAL A O 1
ATOM 2517 N N . ALA A 1 338 ? 1.708 -23.380 11.694 1.00 98.88 338 ALA A N 1
ATOM 2518 C CA . ALA A 1 338 ? 0.466 -22.921 12.327 1.00 98.88 338 ALA A CA 1
ATOM 2519 C C . ALA A 1 338 ? 0.213 -23.625 13.671 1.00 98.88 338 ALA A C 1
ATOM 2521 O O . ALA A 1 338 ? 0.110 -22.965 14.708 1.00 98.88 338 ALA A O 1
ATOM 2522 N N . LYS A 1 339 ? 0.292 -24.962 13.688 1.00 98.88 339 LYS A N 1
ATOM 2523 C CA . LYS A 1 339 ? 0.224 -25.784 14.911 1.00 98.88 339 LYS A CA 1
ATOM 2524 C C . LYS A 1 339 ? 1.255 -25.369 15.951 1.00 98.88 339 LYS A C 1
ATOM 2526 O O . LYS A 1 339 ? 0.967 -25.324 17.152 1.00 98.88 339 LYS A O 1
ATOM 2531 N N . LYS A 1 340 ? 2.480 -25.073 15.509 1.00 98.75 340 LYS A N 1
ATOM 2532 C CA . LYS A 1 340 ? 3.552 -24.639 16.402 1.00 98.75 340 LYS A CA 1
ATOM 2533 C C . LYS A 1 340 ? 3.258 -23.270 17.012 1.00 98.75 340 LYS A C 1
ATOM 2535 O O . LYS A 1 340 ? 3.468 -23.118 18.216 1.00 98.75 340 LYS A O 1
ATOM 2540 N N . ILE A 1 341 ? 2.749 -22.322 16.229 1.00 98.81 341 ILE A N 1
ATOM 2541 C CA . ILE A 1 341 ? 2.356 -20.991 16.700 1.00 98.81 341 ILE A CA 1
ATOM 2542 C C . ILE A 1 341 ? 1.207 -21.108 17.706 1.00 98.81 341 ILE A C 1
ATOM 2544 O O . ILE A 1 341 ? 1.385 -20.676 18.842 1.00 98.81 341 ILE A O 1
ATOM 2548 N N . HIS A 1 342 ? 0.111 -21.804 17.380 1.00 98.75 342 HIS A N 1
ATOM 2549 C CA . HIS A 1 342 ? -1.015 -22.016 18.307 1.00 98.75 342 HIS A CA 1
ATOM 2550 C C . HIS A 1 342 ? -0.614 -22.695 19.626 1.00 98.75 342 HIS A C 1
ATOM 2552 O O . HIS A 1 342 ? -1.184 -22.403 20.676 1.00 98.75 342 HIS A O 1
ATOM 2558 N N . SER A 1 343 ? 0.396 -23.576 19.612 1.00 98.56 343 SER A N 1
ATOM 2559 C CA . SER A 1 343 ? 0.923 -24.207 20.838 1.00 98.56 343 SER A CA 1
ATOM 2560 C C . SER A 1 343 ? 1.645 -23.239 21.793 1.00 98.56 343 SER A C 1
ATOM 2562 O O . SER A 1 343 ? 1.888 -23.583 22.951 1.00 98.56 343 SER A O 1
ATOM 2564 N N . ILE A 1 344 ? 2.014 -22.051 21.307 1.00 98.44 344 ILE A N 1
ATOM 2565 C CA . ILE A 1 344 ? 2.749 -21.001 22.029 1.00 98.44 344 ILE A CA 1
ATOM 2566 C C . ILE A 1 344 ? 1.837 -19.797 22.306 1.00 98.44 344 ILE A C 1
ATOM 2568 O O . ILE A 1 344 ? 1.947 -19.186 23.374 1.00 98.44 344 ILE A O 1
ATOM 2572 N N . ASP A 1 345 ? 0.965 -19.478 21.350 1.00 98.38 345 ASP A N 1
ATOM 2573 C CA . ASP A 1 345 ? 0.067 -18.330 21.286 1.00 98.38 345 ASP A CA 1
ATOM 2574 C C . ASP A 1 345 ? -1.323 -18.771 20.777 1.00 98.38 345 ASP A C 1
ATOM 2576 O O . ASP A 1 345 ? -1.562 -18.810 19.570 1.00 98.38 345 ASP A O 1
ATOM 2580 N N . PRO A 1 346 ? -2.246 -19.139 21.684 1.00 96.50 346 PRO A N 1
ATOM 2581 C CA . PRO A 1 346 ? -3.624 -19.491 21.339 1.00 96.50 346 PRO A CA 1
ATOM 2582 C C . PRO A 1 346 ? -4.538 -18.259 21.189 1.00 96.50 346 PRO A C 1
ATOM 2584 O O . PRO A 1 346 ? -5.747 -18.417 21.009 1.00 96.50 346 PRO A O 1
ATOM 2587 N N . ASP A 1 347 ? -3.988 -17.049 21.339 1.00 96.81 347 ASP A N 1
ATOM 2588 C CA . ASP A 1 347 ? -4.737 -15.794 21.411 1.00 96.81 347 ASP A CA 1
ATOM 2589 C C . ASP A 1 347 ? -4.647 -14.967 20.116 1.00 96.81 347 ASP A C 1
ATOM 2591 O O . ASP A 1 347 ? -5.291 -13.923 20.052 1.00 96.81 347 ASP A O 1
ATOM 2595 N N . HIS A 1 348 ? -3.911 -15.414 19.087 1.00 98.62 348 HIS A N 1
ATOM 2596 C CA . HIS A 1 348 ? -3.797 -14.722 17.793 1.00 98.62 348 HIS A CA 1
ATOM 2597 C C . HIS A 1 348 ? -3.961 -15.672 16.594 1.00 98.62 348 HIS A C 1
ATOM 2599 O O . HIS A 1 348 ? -3.393 -16.766 16.609 1.00 98.62 348 HIS A O 1
ATOM 2605 N N . PRO A 1 349 ? -4.669 -15.258 15.521 1.00 98.75 349 PRO A N 1
ATOM 2606 C CA . PRO A 1 349 ? -4.819 -16.063 14.314 1.00 98.75 349 PRO A CA 1
ATOM 2607 C C . PRO A 1 349 ? -3.502 -16.280 13.561 1.00 98.75 349 PRO A C 1
ATOM 2609 O O . PRO A 1 349 ? -2.610 -15.425 13.578 1.00 98.75 349 PRO A O 1
ATOM 2612 N N . VAL A 1 350 ? -3.432 -17.374 12.805 1.00 98.88 350 VAL A N 1
ATOM 2613 C CA . VAL A 1 350 ? -2.370 -17.669 11.837 1.00 98.88 350 VAL A CA 1
ATOM 2614 C C . VAL A 1 350 ? -2.941 -17.714 10.421 1.00 98.88 350 VAL A C 1
ATOM 2616 O O . VAL A 1 350 ? -3.961 -18.352 10.157 1.00 98.88 350 VAL A O 1
ATOM 2619 N N . THR A 1 351 ? -2.260 -17.054 9.488 1.00 98.81 351 THR A N 1
ATOM 2620 C CA . THR A 1 351 ? -2.578 -17.056 8.056 1.00 98.81 351 THR A CA 1
ATOM 2621 C C . THR A 1 351 ? -1.318 -17.243 7.205 1.00 98.81 351 THR A C 1
ATOM 2623 O O . THR A 1 351 ? -0.200 -17.239 7.722 1.00 98.81 351 THR A O 1
ATOM 2626 N N . SER A 1 352 ? -1.490 -17.427 5.897 1.00 98.44 352 SER A N 1
ATOM 2627 C CA . SER A 1 352 ? -0.401 -17.531 4.924 1.00 98.44 352 SER A CA 1
ATOM 2628 C C . SER A 1 352 ? -0.801 -16.841 3.623 1.00 98.44 352 SER A C 1
ATOM 2630 O O . SER A 1 352 ? -1.896 -17.072 3.104 1.00 98.44 352 SER A O 1
ATOM 2632 N N . THR A 1 353 ? 0.071 -15.957 3.133 1.00 97.06 353 THR A N 1
ATOM 2633 C CA . THR A 1 353 ? -0.171 -15.094 1.968 1.00 97.06 353 THR A CA 1
ATOM 2634 C C . THR A 1 353 ? 0.360 -15.730 0.690 1.00 97.06 353 THR A C 1
ATOM 2636 O O . THR A 1 353 ? 1.528 -16.114 0.635 1.00 97.06 353 THR A O 1
ATOM 2639 N N . ASP A 1 354 ? -0.444 -15.736 -0.374 1.00 95.50 354 ASP A N 1
ATOM 2640 C CA . ASP A 1 354 ? 0.038 -16.014 -1.731 1.00 95.50 354 ASP A CA 1
ATOM 2641 C C . ASP A 1 354 ? -0.527 -15.049 -2.781 1.00 95.50 354 ASP A C 1
ATOM 2643 O O . ASP A 1 354 ? -1.413 -14.247 -2.482 1.00 95.50 354 ASP A O 1
ATOM 2647 N N . ALA A 1 355 ? 0.004 -15.118 -4.002 1.00 92.44 355 ALA A N 1
ATOM 2648 C CA . ALA A 1 355 ? -0.407 -14.269 -5.111 1.00 92.44 355 ALA A CA 1
ATOM 2649 C C . ALA A 1 355 ? -1.669 -14.838 -5.769 1.00 92.44 355 ALA A C 1
ATOM 2651 O O . ALA A 1 355 ? -1.700 -15.991 -6.213 1.00 92.44 355 ALA A O 1
ATOM 2652 N N . TRP A 1 356 ? -2.710 -14.008 -5.852 1.00 94.06 356 TRP A N 1
ATOM 2653 C CA . TRP A 1 356 ? -4.062 -14.409 -6.235 1.00 94.06 356 TRP A CA 1
ATOM 2654 C C . TRP A 1 356 ? -4.577 -15.609 -5.403 1.00 94.06 356 TRP A C 1
ATOM 2656 O O . TRP A 1 356 ? -4.065 -15.956 -4.341 1.00 94.06 356 TRP A O 1
ATOM 2666 N N . THR A 1 357 ? -5.656 -16.241 -5.853 1.00 97.12 357 THR A N 1
ATOM 2667 C CA . THR A 1 357 ? -6.382 -17.285 -5.105 1.00 97.12 357 THR A CA 1
ATOM 2668 C C . THR A 1 357 ? -5.870 -18.708 -5.366 1.00 97.12 357 THR A C 1
ATOM 2670 O O . THR A 1 357 ? -6.332 -19.664 -4.743 1.00 97.12 357 THR A O 1
ATOM 2673 N N . GLY A 1 358 ? -4.874 -18.873 -6.247 1.00 96.00 358 GLY A N 1
ATOM 2674 C CA . GLY A 1 358 ? -4.388 -20.179 -6.717 1.00 96.00 358 GLY A CA 1
ATOM 2675 C C . GLY A 1 358 ? -3.763 -21.077 -5.640 1.00 96.00 358 GLY A C 1
ATOM 2676 O O . GLY A 1 358 ? -3.704 -22.294 -5.821 1.00 96.00 358 GLY A O 1
ATOM 2677 N N . ALA A 1 359 ? -3.338 -20.511 -4.508 1.00 97.12 359 ALA A N 1
ATOM 2678 C CA . ALA A 1 359 ? -2.817 -21.268 -3.370 1.00 97.12 359 ALA A CA 1
ATOM 2679 C C . ALA A 1 359 ? -3.912 -21.865 -2.467 1.00 97.12 359 ALA A C 1
ATOM 2681 O O . ALA A 1 359 ? -3.668 -22.853 -1.772 1.00 97.12 359 ALA A O 1
ATOM 2682 N N . TRP A 1 360 ? -5.131 -21.319 -2.486 1.00 98.12 360 TRP A N 1
ATOM 2683 C CA . TRP A 1 360 ? -6.204 -21.716 -1.569 1.00 98.12 360 TRP A CA 1
ATOM 2684 C C . TRP A 1 360 ? -6.606 -23.204 -1.663 1.00 98.12 360 TRP A C 1
ATOM 2686 O O . TRP A 1 360 ? -6.771 -23.816 -0.605 1.00 98.12 360 TRP A O 1
ATOM 2696 N N . PRO A 1 361 ? -6.647 -23.863 -2.844 1.00 98.06 361 PRO A N 1
ATOM 2697 C CA . PRO A 1 361 ? -6.862 -25.311 -2.928 1.00 98.06 361 PRO A CA 1
ATOM 2698 C C . PRO A 1 361 ? -5.763 -26.148 -2.257 1.00 98.06 361 PRO A C 1
ATOM 2700 O O . PRO A 1 361 ? -6.010 -27.291 -1.873 1.00 98.06 361 PRO A O 1
ATOM 2703 N N . TYR A 1 362 ? -4.536 -25.625 -2.140 1.00 98.38 362 TYR A N 1
ATOM 2704 C CA . TYR A 1 362 ? -3.445 -26.285 -1.417 1.00 98.38 362 TYR A CA 1
ATOM 2705 C C . TYR A 1 362 ? -3.590 -26.060 0.087 1.00 98.38 362 TYR A C 1
ATOM 2707 O O . TYR A 1 362 ? -3.495 -27.025 0.840 1.00 98.38 362 TYR A O 1
ATOM 2715 N N . TYR A 1 363 ? -3.896 -24.834 0.526 1.00 98.38 363 TYR A N 1
ATOM 2716 C CA . TYR A 1 363 ? -4.139 -24.541 1.942 1.00 98.38 363 TYR A CA 1
ATOM 2717 C C . TYR A 1 363 ? -5.354 -25.296 2.504 1.00 98.38 363 TYR A C 1
ATOM 2719 O O . TYR A 1 363 ? -5.269 -25.828 3.605 1.00 98.38 363 TYR A O 1
ATOM 2727 N N . GLU A 1 364 ? -6.448 -25.442 1.752 1.00 97.62 364 GLU A N 1
ATOM 2728 C CA . GLU A 1 364 ? -7.614 -26.216 2.209 1.00 97.62 364 GLU A CA 1
ATOM 2729 C C . GLU A 1 364 ? -7.299 -27.706 2.409 1.00 97.62 364 GLU A C 1
ATOM 2731 O O . GLU A 1 364 ? -7.804 -28.337 3.336 1.00 97.62 364 GLU A O 1
ATOM 2736 N N . ARG A 1 365 ? -6.443 -28.271 1.550 1.00 97.94 365 ARG A N 1
ATOM 2737 C CA . ARG A 1 365 ? -6.067 -29.690 1.587 1.00 97.94 365 ARG A CA 1
ATOM 2738 C C . ARG A 1 365 ? -4.964 -29.993 2.602 1.00 97.94 365 ARG A C 1
ATOM 2740 O O . ARG A 1 365 ? -5.008 -31.042 3.240 1.00 97.94 365 ARG A O 1
ATOM 2747 N N . ASN A 1 366 ? -3.969 -29.113 2.699 1.00 98.69 366 ASN A N 1
ATOM 2748 C CA . ASN A 1 366 ? -2.702 -29.381 3.379 1.00 98.69 366 ASN A CA 1
ATOM 2749 C C . ASN A 1 366 ? -2.486 -28.530 4.640 1.00 98.69 366 ASN A C 1
ATOM 2751 O O . ASN A 1 366 ? -1.651 -28.916 5.447 1.00 98.69 366 ASN A O 1
ATOM 2755 N N . ALA A 1 367 ? -3.217 -27.417 4.811 1.00 98.62 367 ALA A N 1
ATOM 2756 C CA . ALA A 1 367 ? -3.099 -26.491 5.945 1.00 98.62 367 ALA A CA 1
ATOM 2757 C C . ALA A 1 367 ? -4.433 -26.273 6.706 1.00 98.62 367 ALA A C 1
ATOM 2759 O O . ALA A 1 367 ? -4.940 -25.140 6.808 1.00 98.62 367 ALA A O 1
ATOM 2760 N N . PRO A 1 368 ? -5.053 -27.352 7.235 1.00 98.19 368 PRO A N 1
ATOM 2761 C CA . PRO A 1 368 ? -6.279 -27.263 8.023 1.00 98.19 368 PRO A CA 1
ATOM 2762 C C . PRO A 1 368 ? -6.156 -26.377 9.269 1.00 98.19 368 PRO A C 1
ATOM 2764 O O . PRO A 1 368 ? -7.177 -25.808 9.654 1.00 98.19 368 PRO A O 1
ATOM 2767 N N . ASP A 1 369 ? -4.965 -26.168 9.835 1.00 98.56 369 ASP A N 1
ATOM 2768 C CA . ASP A 1 369 ? -4.780 -25.386 11.064 1.00 98.56 369 ASP A CA 1
ATOM 2769 C C . ASP A 1 369 ? -4.535 -23.873 10.827 1.00 98.56 369 ASP A C 1
ATOM 2771 O O . ASP A 1 369 ? -4.320 -23.133 11.778 1.00 98.56 369 ASP A O 1
ATOM 2775 N N . LEU A 1 370 ? -4.630 -23.354 9.592 1.00 98.75 370 LEU A N 1
ATOM 2776 C CA . LEU A 1 370 ? -4.747 -21.895 9.371 1.00 98.75 370 LEU A CA 1
ATOM 2777 C C . LEU A 1 370 ? -6.116 -21.363 9.836 1.00 98.75 370 LEU A C 1
ATOM 2779 O O . LEU A 1 370 ? -7.138 -21.966 9.518 1.00 98.75 370 LEU A O 1
ATOM 2783 N N . ASP A 1 371 ? -6.186 -20.200 10.478 1.00 98.81 371 ASP A N 1
ATOM 2784 C CA . ASP A 1 371 ? -7.463 -19.615 10.929 1.00 98.81 371 ASP A CA 1
ATOM 2785 C C . ASP A 1 371 ? -8.242 -18.917 9.797 1.00 98.81 371 ASP A C 1
ATOM 2787 O O . ASP A 1 371 ? -9.473 -18.859 9.798 1.00 98.81 371 ASP A O 1
ATOM 2791 N N . LEU A 1 372 ? -7.513 -18.384 8.816 1.00 98.81 372 LEU A N 1
ATOM 2792 C CA . LEU A 1 372 ? -8.022 -17.652 7.657 1.00 98.81 372 LEU A CA 1
ATOM 2793 C C . LEU A 1 372 ? -7.033 -17.752 6.490 1.00 98.81 372 LEU A C 1
ATOM 2795 O O . LEU A 1 372 ? -5.833 -17.945 6.704 1.00 98.81 372 LEU A O 1
ATOM 2799 N N . TYR A 1 373 ? -7.510 -17.571 5.260 1.00 98.56 373 TYR A N 1
ATOM 2800 C CA . TYR 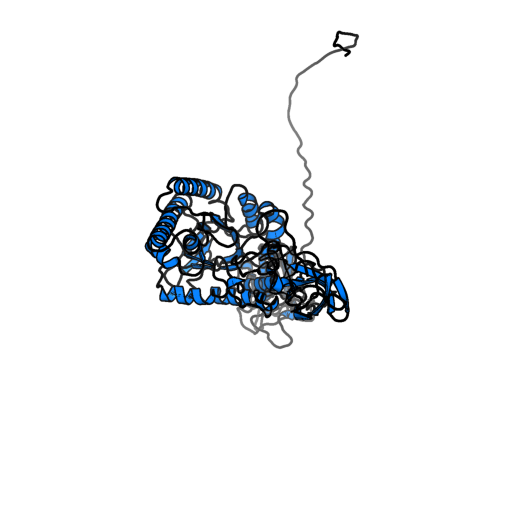A 1 373 ? -6.626 -17.426 4.098 1.00 98.56 373 TYR A CA 1
ATOM 2801 C C . TYR A 1 373 ? -6.192 -15.970 3.903 1.00 98.56 373 TYR A C 1
ATOM 2803 O O . TYR A 1 373 ? -6.936 -15.045 4.230 1.00 98.56 373 TYR A O 1
ATOM 2811 N N . ALA A 1 374 ? -5.010 -15.764 3.328 1.00 98.50 374 ALA A N 1
ATOM 2812 C CA . ALA A 1 374 ? -4.557 -14.458 2.874 1.00 98.50 374 ALA A CA 1
ATOM 2813 C C . ALA A 1 374 ? -4.270 -14.477 1.367 1.00 98.50 374 ALA A C 1
ATOM 2815 O O . ALA A 1 374 ? -4.079 -15.539 0.764 1.00 98.50 374 ALA A O 1
ATOM 2816 N N . VAL A 1 375 ? -4.311 -13.301 0.744 1.00 98.44 375 VAL A N 1
ATOM 2817 C CA . VAL A 1 375 ? -4.119 -13.134 -0.701 1.00 98.44 375 VAL A CA 1
ATOM 2818 C C . VAL A 1 375 ? -3.574 -11.750 -1.040 1.00 98.44 375 VAL A C 1
ATOM 2820 O O . VAL A 1 375 ? -4.097 -10.733 -0.582 1.00 98.44 375 VAL A O 1
ATOM 2823 N N . ASN A 1 376 ? -2.565 -11.722 -1.903 1.00 97.69 376 ASN A N 1
ATOM 2824 C CA . ASN A 1 376 ? -2.125 -10.538 -2.625 1.00 97.69 376 ASN A CA 1
ATOM 2825 C C . ASN A 1 376 ? -2.883 -10.477 -3.958 1.00 97.69 376 ASN A C 1
ATOM 2827 O O . ASN A 1 376 ? -2.784 -11.390 -4.777 1.00 97.69 376 ASN A O 1
ATOM 2831 N N . ALA A 1 377 ? -3.676 -9.430 -4.177 1.00 96.69 377 ALA A N 1
ATOM 2832 C CA . ALA A 1 377 ? -4.431 -9.237 -5.412 1.00 96.69 377 ALA A CA 1
ATOM 2833 C C . ALA A 1 377 ? -4.577 -7.743 -5.709 1.00 96.69 377 ALA A C 1
ATOM 2835 O O . ALA A 1 377 ? -5.196 -7.010 -4.945 1.00 96.69 377 ALA A O 1
ATOM 2836 N N . TYR A 1 378 ? -4.036 -7.303 -6.840 1.00 96.00 378 TYR A N 1
ATOM 2837 C CA . TYR A 1 378 ? -3.970 -5.895 -7.233 1.00 96.00 378 TYR A CA 1
ATOM 2838 C C . TYR A 1 378 ? -5.161 -5.524 -8.127 1.00 96.00 378 TYR A C 1
ATOM 2840 O O . TYR A 1 378 ? -6.280 -5.389 -7.621 1.00 96.00 378 TYR A O 1
ATOM 2848 N N . SER A 1 379 ? -4.990 -5.446 -9.454 1.00 92.38 379 SER A N 1
ATOM 2849 C CA . SER A 1 379 ? -6.109 -5.167 -10.370 1.00 92.38 379 SER A CA 1
ATOM 2850 C C . SER A 1 379 ? -7.263 -6.175 -10.232 1.00 92.38 379 SER A C 1
ATOM 2852 O O . SER A 1 379 ? -8.435 -5.801 -10.330 1.00 92.38 379 SER A O 1
ATOM 2854 N N . GLY A 1 380 ? -6.929 -7.435 -9.930 1.00 93.88 380 GLY A N 1
ATOM 2855 C CA . GLY A 1 380 ? -7.856 -8.557 -9.786 1.00 93.88 380 GLY A CA 1
ATOM 2856 C C . GLY A 1 380 ? -8.568 -8.693 -8.433 1.00 93.88 380 GLY A C 1
ATOM 2857 O O . GLY A 1 380 ? -9.301 -9.660 -8.258 1.00 93.88 380 GLY A O 1
ATOM 2858 N N . VAL A 1 381 ? -8.405 -7.776 -7.468 1.00 97.31 381 VAL A N 1
ATOM 2859 C CA . VAL A 1 381 ? -8.972 -7.928 -6.103 1.00 97.31 381 VAL A CA 1
ATOM 2860 C C . VAL A 1 381 ? -10.480 -8.210 -6.061 1.00 97.31 381 VAL A C 1
ATOM 2862 O O . VAL A 1 381 ? -10.951 -8.981 -5.228 1.00 97.31 381 VAL A O 1
ATOM 2865 N N . CYS A 1 382 ? -11.249 -7.656 -6.997 1.00 96.56 382 CYS A N 1
ATOM 2866 C CA . CYS A 1 382 ? -12.697 -7.862 -7.069 1.00 96.56 382 CYS A CA 1
ATOM 2867 C C . CYS A 1 382 ? -13.091 -9.302 -7.462 1.00 96.56 382 CYS A C 1
ATOM 2869 O O . CYS A 1 382 ? -14.194 -9.743 -7.140 1.00 96.56 382 CYS A O 1
ATOM 2871 N N . GLN A 1 383 ? -12.190 -10.053 -8.106 1.00 97.69 383 GLN A N 1
ATOM 2872 C CA . GLN A 1 383 ? -12.397 -11.455 -8.482 1.00 97.69 383 GLN A CA 1
ATOM 2873 C C . GLN A 1 383 ? -12.282 -12.406 -7.275 1.00 97.69 383 GLN A C 1
ATOM 2875 O O . GLN A 1 383 ? -12.936 -13.447 -7.254 1.00 97.69 383 GLN A O 1
ATOM 2880 N N . VAL A 1 384 ? -11.550 -12.017 -6.221 1.00 98.38 384 VAL A N 1
ATOM 2881 C CA . VAL A 1 384 ? -11.300 -12.835 -5.015 1.00 98.38 384 VAL A CA 1
ATOM 2882 C C . VAL A 1 384 ? -12.600 -13.325 -4.359 1.00 98.38 384 VAL A C 1
ATOM 2884 O O . VAL A 1 384 ? -12.673 -14.456 -3.881 1.00 98.38 384 VAL A O 1
ATOM 2887 N N . ARG A 1 385 ? -13.666 -12.511 -4.380 1.00 97.56 385 ARG A N 1
ATOM 2888 C CA . ARG A 1 385 ? -15.001 -12.904 -3.895 1.00 97.56 385 ARG A CA 1
ATOM 2889 C C . ARG A 1 385 ? -15.610 -14.054 -4.704 1.00 97.56 385 ARG A C 1
ATOM 2891 O O . ARG A 1 385 ? -16.224 -14.955 -4.128 1.00 97.56 385 ARG A O 1
ATOM 2898 N N . GLN A 1 386 ? -15.488 -13.992 -6.027 1.00 98.12 386 GLN A N 1
ATOM 2899 C CA . GLN A 1 386 ? -16.049 -14.991 -6.931 1.00 98.12 386 GLN A CA 1
ATOM 2900 C C . GLN A 1 386 ? -15.257 -16.297 -6.818 1.00 98.12 386 GLN A C 1
ATOM 2902 O O . GLN A 1 386 ? -15.853 -17.341 -6.577 1.00 98.12 386 GLN A O 1
ATOM 2907 N N . ASP A 1 387 ? -13.925 -16.214 -6.826 1.00 98.06 387 ASP A N 1
ATOM 2908 C CA . ASP A 1 387 ? -13.026 -17.350 -6.593 1.00 98.06 387 ASP A CA 1
ATOM 2909 C C . ASP A 1 387 ? -13.296 -18.032 -5.245 1.00 98.06 387 ASP A C 1
ATOM 2911 O O . ASP A 1 387 ? -13.310 -19.260 -5.158 1.00 98.06 387 ASP A O 1
ATOM 2915 N N . TRP A 1 388 ? -13.555 -17.247 -4.188 1.00 98.19 388 TRP A N 1
ATOM 2916 C CA . TRP A 1 388 ? -13.918 -17.792 -2.881 1.00 98.19 388 TRP A CA 1
ATOM 2917 C C . TRP A 1 388 ? -15.226 -18.596 -2.934 1.00 98.19 388 TRP A C 1
ATOM 2919 O O . TRP A 1 388 ? -15.345 -19.669 -2.337 1.00 98.19 388 TRP A O 1
ATOM 2929 N N . THR A 1 389 ? -16.207 -18.066 -3.668 1.00 97.25 389 THR A N 1
ATOM 2930 C CA . THR A 1 389 ? -17.536 -18.666 -3.826 1.00 97.25 389 THR A CA 1
ATOM 2931 C C . THR A 1 389 ? -17.458 -19.960 -4.637 1.00 97.25 389 THR A C 1
ATOM 2933 O O . THR A 1 389 ? -17.982 -20.983 -4.194 1.00 97.25 389 THR A O 1
ATOM 2936 N N . ASP A 1 390 ? -16.765 -19.929 -5.777 1.00 98.00 390 ASP A N 1
ATOM 2937 C CA . ASP A 1 390 ? -16.655 -21.045 -6.723 1.00 98.00 390 ASP A CA 1
ATOM 2938 C C . ASP A 1 390 ? -15.747 -22.167 -6.208 1.00 98.00 390 ASP A C 1
ATOM 2940 O O . ASP A 1 390 ? -16.074 -23.344 -6.359 1.00 98.00 390 ASP A O 1
ATOM 2944 N N . GLY A 1 391 ? -14.638 -21.819 -5.544 1.00 97.25 391 GLY A N 1
ATOM 2945 C CA . GLY A 1 391 ? -13.776 -22.788 -4.864 1.00 97.25 391 GLY A CA 1
ATOM 2946 C C . GLY A 1 391 ? -14.436 -23.425 -3.638 1.00 97.25 391 GLY A C 1
ATOM 2947 O O . GLY A 1 391 ? -14.013 -24.482 -3.183 1.00 97.25 391 GLY A O 1
ATOM 2948 N N . GLY A 1 392 ? -15.520 -22.831 -3.132 1.00 96.69 392 GLY A N 1
ATOM 2949 C CA . GLY A 1 392 ? -16.367 -23.460 -2.132 1.00 96.69 392 GLY A CA 1
ATOM 2950 C C . GLY A 1 392 ? -15.755 -23.514 -0.730 1.00 96.69 392 GLY A C 1
ATOM 2951 O O . GLY A 1 392 ? -16.196 -24.344 0.068 1.00 96.69 392 GLY A O 1
ATOM 2952 N N . TYR A 1 393 ? -14.824 -22.617 -0.408 1.00 96.62 393 TYR A N 1
ATOM 2953 C CA . TYR A 1 393 ? -13.982 -22.700 0.786 1.00 96.62 393 TYR A CA 1
ATOM 2954 C C . TYR A 1 393 ? -14.713 -22.591 2.131 1.00 96.62 393 TYR A C 1
ATOM 2956 O O . TYR A 1 393 ? -15.792 -22.007 2.272 1.00 96.62 393 TYR A O 1
ATOM 2964 N N . SER A 1 394 ? -14.072 -23.153 3.155 1.00 94.12 394 SER A N 1
ATOM 2965 C CA . SER A 1 394 ? -14.585 -23.259 4.529 1.00 94.12 394 SER A CA 1
ATOM 2966 C C . SER A 1 394 ? -14.034 -22.231 5.529 1.00 94.12 394 SER A C 1
ATOM 2968 O O . SER A 1 394 ? -14.393 -22.300 6.703 1.00 94.12 394 SER A O 1
ATOM 2970 N N . LYS A 1 395 ? -13.204 -21.275 5.089 1.00 97.88 395 LYS A N 1
ATOM 2971 C CA . LYS A 1 395 ? -12.568 -20.242 5.930 1.00 97.88 395 LYS A CA 1
ATOM 2972 C C . LYS A 1 395 ? -12.785 -18.836 5.345 1.00 97.88 395 LYS A C 1
ATOM 2974 O O . LYS A 1 395 ? -12.908 -18.725 4.121 1.00 97.88 395 LYS A O 1
ATOM 2979 N N . PRO A 1 396 ? -12.822 -17.775 6.173 1.00 98.69 396 PRO A N 1
ATOM 2980 C CA . PRO A 1 396 ? -12.796 -16.396 5.694 1.00 98.69 396 PRO A CA 1
ATOM 2981 C C . PRO A 1 396 ? -11.404 -16.032 5.156 1.00 98.69 396 PRO A C 1
ATOM 2983 O O . PRO A 1 396 ? -10.454 -16.814 5.278 1.00 98.69 396 PRO A O 1
ATOM 2986 N N . TYR A 1 397 ? -11.270 -14.835 4.582 1.00 98.75 397 TYR A N 1
ATOM 2987 C CA . TYR A 1 397 ? -9.983 -14.339 4.096 1.00 98.75 397 TYR A CA 1
ATOM 2988 C C . TYR A 1 397 ? -9.702 -12.880 4.460 1.00 98.75 397 TYR A C 1
ATOM 2990 O O . TYR A 1 397 ? -10.595 -12.104 4.804 1.00 98.75 397 TYR A O 1
ATOM 2998 N N . ILE A 1 398 ? -8.433 -12.505 4.343 1.00 98.75 398 ILE A N 1
ATOM 2999 C CA . ILE A 1 398 ? -7.930 -11.133 4.398 1.00 98.75 398 ILE A CA 1
ATOM 3000 C C . ILE A 1 398 ? -7.143 -10.839 3.114 1.00 98.75 398 ILE A C 1
ATOM 3002 O O . ILE A 1 398 ? -6.458 -11.718 2.594 1.00 98.75 398 ILE A O 1
ATOM 3006 N N . VAL A 1 399 ? -7.239 -9.621 2.574 1.00 98.75 399 VAL A N 1
ATOM 3007 C CA . VAL A 1 399 ? -6.423 -9.223 1.412 1.00 98.75 399 VAL A CA 1
ATOM 3008 C C . VAL A 1 399 ? -5.162 -8.525 1.911 1.00 98.75 399 VAL A C 1
ATOM 3010 O O . VAL A 1 399 ? -5.223 -7.421 2.444 1.00 98.75 399 VAL A O 1
ATOM 3013 N N . THR A 1 400 ? -4.016 -9.183 1.801 1.00 98.12 400 THR A N 1
ATOM 3014 C CA . THR A 1 400 ? -2.759 -8.750 2.426 1.00 98.12 400 THR A CA 1
ATOM 3015 C C . THR A 1 400 ? -1.965 -7.743 1.602 1.00 98.12 400 THR A C 1
ATOM 3017 O O . THR A 1 400 ? -1.198 -6.974 2.183 1.00 98.12 400 THR A O 1
ATOM 3020 N N . GLU A 1 401 ? -2.184 -7.688 0.290 1.00 97.75 401 GLU A N 1
ATOM 3021 C CA . GLU A 1 401 ? -1.704 -6.616 -0.590 1.00 97.75 401 GLU A CA 1
ATOM 3022 C C . GLU A 1 401 ? -2.757 -6.352 -1.668 1.00 97.75 401 GLU A C 1
ATOM 3024 O O . GLU A 1 401 ? -3.217 -7.281 -2.335 1.00 97.75 401 GLU A O 1
ATOM 3029 N N . THR A 1 402 ? -3.169 -5.093 -1.825 1.00 98.00 402 THR A N 1
ATOM 3030 C CA . THR A 1 402 ? -4.061 -4.654 -2.909 1.00 98.00 402 THR A CA 1
ATOM 3031 C C . THR A 1 402 ? -3.975 -3.145 -3.140 1.00 98.00 402 THR A C 1
ATOM 3033 O O . THR A 1 402 ? -3.505 -2.400 -2.277 1.00 98.00 402 THR A O 1
ATOM 3036 N N . GLY A 1 403 ? -4.426 -2.685 -4.307 1.00 96.56 403 GLY A N 1
ATOM 3037 C CA . GLY A 1 403 ? -4.345 -1.292 -4.732 1.00 96.56 403 GLY A CA 1
ATOM 3038 C C . GLY A 1 403 ? -4.644 -1.128 -6.230 1.00 96.56 403 GLY A C 1
ATOM 3039 O O . GLY A 1 403 ? -5.483 -1.858 -6.772 1.00 96.56 403 GLY A O 1
ATOM 3040 N N . PRO A 1 404 ? -3.996 -0.172 -6.920 1.00 95.75 404 PRO A N 1
ATOM 3041 C CA . PRO A 1 404 ? -4.051 -0.061 -8.374 1.00 95.75 404 PRO A CA 1
ATOM 3042 C C . PRO A 1 404 ? -3.347 -1.239 -9.066 1.00 95.75 404 PRO A C 1
ATOM 3044 O O . PRO A 1 404 ? -2.802 -2.124 -8.415 1.00 95.75 404 PRO A O 1
ATOM 3047 N N . ALA A 1 405 ? -3.396 -1.259 -10.399 1.00 93.69 405 ALA A N 1
ATOM 3048 C CA . ALA A 1 405 ? -2.743 -2.289 -11.204 1.00 93.69 405 ALA A CA 1
ATOM 3049 C C . ALA A 1 405 ? -1.209 -2.203 -11.104 1.00 93.69 405 ALA A C 1
ATOM 3051 O O . ALA A 1 405 ? -0.667 -1.097 -11.090 1.00 93.69 405 ALA A O 1
ATOM 3052 N N . GLY A 1 406 ? -0.525 -3.347 -11.072 1.00 91.31 406 GLY A N 1
ATOM 3053 C CA . GLY A 1 406 ? 0.941 -3.424 -11.093 1.00 91.31 406 GLY A CA 1
ATOM 3054 C C . GLY A 1 406 ? 1.569 -3.276 -12.477 1.00 91.31 406 GLY A C 1
ATOM 3055 O O . GLY A 1 406 ? 0.881 -3.352 -13.491 1.00 91.31 406 GLY A O 1
ATOM 3056 N N . GLU A 1 407 ? 2.898 -3.128 -12.521 1.00 90.69 407 GLU A N 1
ATOM 3057 C CA . GLU A 1 407 ? 3.688 -3.047 -13.767 1.00 90.69 407 GLU A CA 1
ATOM 3058 C C . GLU A 1 407 ? 3.412 -4.236 -14.710 1.00 90.69 407 GLU A C 1
ATOM 3060 O O . GLU A 1 407 ? 3.338 -4.077 -15.923 1.00 90.69 407 GLU A O 1
ATOM 3065 N N . TRP A 1 408 ? 3.178 -5.424 -14.145 1.00 89.56 408 TRP A N 1
ATOM 3066 C CA . TRP A 1 408 ? 2.861 -6.657 -14.874 1.00 89.56 408 TRP A CA 1
ATOM 3067 C C . TRP A 1 408 ? 1.380 -6.804 -15.275 1.00 89.56 408 TRP A C 1
ATOM 3069 O O . TRP A 1 408 ? 1.014 -7.804 -15.893 1.00 89.56 408 TRP A O 1
ATOM 3079 N N . GLU A 1 409 ? 0.515 -5.856 -14.902 1.00 92.25 409 GLU A N 1
ATOM 3080 C CA . GLU A 1 409 ? -0.930 -5.871 -15.183 1.00 92.25 409 GLU A CA 1
ATOM 3081 C C . GLU A 1 409 ? -1.365 -4.791 -16.194 1.00 92.25 409 GLU A C 1
ATOM 3083 O O . GLU A 1 409 ? -2.540 -4.743 -16.569 1.00 92.25 409 GLU A O 1
ATOM 3088 N N . VAL A 1 410 ? -0.449 -3.923 -16.637 1.00 95.06 410 VAL A N 1
ATOM 3089 C CA . VAL A 1 410 ? -0.723 -2.829 -17.585 1.00 95.06 410 VAL A CA 1
ATOM 3090 C C . VAL A 1 410 ? -0.179 -3.135 -18.989 1.00 95.06 410 VAL A C 1
ATOM 3092 O O . VAL A 1 410 ? 0.776 -3.900 -19.125 1.00 95.06 410 VAL A O 1
ATOM 3095 N N . PRO A 1 411 ? -0.775 -2.577 -20.061 1.00 96.62 411 PRO A N 1
ATOM 3096 C CA . PRO A 1 411 ? -0.206 -2.667 -21.405 1.00 96.62 411 PRO A CA 1
ATOM 3097 C C . PRO A 1 411 ? 1.071 -1.823 -21.532 1.00 96.62 411 PRO A C 1
ATOM 3099 O O . PRO A 1 411 ? 1.280 -0.885 -20.767 1.00 96.62 411 PRO A O 1
ATOM 3102 N N . ASP A 1 412 ? 1.885 -2.102 -22.549 1.00 97.00 412 ASP A N 1
ATOM 3103 C CA . ASP A 1 412 ? 2.995 -1.224 -22.928 1.00 97.00 412 ASP A CA 1
ATOM 3104 C C . ASP A 1 412 ? 2.508 0.073 -23.601 1.00 97.00 412 ASP A C 1
ATOM 3106 O O . ASP A 1 412 ? 1.555 0.076 -24.386 1.00 97.00 412 ASP A O 1
ATOM 3110 N N . ASP A 1 413 ? 3.226 1.168 -23.349 1.00 95.81 413 ASP A N 1
ATOM 3111 C CA . ASP A 1 413 ? 3.043 2.461 -24.002 1.00 95.81 413 ASP A CA 1
ATOM 3112 C C . ASP A 1 413 ? 3.626 2.496 -25.434 1.00 95.81 413 ASP A C 1
ATOM 3114 O O . ASP A 1 413 ? 4.197 1.529 -25.944 1.00 95.81 413 ASP A O 1
ATOM 3118 N N . ALA A 1 414 ? 3.505 3.640 -26.117 1.00 94.56 414 ALA A N 1
ATOM 3119 C CA . ALA A 1 414 ? 3.952 3.813 -27.505 1.00 94.56 414 ALA A CA 1
ATOM 3120 C C . ALA A 1 414 ? 5.466 3.590 -27.745 1.00 94.56 414 ALA A C 1
ATOM 3122 O O . ALA A 1 414 ? 5.895 3.501 -28.898 1.00 94.56 414 ALA A O 1
ATOM 3123 N N . ASN A 1 415 ? 6.283 3.504 -26.690 1.00 96.44 415 ASN A N 1
ATOM 3124 C CA . ASN A 1 415 ? 7.694 3.139 -26.751 1.00 96.44 415 ASN A CA 1
ATOM 3125 C C . ASN A 1 415 ? 7.979 1.677 -26.338 1.00 96.44 415 ASN A C 1
ATOM 3127 O O . ASN A 1 415 ? 9.146 1.284 -26.370 1.00 96.44 415 ASN A O 1
ATOM 3131 N N . GLY A 1 416 ? 6.972 0.856 -26.030 1.00 96.00 416 GLY A N 1
ATOM 3132 C CA . GLY A 1 416 ? 7.163 -0.562 -25.698 1.00 96.00 416 GLY A CA 1
ATOM 3133 C C . GLY A 1 416 ? 7.694 -0.790 -24.281 1.00 96.00 416 GLY A C 1
ATOM 3134 O O . GLY A 1 416 ? 8.598 -1.602 -24.096 1.00 96.00 416 GLY A O 1
ATOM 3135 N N . VAL A 1 417 ? 7.204 -0.004 -23.318 1.00 95.81 417 VAL A N 1
ATOM 3136 C CA . VAL A 1 417 ? 7.459 -0.161 -21.876 1.00 95.81 417 VAL A CA 1
ATOM 3137 C C . VAL A 1 417 ? 6.148 0.057 -21.107 1.00 95.81 417 VAL A C 1
ATOM 3139 O O . VAL A 1 417 ? 5.345 0.863 -21.583 1.00 95.81 417 VAL A O 1
ATOM 3142 N N . PRO A 1 418 ? 5.932 -0.556 -19.929 1.00 96.31 418 PRO A N 1
ATOM 3143 C CA . PRO A 1 418 ? 4.667 -0.502 -19.187 1.00 96.31 418 PRO A CA 1
ATOM 3144 C C . PRO A 1 418 ? 4.071 0.907 -19.059 1.00 96.31 418 PRO A C 1
ATOM 3146 O O . PRO A 1 418 ? 4.748 1.841 -18.613 1.00 96.31 418 PRO A O 1
ATOM 3149 N N . ASP A 1 419 ? 2.810 1.083 -19.463 1.00 95.56 419 ASP A N 1
ATOM 3150 C CA . ASP A 1 419 ? 2.083 2.352 -19.372 1.00 95.56 419 ASP A CA 1
ATOM 3151 C C . ASP A 1 419 ? 1.576 2.557 -17.941 1.00 95.56 419 ASP A C 1
ATOM 3153 O O . ASP A 1 419 ? 0.570 1.994 -17.505 1.00 95.56 419 ASP A O 1
ATOM 3157 N N . GLU A 1 420 ? 2.347 3.321 -17.173 1.00 95.44 420 GLU A N 1
ATOM 3158 C CA . GLU A 1 420 ? 2.094 3.565 -15.759 1.00 95.44 420 GLU A CA 1
ATOM 3159 C C . GLU A 1 420 ? 0.805 4.386 -15.567 1.00 95.44 420 GLU A C 1
ATOM 3161 O O . GLU A 1 420 ? 0.707 5.486 -16.124 1.00 95.44 420 GLU A O 1
ATOM 3166 N N . PRO A 1 421 ? -0.173 3.906 -14.771 1.00 95.81 421 PRO A N 1
ATOM 3167 C CA . PRO A 1 421 ? -1.430 4.617 -14.572 1.00 95.81 421 PRO A CA 1
ATOM 3168 C C . PRO A 1 421 ? -1.215 5.997 -13.945 1.00 95.81 421 PRO A C 1
ATOM 3170 O O . PRO A 1 421 ? -0.325 6.179 -13.107 1.00 95.81 421 PRO A O 1
ATOM 3173 N N . THR A 1 422 ? -2.071 6.954 -14.306 1.00 96.62 422 THR A N 1
ATOM 3174 C CA . THR A 1 422 ? -1.974 8.330 -13.795 1.00 96.62 422 THR A CA 1
ATOM 3175 C C . THR A 1 422 ? -2.155 8.391 -12.275 1.00 96.62 422 THR A C 1
ATOM 3177 O O . THR A 1 422 ? -2.769 7.499 -11.682 1.00 96.62 422 THR A O 1
ATOM 3180 N N . ASP A 1 423 ? -1.687 9.456 -11.616 1.00 96.00 423 ASP A N 1
ATOM 3181 C CA . ASP A 1 423 ? -1.830 9.586 -10.151 1.00 96.00 423 ASP A CA 1
ATOM 3182 C C . ASP A 1 423 ? -3.300 9.498 -9.690 1.00 96.00 423 ASP A C 1
ATOM 3184 O O . ASP A 1 423 ? -3.624 8.860 -8.685 1.00 96.00 423 ASP A O 1
ATOM 3188 N N . ALA A 1 424 ? -4.213 10.055 -10.494 1.00 96.12 424 ALA A N 1
ATOM 3189 C CA . ALA A 1 424 ? -5.656 9.952 -10.289 1.00 96.12 424 ALA A CA 1
ATOM 3190 C C . ALA A 1 424 ? -6.187 8.520 -10.506 1.00 96.12 424 ALA A C 1
ATOM 3192 O O . ALA A 1 424 ? -6.961 8.025 -9.689 1.00 96.12 424 ALA A O 1
ATOM 3193 N N . GLN A 1 425 ? -5.740 7.814 -11.553 1.00 97.00 425 GLN A N 1
ATOM 3194 C CA . GLN A 1 425 ? -6.118 6.411 -11.781 1.00 97.00 425 GLN A CA 1
ATOM 3195 C C . GLN A 1 425 ? -5.615 5.487 -10.663 1.00 97.00 425 GLN A C 1
ATOM 3197 O O . GLN A 1 425 ? -6.293 4.519 -10.309 1.00 97.00 425 GLN A O 1
ATOM 3202 N N . LYS A 1 426 ? -4.448 5.786 -10.080 1.00 97.31 426 LYS A N 1
ATOM 3203 C CA . LYS A 1 426 ? -3.916 5.060 -8.920 1.00 97.31 426 LYS A CA 1
ATOM 3204 C C . LYS A 1 426 ? -4.782 5.284 -7.676 1.00 97.31 426 LYS A C 1
ATOM 3206 O O . LYS A 1 426 ? -5.174 4.311 -7.030 1.00 97.31 426 LYS A O 1
ATOM 3211 N N . ALA A 1 427 ? -5.173 6.532 -7.410 1.00 97.38 427 ALA A N 1
ATOM 3212 C CA . ALA A 1 427 ? -6.086 6.902 -6.327 1.00 97.38 427 ALA A CA 1
ATOM 3213 C C . ALA A 1 427 ? -7.476 6.232 -6.457 1.00 97.38 427 ALA A C 1
ATOM 3215 O O . ALA A 1 427 ? -7.999 5.660 -5.491 1.00 97.38 427 ALA A O 1
ATOM 3216 N N . ASP A 1 428 ? -8.044 6.208 -7.666 1.00 97.25 428 ASP A N 1
ATOM 3217 C CA . ASP A 1 428 ? -9.272 5.459 -7.972 1.00 97.25 428 ASP A CA 1
ATOM 3218 C C . ASP A 1 428 ? -9.083 3.944 -7.769 1.00 97.25 428 ASP A C 1
ATOM 3220 O O . ASP A 1 428 ? -9.984 3.259 -7.276 1.00 97.25 428 ASP A O 1
ATOM 3224 N N . GLY A 1 429 ? -7.895 3.417 -8.086 1.00 97.44 429 GLY A N 1
ATOM 3225 C CA . GLY A 1 429 ? -7.505 2.025 -7.861 1.00 97.44 429 GLY A CA 1
ATOM 3226 C C . GLY A 1 429 ? -7.616 1.591 -6.397 1.00 97.44 429 GLY A C 1
ATOM 3227 O O . GLY A 1 429 ? -8.248 0.570 -6.122 1.00 97.44 429 GLY A O 1
ATOM 3228 N N . TYR A 1 430 ? -7.092 2.386 -5.455 1.00 98.31 430 TYR A N 1
ATOM 3229 C CA . TYR A 1 430 ? -7.252 2.133 -4.012 1.00 98.31 430 TYR A CA 1
ATOM 3230 C C . TYR A 1 430 ? -8.712 2.186 -3.563 1.00 98.31 430 TYR A C 1
ATOM 3232 O O . TYR A 1 430 ? -9.163 1.313 -2.819 1.00 98.31 430 TYR A O 1
ATOM 3240 N N . THR A 1 431 ? -9.468 3.173 -4.050 1.00 97.12 431 THR A N 1
ATOM 3241 C CA . THR A 1 431 ? -10.896 3.320 -3.727 1.00 97.12 431 THR A CA 1
ATOM 3242 C C . THR A 1 431 ? -11.689 2.093 -4.190 1.00 97.12 431 THR A C 1
ATOM 3244 O O . THR A 1 431 ? -12.460 1.515 -3.422 1.00 97.12 431 THR A O 1
ATOM 3247 N N . ARG A 1 432 ? -11.457 1.637 -5.428 1.00 97.69 432 ARG A N 1
ATOM 3248 C CA . ARG A 1 432 ? -12.053 0.413 -5.983 1.00 97.69 432 ARG A CA 1
ATOM 3249 C C . ARG A 1 432 ? -11.654 -0.825 -5.180 1.00 97.69 432 ARG A C 1
ATOM 3251 O O . ARG A 1 432 ? -12.516 -1.652 -4.892 1.00 97.69 432 ARG A O 1
ATOM 3258 N N . ALA A 1 433 ? -10.374 -0.954 -4.831 1.00 98.00 433 ALA A N 1
ATOM 3259 C CA . ALA A 1 433 ? -9.864 -2.099 -4.088 1.00 98.00 433 ALA A CA 1
ATOM 3260 C C . ALA A 1 433 ? -10.539 -2.233 -2.718 1.00 98.00 433 ALA A C 1
ATOM 3262 O O . ALA A 1 433 ? -11.035 -3.309 -2.383 1.00 98.00 433 ALA A O 1
ATOM 3263 N N . TRP A 1 434 ? -10.646 -1.131 -1.969 1.00 97.94 434 TRP A N 1
ATOM 3264 C CA . TRP A 1 434 ? -11.341 -1.126 -0.684 1.00 97.94 434 TRP A CA 1
ATOM 3265 C C . TRP A 1 434 ? -12.819 -1.505 -0.815 1.00 97.94 434 TRP A C 1
ATOM 3267 O O . TRP A 1 434 ? -13.276 -2.388 -0.092 1.00 97.94 434 TRP A O 1
ATOM 3277 N N . ASN A 1 435 ? -13.537 -0.922 -1.782 1.00 97.06 435 ASN A N 1
ATOM 3278 C CA . ASN A 1 435 ? -14.946 -1.247 -2.023 1.00 97.06 435 ASN A CA 1
ATOM 3279 C C . ASN A 1 435 ? -15.139 -2.752 -2.284 1.00 97.06 435 ASN A C 1
ATOM 3281 O O . ASN A 1 435 ? -15.945 -3.394 -1.613 1.00 97.06 435 ASN A O 1
ATOM 3285 N N . CYS A 1 436 ? -14.331 -3.341 -3.175 1.00 97.62 436 CYS A N 1
ATOM 3286 C CA . CYS A 1 436 ? -14.396 -4.769 -3.497 1.00 97.62 436 CYS A CA 1
ATOM 3287 C C . CYS A 1 436 ? -14.097 -5.693 -2.299 1.00 97.62 436 CYS A C 1
ATOM 3289 O O . CYS A 1 436 ? -14.631 -6.801 -2.235 1.00 97.62 436 CYS A O 1
ATOM 3291 N N . VAL A 1 437 ? -13.284 -5.244 -1.337 1.00 96.62 437 VAL A N 1
ATOM 3292 C CA . VAL A 1 437 ? -13.068 -5.944 -0.060 1.00 96.62 437 VAL A CA 1
ATOM 3293 C C . VAL A 1 437 ? -14.302 -5.815 0.837 1.00 96.62 437 VAL A C 1
ATOM 3295 O O . VAL A 1 437 ? -14.809 -6.822 1.330 1.00 96.62 437 VAL A O 1
ATOM 3298 N N . THR A 1 438 ? -14.827 -4.601 1.028 1.00 94.06 438 THR A N 1
ATOM 3299 C CA . THR A 1 438 ? -15.979 -4.354 1.914 1.00 94.06 438 THR A CA 1
ATOM 3300 C C . THR A 1 438 ? -17.305 -4.911 1.394 1.00 94.06 438 THR A C 1
ATOM 3302 O O . THR A 1 438 ? -18.206 -5.167 2.192 1.00 94.06 438 THR A O 1
ATOM 3305 N N . ASP A 1 439 ? -17.421 -5.156 0.087 1.00 94.06 439 ASP A N 1
ATOM 3306 C CA . ASP A 1 439 ? -18.600 -5.754 -0.552 1.00 94.06 439 ASP A CA 1
ATOM 3307 C C . ASP A 1 439 ? -18.775 -7.251 -0.231 1.00 94.06 439 ASP A C 1
ATOM 3309 O O . ASP A 1 439 ? -19.843 -7.816 -0.490 1.00 94.06 439 ASP A O 1
ATOM 3313 N N . HIS A 1 440 ? -17.756 -7.916 0.330 1.00 96.12 440 HIS A N 1
ATOM 3314 C CA . HIS A 1 440 ? -17.811 -9.327 0.733 1.00 96.12 440 HIS A CA 1
ATOM 3315 C C . HIS A 1 440 ? -17.943 -9.493 2.257 1.00 96.12 440 HIS A C 1
ATOM 3317 O O . HIS A 1 440 ? -17.186 -10.219 2.908 1.00 96.12 440 HIS A O 1
ATOM 3323 N N . GLN A 1 441 ? -18.927 -8.792 2.827 1.00 93.44 441 GLN A N 1
ATOM 3324 C CA . GLN A 1 441 ? -19.261 -8.840 4.253 1.00 93.44 441 GLN A CA 1
ATOM 3325 C C . GLN A 1 441 ? -19.476 -10.279 4.744 1.00 93.44 441 GLN A C 1
ATOM 3327 O O . GLN A 1 441 ? -20.016 -11.118 4.025 1.00 93.44 441 GLN A O 1
ATOM 3332 N N . GLY A 1 442 ? -19.040 -10.560 5.974 1.00 92.31 442 GLY A N 1
ATOM 3333 C CA . GLY A 1 442 ? -19.127 -11.895 6.569 1.00 92.31 442 GLY A CA 1
ATOM 3334 C C . GLY A 1 442 ? -18.099 -12.904 6.041 1.00 92.31 442 GLY A C 1
ATOM 3335 O O . GLY A 1 442 ? -18.123 -14.048 6.487 1.00 92.31 442 GLY A O 1
ATOM 3336 N N . VAL A 1 443 ? -17.202 -12.524 5.118 1.00 98.12 443 VAL A N 1
ATOM 3337 C CA . VAL A 1 443 ? -16.140 -13.403 4.583 1.00 98.12 443 VAL A CA 1
ATOM 3338 C C . VAL A 1 443 ? -14.794 -12.687 4.456 1.00 98.12 443 VAL A C 1
ATOM 3340 O O . VAL A 1 443 ? -13.781 -13.229 4.898 1.00 98.12 443 VAL A O 1
ATOM 3343 N N . ALA A 1 444 ? -14.763 -11.480 3.888 1.00 98.38 444 ALA A N 1
ATOM 3344 C CA . ALA A 1 444 ? -13.567 -10.646 3.866 1.00 98.38 444 ALA A CA 1
ATOM 3345 C C . ALA A 1 444 ? -13.425 -9.892 5.198 1.00 98.38 444 ALA A C 1
ATOM 3347 O O . ALA A 1 444 ? -14.303 -9.123 5.587 1.00 98.38 444 ALA A O 1
ATOM 3348 N N . LEU A 1 445 ? -12.308 -10.091 5.899 1.00 98.44 445 LEU A N 1
ATOM 3349 C CA . LEU A 1 445 ? -12.054 -9.512 7.229 1.00 98.44 445 LEU A CA 1
ATOM 3350 C C . LEU A 1 445 ? -11.367 -8.131 7.182 1.00 98.44 445 LEU A C 1
ATOM 3352 O O . LEU A 1 445 ? -11.054 -7.540 8.219 1.00 98.44 445 LEU A O 1
ATOM 3356 N N . GLY A 1 446 ? -11.152 -7.606 5.975 1.00 98.38 446 GLY A N 1
ATOM 3357 C CA . GLY A 1 446 ? -10.468 -6.346 5.695 1.00 98.38 446 GLY A CA 1
ATOM 3358 C C . GLY A 1 446 ? -9.288 -6.534 4.744 1.00 98.38 446 GLY A C 1
ATOM 3359 O O . GLY A 1 446 ? -9.160 -7.573 4.087 1.00 98.38 446 GLY A O 1
ATOM 3360 N N . ALA A 1 447 ? -8.433 -5.516 4.662 1.00 98.62 447 ALA A N 1
ATOM 3361 C CA . ALA A 1 447 ? -7.268 -5.522 3.788 1.00 98.62 447 ALA A CA 1
ATOM 3362 C C . ALA A 1 447 ? -6.116 -4.654 4.304 1.00 98.62 447 ALA A C 1
ATOM 3364 O O . ALA A 1 447 ? -6.335 -3.710 5.067 1.00 98.62 447 ALA A O 1
ATOM 3365 N N . THR A 1 448 ? -4.908 -4.933 3.816 1.00 98.75 448 THR A N 1
ATOM 3366 C CA . THR A 1 448 ? -3.761 -4.020 3.862 1.00 98.75 448 THR A CA 1
ATOM 3367 C C . THR A 1 448 ? -3.450 -3.490 2.464 1.00 98.75 448 THR A C 1
ATOM 3369 O O . THR A 1 448 ? -3.060 -4.246 1.575 1.00 98.75 448 THR A O 1
ATOM 3372 N N . LEU A 1 449 ? -3.652 -2.186 2.257 1.00 98.50 449 LEU A N 1
ATOM 3373 C CA . LEU A 1 449 ? -3.392 -1.522 0.979 1.00 98.50 449 LEU A CA 1
ATOM 3374 C C . LEU A 1 449 ? -1.884 -1.318 0.771 1.00 98.50 449 LEU A C 1
ATOM 3376 O O . LEU A 1 449 ? -1.154 -0.985 1.708 1.00 98.50 449 LEU A O 1
ATOM 3380 N N . PHE A 1 450 ? -1.424 -1.531 -0.459 1.00 97.06 450 PHE A N 1
ATOM 3381 C CA . PHE A 1 450 ? -0.013 -1.483 -0.840 1.00 97.06 450 PHE A CA 1
ATOM 3382 C C . PHE A 1 450 ? 0.280 -0.167 -1.590 1.00 97.06 450 PHE A C 1
ATOM 3384 O O . PHE A 1 450 ? -0.264 0.007 -2.673 1.00 97.06 450 PHE A O 1
ATOM 3391 N N . HIS A 1 451 ? 1.076 0.795 -1.103 1.00 96.75 451 HIS A N 1
ATOM 3392 C CA . HIS A 1 451 ? 2.061 0.687 -0.020 1.00 96.75 451 HIS A CA 1
ATOM 3393 C C . HIS A 1 451 ? 2.263 1.997 0.757 1.00 96.75 451 HIS A C 1
ATOM 3395 O O . HIS A 1 451 ? 2.461 3.058 0.163 1.00 96.75 451 HIS A O 1
ATOM 3401 N N . TYR A 1 452 ? 2.298 1.933 2.093 1.00 98.06 452 TYR A N 1
ATOM 3402 C CA . TYR A 1 452 ? 2.834 3.036 2.891 1.00 98.06 452 TYR A CA 1
ATOM 3403 C C . TYR A 1 452 ? 4.364 2.915 2.916 1.00 98.06 452 TYR A C 1
ATOM 3405 O O . TYR A 1 452 ? 4.933 2.383 3.868 1.00 98.06 452 TYR A O 1
ATOM 3413 N N . GLY A 1 453 ? 5.004 3.353 1.832 1.00 96.00 453 GLY A N 1
ATOM 3414 C CA . GLY A 1 453 ? 6.455 3.438 1.659 1.00 96.00 453 GLY A CA 1
ATOM 3415 C C . GLY A 1 453 ? 6.896 4.857 1.292 1.00 96.00 453 GLY A C 1
ATOM 3416 O O . GLY A 1 453 ? 6.111 5.652 0.760 1.00 96.00 453 GLY A O 1
ATOM 3417 N N . THR A 1 454 ? 8.144 5.179 1.633 1.00 94.69 454 THR A N 1
ATOM 3418 C CA . THR A 1 454 ? 8.781 6.494 1.416 1.00 94.69 454 THR A CA 1
ATOM 3419 C C . THR A 1 454 ? 9.808 6.475 0.285 1.00 94.69 454 THR A C 1
ATOM 3421 O O . THR A 1 454 ? 10.327 7.517 -0.112 1.00 94.69 454 THR A O 1
ATOM 3424 N N . GLU A 1 455 ? 10.098 5.293 -0.247 1.00 92.06 455 GLU A N 1
ATOM 3425 C CA . GLU A 1 455 ? 11.046 5.043 -1.319 1.00 92.06 455 GLU A CA 1
ATOM 3426 C C . GLU A 1 455 ? 10.454 5.240 -2.728 1.00 92.06 455 GLU A C 1
ATOM 3428 O O . GLU A 1 455 ? 9.270 5.521 -2.923 1.00 92.06 455 GLU A O 1
ATOM 3433 N N . HIS A 1 456 ? 11.307 5.070 -3.738 1.00 90.94 456 HIS A N 1
ATOM 3434 C CA . HIS A 1 456 ? 10.913 4.971 -5.144 1.00 90.94 456 HIS A CA 1
ATOM 3435 C C . HIS A 1 456 ? 10.844 3.494 -5.542 1.00 90.94 456 HIS A C 1
ATOM 3437 O O . HIS A 1 456 ? 11.808 2.749 -5.348 1.00 90.94 456 HIS A O 1
ATOM 3443 N N . ASP A 1 457 ? 9.719 3.068 -6.107 1.00 86.06 457 ASP A N 1
ATOM 3444 C CA . ASP A 1 457 ? 9.412 1.684 -6.464 1.00 86.06 457 ASP A CA 1
ATOM 3445 C C . ASP A 1 457 ? 9.315 1.502 -7.987 1.00 86.06 457 ASP A C 1
ATOM 3447 O O . ASP A 1 457 ? 9.001 2.430 -8.725 1.00 86.06 457 ASP A O 1
ATOM 3451 N N . PHE A 1 458 ? 9.662 0.312 -8.493 1.00 84.94 458 PHE A N 1
ATOM 3452 C CA . PHE A 1 458 ? 9.670 -0.005 -9.939 1.00 84.94 458 PHE A CA 1
ATOM 3453 C C . PHE A 1 458 ? 10.486 0.973 -10.818 1.00 84.94 458 PHE A C 1
ATOM 3455 O O . PHE A 1 458 ? 10.282 1.091 -12.022 1.00 84.94 458 PHE A O 1
ATOM 3462 N N . GLY A 1 459 ? 11.473 1.654 -10.220 1.00 85.31 459 GLY A N 1
ATOM 3463 C CA . GLY A 1 459 ? 12.256 2.688 -10.897 1.00 85.31 459 GLY A CA 1
ATOM 3464 C C . GLY A 1 459 ? 11.536 4.030 -11.039 1.00 85.31 459 GLY A C 1
ATOM 3465 O O . GLY A 1 459 ? 11.927 4.841 -11.881 1.00 85.31 459 GLY A O 1
ATOM 3466 N N . GLY A 1 460 ? 10.488 4.246 -10.254 1.00 90.94 460 GLY A N 1
ATOM 3467 C CA . GLY A 1 460 ? 9.530 5.329 -10.370 1.00 90.94 460 GLY A CA 1
ATOM 3468 C C . GLY A 1 460 ? 8.773 5.560 -9.070 1.00 90.94 460 GLY A C 1
ATOM 3469 O O . GLY A 1 460 ? 9.352 5.502 -7.987 1.00 90.94 460 GLY A O 1
ATOM 3470 N N . VAL A 1 461 ? 7.480 5.853 -9.199 1.00 92.19 461 VAL A N 1
ATOM 3471 C CA . VAL A 1 461 ? 6.573 6.083 -8.070 1.00 92.19 461 VAL A CA 1
ATOM 3472 C C . VAL A 1 461 ? 5.237 5.402 -8.374 1.00 92.19 461 VAL A C 1
ATOM 3474 O O . VAL A 1 461 ? 4.225 6.034 -8.703 1.00 92.19 461 VAL A O 1
ATOM 3477 N N . TRP A 1 462 ? 5.239 4.073 -8.314 1.00 93.12 462 TRP A N 1
ATOM 3478 C CA . TRP A 1 462 ? 4.093 3.260 -8.692 1.00 93.12 462 TRP A CA 1
ATOM 3479 C C . TRP A 1 462 ? 3.052 3.261 -7.568 1.00 93.12 462 TRP A C 1
ATOM 3481 O O . TRP A 1 462 ? 2.049 3.979 -7.659 1.00 93.12 462 TRP A O 1
ATOM 3491 N N . TYR A 1 463 ? 3.316 2.539 -6.479 1.00 93.69 463 TYR A N 1
ATOM 3492 C CA . TYR A 1 463 ? 2.375 2.287 -5.384 1.00 93.69 463 TYR A CA 1
ATOM 3493 C C . TYR A 1 463 ? 2.563 3.169 -4.151 1.00 93.69 463 TYR A C 1
ATOM 3495 O O . TYR A 1 463 ? 1.659 3.246 -3.318 1.00 93.69 463 TYR A O 1
ATOM 3503 N N . ASN A 1 464 ? 3.727 3.797 -3.988 1.00 94.88 464 ASN A N 1
ATOM 3504 C CA . ASN A 1 464 ? 4.032 4.469 -2.729 1.00 94.88 464 ASN A CA 1
ATOM 3505 C C . ASN A 1 464 ? 3.080 5.632 -2.444 1.00 94.88 464 ASN A C 1
ATOM 3507 O O . ASN A 1 464 ? 2.882 6.508 -3.286 1.00 94.88 464 ASN A O 1
ATOM 3511 N N . LEU A 1 465 ? 2.469 5.614 -1.255 1.00 97.38 465 LEU A N 1
ATOM 3512 C CA . LEU A 1 465 ? 1.507 6.621 -0.796 1.00 97.38 465 LEU A CA 1
ATOM 3513 C C . LEU A 1 465 ? 2.195 7.907 -0.306 1.00 97.38 465 LEU A C 1
ATOM 3515 O O . LEU A 1 465 ? 1.597 8.980 -0.418 1.00 97.38 465 LEU A O 1
ATOM 3519 N N . VAL A 1 466 ? 3.423 7.787 0.222 1.00 97.31 466 VAL A N 1
ATOM 3520 C CA . VAL A 1 466 ? 4.209 8.877 0.839 1.00 97.31 466 VAL A CA 1
ATOM 3521 C C . VAL A 1 466 ? 5.681 8.956 0.351 1.00 97.31 466 VAL A C 1
ATOM 3523 O O . VAL A 1 466 ? 6.588 9.135 1.169 1.00 97.31 466 VAL A O 1
ATOM 3526 N N . PRO A 1 467 ? 5.969 8.814 -0.960 1.00 95.44 467 PRO A N 1
ATOM 3527 C CA . PRO A 1 467 ? 7.333 8.849 -1.507 1.00 95.44 467 PRO A CA 1
ATOM 3528 C C . PRO A 1 467 ? 8.031 10.176 -1.184 1.00 95.44 467 PRO A C 1
ATOM 3530 O O . PRO A 1 467 ? 7.403 11.231 -1.204 1.00 95.44 467 PRO A O 1
ATOM 3533 N N . ASP A 1 468 ? 9.324 10.131 -0.856 1.00 92.50 468 ASP A N 1
ATOM 3534 C CA . ASP A 1 468 ? 10.096 11.285 -0.355 1.00 92.50 468 ASP A CA 1
ATOM 3535 C C . ASP A 1 468 ? 9.472 11.978 0.887 1.00 92.50 468 ASP A C 1
ATOM 3537 O O . ASP A 1 468 ? 9.843 13.102 1.232 1.00 92.50 468 ASP A O 1
ATOM 3541 N N . GLY A 1 469 ? 8.532 11.316 1.579 1.00 94.56 469 GLY A N 1
ATOM 3542 C CA . GLY A 1 469 ? 7.740 11.880 2.678 1.00 94.56 469 GLY A CA 1
ATOM 3543 C C . GLY A 1 469 ? 6.551 12.746 2.233 1.00 94.56 469 GLY A C 1
ATOM 3544 O O . GLY A 1 469 ? 5.959 13.423 3.071 1.00 94.56 469 GLY A O 1
ATOM 3545 N N . LEU A 1 470 ? 6.205 12.750 0.941 1.00 97.62 470 LEU A N 1
ATOM 3546 C CA . LEU A 1 470 ? 5.168 13.596 0.343 1.00 97.62 470 LEU A CA 1
ATOM 3547 C C . LEU A 1 470 ? 3.895 12.793 0.054 1.00 97.62 470 LEU A C 1
ATOM 3549 O O . LEU A 1 470 ? 3.921 11.812 -0.688 1.00 97.62 470 LEU A O 1
ATOM 3553 N N . ARG A 1 471 ? 2.756 13.221 0.602 1.00 98.12 471 ARG A N 1
ATOM 3554 C CA . ARG A 1 471 ? 1.465 12.536 0.421 1.00 98.12 471 ARG A CA 1
ATOM 3555 C C . ARG A 1 471 ? 0.944 12.710 -1.008 1.00 98.12 471 ARG A C 1
ATOM 3557 O O . ARG A 1 471 ? 0.816 13.828 -1.498 1.00 98.12 471 ARG A O 1
ATOM 3564 N N . ARG A 1 472 ? 0.588 11.613 -1.676 1.00 97.56 472 ARG A N 1
ATOM 3565 C CA . ARG A 1 472 ? -0.012 11.637 -3.028 1.00 97.56 472 ARG A CA 1
ATOM 3566 C C . ARG A 1 472 ? -1.537 11.654 -3.003 1.00 97.56 472 ARG A C 1
ATOM 3568 O O . ARG A 1 472 ? -2.145 11.373 -1.971 1.00 97.56 472 ARG A O 1
ATOM 3575 N N . LEU A 1 473 ? -2.185 11.855 -4.158 1.00 97.62 473 LEU A N 1
ATOM 3576 C CA . LEU A 1 473 ? -3.645 11.675 -4.289 1.00 97.62 473 LEU A CA 1
ATOM 3577 C C . LEU A 1 473 ? -4.105 10.299 -3.776 1.00 97.62 473 LEU A C 1
ATOM 3579 O O . LEU A 1 473 ? -5.172 10.166 -3.175 1.00 97.62 473 LEU A O 1
ATOM 3583 N N . SER A 1 474 ? -3.256 9.284 -3.950 1.00 97.94 474 SER A N 1
ATOM 3584 C CA . SER A 1 474 ? -3.486 7.933 -3.440 1.00 97.94 474 SER A CA 1
ATOM 3585 C C . SER A 1 474 ? -3.579 7.862 -1.906 1.00 97.94 474 SER A C 1
ATOM 3587 O O . SER A 1 474 ? -4.439 7.144 -1.402 1.00 97.94 474 SER A O 1
ATOM 3589 N N . TYR A 1 475 ? -2.792 8.644 -1.150 1.00 98.62 475 TYR A N 1
ATOM 3590 C CA . TYR A 1 475 ? -2.915 8.728 0.317 1.00 98.62 475 TYR A CA 1
ATOM 3591 C C . TYR A 1 475 ? -4.314 9.214 0.716 1.00 98.62 475 TYR A C 1
ATOM 3593 O O . TYR A 1 475 ? -4.982 8.606 1.552 1.00 98.62 475 TYR A O 1
ATOM 3601 N N . TYR A 1 476 ? -4.802 10.271 0.063 1.00 98.31 476 TYR A N 1
ATOM 3602 C CA . TYR A 1 476 ? -6.113 10.848 0.362 1.00 98.31 476 TYR A CA 1
ATOM 3603 C C . TYR A 1 476 ? -7.275 9.951 -0.083 1.00 98.31 476 TYR A C 1
ATOM 3605 O O . TYR A 1 476 ? -8.312 9.924 0.583 1.00 98.31 476 TYR A O 1
ATOM 3613 N N . ALA A 1 477 ? -7.099 9.137 -1.128 1.00 98.50 477 ALA A N 1
ATOM 3614 C CA . ALA A 1 477 ? -8.047 8.076 -1.466 1.00 98.50 477 ALA A CA 1
ATOM 3615 C C . ALA A 1 477 ? -8.149 7.013 -0.357 1.00 98.50 477 ALA A C 1
ATOM 3617 O O . ALA A 1 477 ? -9.261 6.669 0.052 1.00 98.50 477 ALA A O 1
ATOM 3618 N N . VAL A 1 478 ? -7.016 6.553 0.191 1.00 98.62 478 VAL A N 1
ATOM 3619 C CA . VAL A 1 478 ? -6.996 5.635 1.346 1.00 98.62 478 VAL A CA 1
ATOM 3620 C C . VAL A 1 478 ? -7.616 6.292 2.584 1.00 98.62 478 VAL A C 1
ATOM 3622 O O . VAL A 1 478 ? -8.491 5.696 3.216 1.00 98.62 478 VAL A O 1
ATOM 3625 N N . LYS A 1 479 ? -7.256 7.549 2.884 1.00 97.69 479 LYS A N 1
ATOM 3626 C CA . LYS A 1 479 ? -7.837 8.318 3.995 1.00 97.69 479 LYS A CA 1
ATOM 3627 C C . LYS A 1 479 ? -9.355 8.379 3.882 1.00 97.69 479 LYS A C 1
ATOM 3629 O O . LYS A 1 479 ? -10.056 7.948 4.794 1.00 97.69 479 LYS A O 1
ATOM 3634 N N . LYS A 1 480 ? -9.880 8.792 2.725 1.00 94.81 480 LYS A N 1
ATOM 3635 C CA . LYS A 1 480 ? -11.321 8.835 2.444 1.00 94.81 480 LYS A CA 1
ATOM 3636 C C . LYS A 1 480 ? -11.995 7.467 2.580 1.00 94.81 480 LYS A C 1
ATOM 3638 O O . LYS A 1 480 ? -13.086 7.393 3.140 1.00 94.81 480 LYS A O 1
ATOM 3643 N N . ALA A 1 481 ? -11.360 6.396 2.105 1.00 93.12 481 ALA A N 1
ATOM 3644 C CA . ALA A 1 481 ? -11.870 5.030 2.220 1.00 93.12 481 ALA A CA 1
ATOM 3645 C C . ALA A 1 481 ? -12.000 4.566 3.687 1.00 93.12 481 ALA A C 1
ATOM 3647 O O . ALA A 1 481 ? -12.930 3.832 4.034 1.00 93.12 481 ALA A O 1
ATOM 3648 N N . TYR A 1 482 ? -11.104 5.020 4.569 1.00 93.62 482 TYR A N 1
ATOM 3649 C CA . TYR A 1 482 ? -11.058 4.605 5.974 1.00 93.62 482 TYR A CA 1
ATOM 3650 C C . TYR A 1 482 ? -11.819 5.517 6.939 1.00 93.62 482 TYR A C 1
ATOM 3652 O O . TYR A 1 482 ? -12.448 5.004 7.872 1.00 93.62 482 TYR A O 1
ATOM 3660 N N . THR A 1 483 ? -11.809 6.832 6.724 1.00 88.31 483 THR A N 1
ATOM 3661 C CA . THR A 1 483 ? -12.463 7.839 7.584 1.00 88.31 483 THR A CA 1
ATOM 3662 C C . THR A 1 483 ? -13.832 8.293 7.063 1.00 88.31 483 THR A C 1
ATOM 3664 O O . THR A 1 483 ? -14.563 8.976 7.785 1.00 88.31 483 THR A O 1
ATOM 3667 N N . GLY A 1 484 ? -14.157 7.968 5.807 1.00 84.56 484 GLY A N 1
ATOM 3668 C CA . GLY A 1 484 ? -15.324 8.453 5.068 1.00 84.56 484 GLY A CA 1
ATOM 3669 C C . GLY A 1 484 ? -15.166 9.849 4.448 1.00 84.56 484 GLY A C 1
ATOM 3670 O O . GLY A 1 484 ? -16.040 10.265 3.688 1.00 84.56 484 GLY A O 1
ATOM 3671 N N . SER A 1 485 ? -14.099 10.601 4.758 1.00 86.94 485 SER A N 1
ATOM 3672 C CA . SER A 1 485 ? -13.959 12.000 4.327 1.00 86.94 485 SER A CA 1
ATOM 3673 C C . SER A 1 485 ? -12.525 12.535 4.410 1.00 86.94 485 SER A C 1
ATOM 3675 O O . SER A 1 485 ? -11.797 12.231 5.350 1.00 86.94 485 SER A O 1
ATOM 3677 N N . THR A 1 486 ? -12.178 13.413 3.469 1.00 86.44 486 THR A N 1
ATOM 3678 C CA . THR A 1 486 ? -10.976 14.273 3.482 1.00 86.44 486 THR A CA 1
ATOM 3679 C C . THR A 1 486 ? -11.352 15.760 3.566 1.00 86.44 486 THR A C 1
ATOM 3681 O O . THR A 1 486 ? -10.636 16.637 3.098 1.00 86.44 486 THR A O 1
ATOM 3684 N N . ALA A 1 487 ? -12.544 16.076 4.086 1.00 83.69 487 ALA A N 1
ATOM 3685 C CA . ALA A 1 487 ? -13.019 17.454 4.172 1.00 83.69 487 ALA A CA 1
ATOM 3686 C C . ALA A 1 487 ? -12.198 18.265 5.189 1.00 83.69 487 ALA A C 1
ATOM 3688 O O . ALA A 1 487 ? -12.215 17.960 6.382 1.00 83.69 487 ALA A O 1
ATOM 3689 N N . GLY A 1 488 ? -11.540 19.325 4.712 1.00 84.94 488 GLY A N 1
ATOM 3690 C CA . GLY A 1 488 ? -10.622 20.141 5.510 1.00 84.94 488 GLY A CA 1
ATOM 3691 C C . GLY A 1 488 ? -9.188 19.608 5.558 1.00 84.94 488 GLY A C 1
ATOM 3692 O O . GLY A 1 488 ? -8.390 20.154 6.315 1.00 84.94 488 GLY A O 1
ATOM 3693 N N . ASP A 1 489 ? -8.877 18.569 4.776 1.00 90.88 489 ASP A N 1
ATOM 3694 C CA . ASP A 1 489 ? -7.502 18.252 4.400 1.00 90.88 489 ASP A CA 1
ATOM 3695 C C . ASP A 1 489 ? -7.042 19.173 3.262 1.00 90.88 489 ASP A C 1
ATOM 3697 O O . ASP A 1 489 ? -7.844 19.578 2.425 1.00 90.88 489 ASP A O 1
ATOM 3701 N N . ASP A 1 490 ? -5.744 19.442 3.254 1.00 93.12 490 ASP A N 1
ATOM 3702 C CA . ASP A 1 490 ? -4.972 20.144 2.229 1.00 93.12 490 ASP A CA 1
ATOM 3703 C C . ASP A 1 490 ? -4.456 19.089 1.233 1.00 93.12 490 ASP A C 1
ATOM 3705 O O . ASP A 1 490 ? -3.832 18.108 1.659 1.00 93.12 490 ASP A O 1
ATOM 3709 N N . THR A 1 491 ? -4.822 19.191 -0.050 1.00 96.69 491 THR A N 1
ATOM 3710 C CA . THR A 1 491 ? -4.736 18.067 -1.000 1.00 96.69 491 THR A CA 1
ATOM 3711 C C . THR A 1 491 ? -3.810 18.320 -2.195 1.00 96.69 491 THR A C 1
ATOM 3713 O O . THR A 1 491 ? -3.786 19.417 -2.736 1.00 96.69 491 THR A O 1
ATOM 3716 N N . PRO A 1 492 ? -3.072 17.293 -2.675 1.00 98.06 492 PRO A N 1
ATOM 3717 C CA . PRO A 1 492 ? -1.969 17.494 -3.608 1.00 98.06 492 PRO A CA 1
ATOM 3718 C C . PRO A 1 492 ? -2.361 18.099 -4.960 1.00 98.06 492 PRO A C 1
ATOM 3720 O O . PRO A 1 492 ? -3.440 17.794 -5.488 1.00 98.06 492 PRO A O 1
ATOM 3723 N N . PRO A 1 493 ? -1.419 18.819 -5.605 1.00 98.44 493 PRO A N 1
ATOM 3724 C CA . PRO A 1 493 ? -1.557 19.272 -6.981 1.00 98.44 493 PRO A CA 1
ATOM 3725 C C . PRO A 1 493 ? -1.957 18.136 -7.927 1.00 98.44 493 PRO A C 1
ATOM 3727 O O . PRO A 1 493 ? -1.287 17.112 -8.026 1.00 98.44 493 PRO A O 1
ATOM 3730 N N . VAL A 1 494 ? -3.035 18.318 -8.684 1.00 98.12 494 VAL A N 1
ATOM 3731 C CA . VAL A 1 494 ? -3.543 17.314 -9.624 1.00 98.12 494 VAL A CA 1
ATOM 3732 C C . VAL A 1 494 ? -2.926 17.536 -11.000 1.00 98.12 494 VAL A C 1
ATOM 3734 O O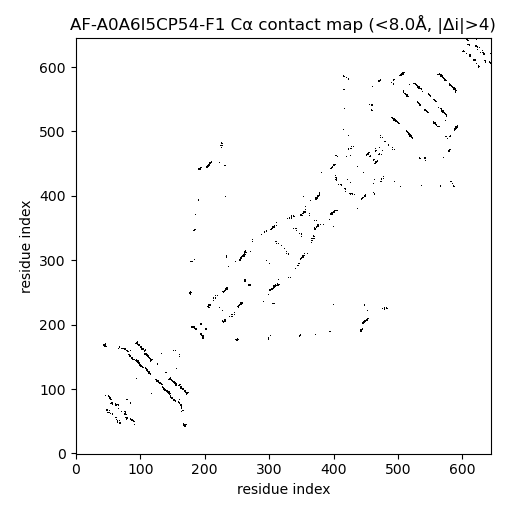 . VAL A 1 494 ? -3.167 18.565 -11.636 1.00 98.12 494 VAL A O 1
ATOM 3737 N N . ILE A 1 495 ? -2.184 16.546 -11.503 1.00 97.94 495 ILE A N 1
ATOM 3738 C CA . ILE A 1 495 ? -1.708 16.517 -12.892 1.00 97.94 495 ILE A CA 1
ATOM 3739 C C . ILE A 1 495 ? -2.802 15.884 -13.763 1.00 97.94 495 ILE A C 1
ATOM 3741 O O . ILE A 1 495 ? -2.954 14.669 -13.831 1.00 97.94 495 ILE A O 1
ATOM 3745 N N . SER A 1 496 ? -3.602 16.727 -14.416 1.00 96.62 496 SER A N 1
ATOM 3746 C CA . SER A 1 496 ? -4.759 16.304 -15.224 1.00 96.62 496 SER A CA 1
ATOM 3747 C C . SER A 1 496 ? -4.400 15.831 -16.640 1.00 96.62 496 SER A C 1
ATOM 3749 O O . SER A 1 496 ? -5.199 15.169 -17.303 1.00 96.62 496 SER A O 1
ATOM 3751 N N . GLY A 1 497 ? -3.188 16.143 -17.096 1.00 96.56 497 GLY A N 1
ATOM 3752 C CA . GLY A 1 497 ? -2.651 15.755 -18.394 1.00 96.56 497 GLY A CA 1
ATOM 3753 C C . GLY A 1 497 ? -1.133 15.889 -18.410 1.00 96.56 497 GLY A C 1
ATOM 3754 O O . GLY A 1 497 ? -0.576 16.783 -17.776 1.00 96.56 497 GLY A O 1
ATOM 3755 N N . MET A 1 498 ? -0.453 14.993 -19.126 1.00 98.00 498 MET A N 1
ATOM 3756 C CA . MET A 1 498 ? 0.996 15.054 -19.330 1.00 98.00 498 MET A CA 1
ATOM 3757 C C . MET A 1 498 ? 1.363 14.512 -20.711 1.00 98.00 498 MET A C 1
ATOM 3759 O O . MET A 1 498 ? 0.898 13.439 -21.106 1.00 98.00 498 MET A O 1
ATOM 3763 N N . THR A 1 499 ? 2.206 15.242 -21.444 1.00 97.88 499 THR A N 1
ATOM 3764 C CA . THR A 1 499 ? 2.693 14.864 -22.782 1.00 97.88 499 THR A CA 1
ATOM 3765 C C . THR A 1 499 ? 4.190 15.128 -22.939 1.00 97.88 499 THR A C 1
ATOM 3767 O O . THR A 1 499 ? 4.770 15.950 -22.227 1.00 97.88 499 THR A O 1
ATOM 3770 N N . VAL A 1 500 ? 4.817 14.422 -23.885 1.00 98.31 500 VAL A N 1
ATOM 3771 C CA . VAL A 1 500 ? 6.245 14.533 -24.220 1.00 98.31 500 VAL A CA 1
ATOM 3772 C C . VAL A 1 500 ? 6.401 14.746 -25.724 1.00 98.31 500 VAL A C 1
ATOM 3774 O O . VAL A 1 500 ? 5.722 14.096 -26.518 1.00 98.31 500 VAL A O 1
ATOM 3777 N N . SER A 1 501 ? 7.302 15.640 -26.136 1.00 97.19 501 SER A N 1
ATOM 3778 C CA . SER A 1 501 ? 7.562 15.927 -27.550 1.00 97.19 501 SER A CA 1
ATOM 3779 C C . SER A 1 501 ? 9.037 16.261 -27.828 1.00 97.19 501 SER A C 1
ATOM 3781 O O . SER A 1 501 ? 9.557 17.203 -27.226 1.00 97.19 501 SER A O 1
ATOM 3783 N N . PRO A 1 502 ? 9.722 15.554 -28.751 1.00 96.00 502 PRO A N 1
ATOM 3784 C CA . PRO A 1 502 ? 9.289 14.322 -29.418 1.00 96.00 502 PRO A CA 1
ATOM 3785 C C . PRO A 1 502 ? 9.362 13.112 -28.466 1.00 96.00 502 PRO A C 1
ATOM 3787 O O . PRO A 1 502 ? 10.407 12.849 -27.878 1.00 96.00 502 PRO A O 1
ATOM 3790 N N . ALA A 1 503 ? 8.279 12.338 -28.343 1.00 94.62 503 ALA A N 1
ATOM 3791 C CA . ALA A 1 503 ? 8.233 11.170 -27.449 1.00 94.62 503 ALA A CA 1
ATOM 3792 C C . ALA A 1 503 ? 9.066 9.964 -27.933 1.00 94.62 503 ALA A C 1
ATOM 3794 O O . ALA A 1 503 ? 9.507 9.155 -27.120 1.00 94.62 503 ALA A O 1
ATOM 3795 N N . SER A 1 504 ? 9.284 9.820 -29.243 1.00 94.25 504 SER A N 1
ATOM 3796 C CA . SER A 1 504 ? 9.902 8.629 -29.852 1.00 94.25 504 SER A CA 1
ATOM 3797 C C . SER A 1 504 ? 11.308 8.856 -30.425 1.00 94.25 504 SER A C 1
ATOM 3799 O O . SER A 1 504 ? 11.910 7.924 -30.958 1.00 94.25 504 SER A O 1
ATOM 3801 N N . SER A 1 505 ? 11.838 10.082 -30.352 1.00 94.81 505 SER A N 1
ATOM 3802 C CA . SER A 1 505 ? 13.088 10.457 -31.027 1.00 94.81 505 SER A CA 1
ATOM 3803 C C . SER A 1 505 ? 13.796 11.654 -30.375 1.00 94.81 505 SER A C 1
ATOM 3805 O O . SER A 1 505 ? 14.236 12.575 -31.068 1.00 94.81 505 SER A O 1
ATOM 3807 N N . ALA A 1 506 ? 13.875 11.688 -29.044 1.00 96.88 506 ALA A N 1
ATOM 3808 C CA . ALA A 1 506 ? 14.629 12.725 -28.342 1.00 96.88 506 ALA A CA 1
ATOM 3809 C C . ALA A 1 506 ? 16.140 12.528 -28.594 1.00 96.88 506 ALA A C 1
ATOM 3811 O O . ALA A 1 506 ? 16.665 11.455 -28.292 1.00 96.88 506 ALA A O 1
ATOM 3812 N N . PRO A 1 507 ? 16.868 13.511 -29.152 1.00 95.62 507 PRO A N 1
ATOM 3813 C CA . PRO A 1 507 ? 18.290 13.347 -29.437 1.00 95.62 507 PRO A CA 1
ATOM 3814 C C . PRO A 1 507 ? 19.104 13.347 -28.138 1.00 95.62 507 PRO A C 1
ATOM 3816 O O . PRO A 1 507 ? 18.949 14.250 -27.315 1.00 95.62 507 PRO A O 1
ATOM 3819 N N . ALA A 1 508 ? 19.992 12.366 -27.962 1.00 96.69 508 ALA A N 1
ATOM 3820 C CA . ALA A 1 508 ? 20.822 12.240 -26.764 1.00 96.69 508 ALA A CA 1
ATOM 3821 C C . ALA A 1 508 ? 21.624 13.524 -26.473 1.00 96.69 508 ALA A C 1
ATOM 3823 O O . ALA A 1 508 ? 22.265 14.095 -27.359 1.00 96.69 508 ALA A O 1
ATOM 3824 N N . GLY A 1 509 ? 21.556 14.015 -25.232 1.00 96.19 509 GLY A N 1
ATOM 3825 C CA . GLY A 1 509 ? 22.145 15.295 -24.819 1.00 96.19 509 GLY A CA 1
ATOM 3826 C C . GLY A 1 509 ? 21.457 16.569 -25.339 1.00 96.19 509 GLY A C 1
ATOM 3827 O O . GLY A 1 509 ? 21.855 17.661 -24.931 1.00 96.19 509 GLY A O 1
ATOM 3828 N N . GLY A 1 510 ? 20.453 16.460 -26.215 1.00 95.62 510 GLY A N 1
ATOM 3829 C CA . GLY A 1 510 ? 19.595 17.570 -26.638 1.00 95.62 510 GLY A CA 1
ATOM 3830 C C . GLY A 1 510 ? 18.449 17.838 -25.657 1.00 95.62 510 GLY A C 1
ATOM 3831 O O . GLY A 1 510 ? 18.400 17.255 -24.577 1.00 95.62 510 GLY A O 1
ATOM 3832 N N . GLU A 1 511 ? 17.513 18.716 -26.023 1.00 96.88 511 GLU A N 1
ATOM 3833 C CA . GLU A 1 511 ? 16.291 18.963 -25.243 1.00 96.88 511 GLU A CA 1
ATOM 3834 C C . GLU A 1 511 ? 15.072 18.273 -25.879 1.00 96.88 511 GLU A C 1
ATOM 3836 O O . GLU A 1 511 ? 14.923 18.257 -27.102 1.00 96.88 511 GLU A O 1
ATOM 3841 N N . PHE A 1 512 ? 14.174 17.761 -25.037 1.00 98.25 512 PHE A N 1
ATOM 3842 C CA . PHE A 1 512 ? 12.788 17.440 -25.383 1.00 98.25 512 PHE A CA 1
ATOM 3843 C C . PHE A 1 512 ? 11.839 18.231 -24.473 1.00 98.25 512 PHE A C 1
ATOM 3845 O O . PHE A 1 512 ? 12.225 18.675 -23.390 1.00 98.25 512 PHE A O 1
ATOM 3852 N N . THR A 1 513 ? 10.597 18.425 -24.904 1.00 98.62 513 THR A N 1
ATOM 3853 C CA . THR A 1 513 ? 9.587 19.170 -24.146 1.00 98.62 513 THR A CA 1
ATOM 3854 C C . THR A 1 513 ? 8.686 18.215 -23.377 1.00 98.62 513 THR A C 1
ATOM 3856 O O . THR A 1 513 ? 8.160 17.264 -23.952 1.00 98.62 513 THR A O 1
ATOM 3859 N N . VAL A 1 514 ? 8.458 18.513 -22.101 1.00 98.75 514 VAL A N 1
ATOM 3860 C CA . VAL A 1 514 ? 7.366 17.967 -21.287 1.00 98.75 514 VAL A CA 1
ATOM 3861 C C . VAL A 1 514 ? 6.317 19.061 -21.111 1.00 98.75 514 VAL A C 1
ATOM 3863 O O . VAL A 1 514 ? 6.681 20.204 -20.846 1.00 98.75 514 VAL A O 1
ATOM 3866 N N . HIS A 1 515 ? 5.034 18.732 -21.235 1.00 98.56 515 HIS A N 1
ATOM 3867 C CA . HIS A 1 515 ? 3.922 19.610 -20.854 1.00 98.56 515 HIS A CA 1
ATOM 3868 C C . HIS A 1 515 ? 3.067 18.899 -19.811 1.00 98.56 515 HIS A C 1
ATOM 3870 O O . HIS A 1 515 ? 2.699 17.747 -20.043 1.00 98.56 515 HIS A O 1
ATOM 3876 N N . ALA A 1 516 ? 2.753 19.568 -18.701 1.00 98.19 516 ALA A N 1
ATOM 3877 C CA . ALA A 1 516 ? 1.911 19.045 -17.630 1.00 98.19 516 ALA A CA 1
ATOM 3878 C C . ALA A 1 516 ? 0.807 20.047 -17.250 1.00 98.19 516 ALA A C 1
ATOM 3880 O O . ALA A 1 516 ? 1.082 21.199 -16.909 1.00 98.19 516 ALA A O 1
ATOM 3881 N N . ASP A 1 517 ? -0.442 19.587 -17.289 1.00 97.81 517 ASP A N 1
ATOM 3882 C CA . ASP A 1 517 ? -1.644 20.353 -16.958 1.00 97.81 517 ASP A CA 1
ATOM 3883 C C . ASP A 1 517 ? -1.954 20.214 -15.464 1.00 97.81 517 ASP A C 1
ATOM 3885 O O . ASP A 1 517 ? -2.765 19.379 -15.048 1.00 97.81 517 ASP A O 1
ATOM 3889 N N . VAL A 1 518 ? -1.250 21.006 -14.652 1.00 98.00 518 VAL A N 1
ATOM 3890 C CA . VAL A 1 518 ? -1.275 20.911 -13.186 1.00 98.00 518 VAL A CA 1
ATOM 3891 C C . VAL A 1 518 ? -2.191 21.962 -12.570 1.00 98.00 518 VAL A C 1
ATOM 3893 O O . VAL A 1 518 ? -2.105 23.147 -12.899 1.00 98.00 518 VAL A O 1
ATOM 3896 N N . ARG A 1 519 ? -3.045 21.531 -11.640 1.00 96.94 519 ARG A N 1
ATOM 3897 C CA . ARG A 1 519 ? -3.874 22.411 -10.817 1.00 96.94 519 ARG A CA 1
ATOM 3898 C C . ARG A 1 519 ? -3.820 21.981 -9.360 1.00 96.94 519 ARG A C 1
ATOM 3900 O O . ARG A 1 519 ? -4.158 20.846 -9.046 1.00 96.94 519 ARG A O 1
ATOM 3907 N N . ASP A 1 520 ? -3.533 22.935 -8.490 1.00 97.69 520 ASP A N 1
ATOM 3908 C CA . ASP A 1 520 ? -3.752 22.779 -7.061 1.00 97.69 520 ASP A CA 1
ATOM 3909 C C . ASP A 1 520 ? -5.257 22.903 -6.698 1.00 97.69 520 ASP A C 1
ATOM 3911 O O . ASP A 1 520 ? -5.932 23.810 -7.222 1.00 97.69 520 ASP A O 1
ATOM 3915 N N . PRO A 1 521 ? -5.839 21.978 -5.907 1.00 95.94 521 PRO A N 1
ATOM 3916 C CA . PRO A 1 521 ? -7.238 22.050 -5.480 1.00 95.94 521 PRO A CA 1
ATOM 3917 C C . PRO A 1 521 ? -7.527 23.205 -4.515 1.00 95.94 521 PRO A C 1
ATOM 3919 O O . PRO A 1 521 ? -8.573 23.850 -4.661 1.00 95.94 521 PRO A O 1
ATOM 3922 N N . ASP A 1 522 ? -6.607 23.457 -3.585 1.00 95.62 522 ASP A N 1
ATOM 3923 C CA . ASP A 1 522 ? -6.754 24.348 -2.432 1.00 95.62 522 ASP A CA 1
ATOM 3924 C C . ASP A 1 522 ? -6.248 25.778 -2.734 1.00 95.62 522 ASP A C 1
ATOM 3926 O O . ASP A 1 522 ? -6.759 26.768 -2.199 1.00 95.62 522 ASP A O 1
ATOM 3930 N N . GLY A 1 523 ? -5.393 25.905 -3.752 1.00 95.31 523 GLY A N 1
ATOM 3931 C CA . GLY A 1 523 ? -4.969 27.155 -4.383 1.00 95.31 523 GLY A CA 1
ATOM 3932 C C . GLY A 1 523 ? -3.485 27.473 -4.210 1.00 95.31 523 GLY A C 1
ATOM 3933 O O . GLY A 1 523 ? -3.083 28.610 -4.481 1.00 95.31 523 GLY A O 1
ATOM 3934 N N . ASP A 1 524 ? -2.687 26.502 -3.770 1.00 96.88 524 ASP A N 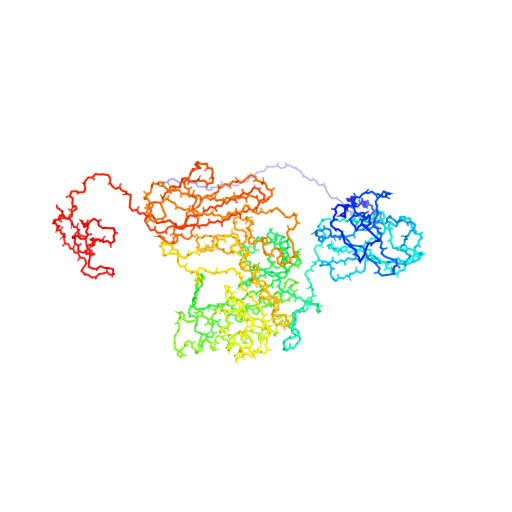1
ATOM 3935 C CA . ASP A 1 524 ? -1.339 26.737 -3.275 1.00 96.88 524 ASP A CA 1
ATOM 3936 C C . ASP A 1 524 ? -0.255 26.867 -4.369 1.00 96.88 524 ASP A C 1
ATOM 3938 O O . ASP A 1 524 ? -0.435 26.447 -5.524 1.00 96.88 524 ASP A O 1
ATOM 3942 N N . PRO A 1 525 ? 0.886 27.528 -4.068 1.00 96.44 525 PRO A N 1
ATOM 3943 C CA . PRO A 1 525 ? 1.925 27.805 -5.058 1.00 96.44 525 PRO A CA 1
ATOM 3944 C C . PRO A 1 525 ? 2.740 26.559 -5.440 1.00 96.44 525 PRO A C 1
ATOM 3946 O O . PRO A 1 525 ? 3.761 26.246 -4.831 1.00 96.44 525 PRO A O 1
ATOM 3949 N N . VAL A 1 526 ? 2.349 25.902 -6.533 1.00 97.75 526 VAL A N 1
ATOM 3950 C CA . VAL A 1 526 ? 3.027 24.693 -7.027 1.00 97.75 526 VAL A CA 1
ATOM 3951 C C . VAL A 1 526 ? 4.489 24.943 -7.429 1.00 97.75 526 VAL A C 1
ATOM 3953 O O . VAL A 1 526 ? 4.798 25.769 -8.296 1.00 97.75 526 VAL A O 1
ATOM 3956 N N . THR A 1 527 ? 5.389 24.140 -6.865 1.00 97.38 527 THR A N 1
ATOM 3957 C CA . THR A 1 527 ? 6.790 23.989 -7.278 1.00 97.38 527 THR A CA 1
ATOM 3958 C C . THR A 1 527 ? 7.008 22.649 -7.987 1.00 97.38 527 THR A C 1
ATOM 3960 O O . THR A 1 527 ? 6.218 21.723 -7.835 1.00 97.38 527 THR A O 1
ATOM 3963 N N . TYR A 1 528 ? 8.057 22.540 -8.809 1.00 97.81 528 TYR A N 1
ATOM 3964 C CA . TYR A 1 528 ? 8.255 21.382 -9.689 1.00 97.81 528 TYR A CA 1
ATOM 3965 C C . TYR A 1 528 ? 9.628 20.741 -9.519 1.00 97.81 528 TYR A C 1
ATOM 3967 O O . TYR A 1 528 ? 10.653 21.430 -9.521 1.00 97.81 528 TYR A O 1
ATOM 3975 N N . ARG A 1 529 ? 9.652 19.407 -9.509 1.00 97.62 529 ARG A N 1
ATOM 3976 C CA . ARG A 1 529 ? 10.838 18.586 -9.774 1.00 97.62 529 ARG A CA 1
ATOM 3977 C C . ARG A 1 529 ? 10.584 17.726 -11.005 1.00 97.62 529 ARG A C 1
ATOM 3979 O O . ARG A 1 529 ? 9.457 17.324 -11.280 1.00 97.62 529 ARG A O 1
ATOM 3986 N N . ILE A 1 530 ? 11.648 17.454 -11.754 1.00 98.44 530 ILE A N 1
ATOM 3987 C CA . ILE A 1 530 ? 11.605 16.560 -12.912 1.00 98.44 530 ILE A CA 1
ATOM 3988 C C . ILE A 1 530 ? 12.699 15.521 -12.737 1.00 98.44 530 ILE A C 1
ATOM 3990 O O . ILE A 1 530 ? 13.853 15.876 -12.478 1.00 98.44 530 ILE A O 1
ATOM 3994 N N . PHE A 1 531 ? 12.340 14.253 -12.900 1.00 98.25 531 PHE A N 1
ATOM 3995 C CA . PHE A 1 531 ? 13.250 13.121 -12.777 1.00 98.25 531 PHE A CA 1
ATOM 3996 C C . PHE A 1 531 ? 13.271 12.287 -14.055 1.00 98.25 531 PHE A C 1
ATOM 3998 O O . PHE A 1 531 ? 12.335 12.310 -14.854 1.00 98.25 531 PHE A O 1
ATOM 4005 N N . LEU A 1 532 ? 14.351 11.535 -14.237 1.00 98.06 532 LEU A N 1
ATOM 4006 C CA . LEU A 1 532 ? 14.537 10.567 -15.309 1.00 98.06 532 LEU A CA 1
ATOM 4007 C C . LEU A 1 532 ? 14.833 9.197 -14.697 1.00 98.06 532 LEU A C 1
ATOM 4009 O O . LEU A 1 532 ? 15.660 9.093 -13.791 1.00 98.06 532 LEU A O 1
ATOM 4013 N N . SER A 1 533 ? 14.181 8.159 -15.219 1.00 97.31 533 SER A N 1
ATOM 4014 C CA . SER A 1 533 ? 14.414 6.758 -14.858 1.00 97.31 533 SER A CA 1
ATOM 4015 C C . SER A 1 533 ? 15.095 6.017 -15.999 1.00 97.31 533 SER A C 1
ATOM 4017 O O . SER A 1 533 ? 14.605 6.035 -17.133 1.00 97.31 533 SER A O 1
ATOM 4019 N N . GLY A 1 534 ? 16.211 5.355 -15.686 1.00 96.44 534 GLY A N 1
ATOM 4020 C CA . GLY A 1 534 ? 16.976 4.528 -16.621 1.00 96.44 534 GLY A CA 1
ATOM 4021 C C . GLY A 1 534 ? 16.480 3.087 -16.734 1.00 96.44 534 GLY A C 1
ATOM 4022 O O . GLY A 1 534 ? 17.002 2.340 -17.556 1.00 96.44 534 GLY A O 1
ATOM 4023 N N . THR A 1 535 ? 15.471 2.693 -15.953 1.00 95.19 535 THR A N 1
ATOM 4024 C CA . THR A 1 535 ? 15.019 1.300 -15.772 1.00 95.19 535 THR A CA 1
ATOM 4025 C C . THR A 1 535 ? 14.919 0.498 -17.073 1.00 95.19 535 THR A C 1
ATOM 4027 O O . THR A 1 535 ? 15.502 -0.580 -17.158 1.00 95.19 535 THR A O 1
ATOM 4030 N N . TYR A 1 536 ? 14.289 1.051 -18.115 1.00 94.94 536 TYR A N 1
ATOM 4031 C CA . TYR A 1 536 ? 14.104 0.379 -19.412 1.00 94.94 536 TYR A CA 1
ATOM 4032 C C . TYR A 1 536 ? 15.179 0.707 -20.471 1.00 94.94 536 TYR A C 1
ATOM 4034 O O . TYR A 1 536 ? 15.165 0.141 -21.562 1.00 94.94 536 TYR A O 1
ATOM 4042 N N . ALA A 1 537 ? 16.118 1.610 -20.172 1.00 95.06 537 ALA A N 1
ATOM 4043 C CA . ALA A 1 537 ? 17.233 1.971 -21.054 1.00 95.06 537 ALA A CA 1
ATOM 4044 C C . ALA A 1 537 ? 18.543 1.268 -20.666 1.00 95.06 537 ALA A C 1
ATOM 4046 O O . ALA A 1 537 ? 19.322 0.875 -21.532 1.00 95.06 537 ALA A O 1
ATOM 4047 N N . ASN A 1 538 ? 18.812 1.139 -19.364 1.00 94.06 538 ASN A N 1
ATOM 4048 C CA . ASN A 1 538 ? 20.076 0.637 -18.821 1.00 94.06 538 ASN A CA 1
ATOM 4049 C C . ASN A 1 538 ? 19.939 -0.146 -17.496 1.00 94.06 538 ASN A C 1
ATOM 4051 O O . ASN A 1 538 ? 20.956 -0.567 -16.946 1.00 94.06 538 ASN A O 1
ATOM 4055 N N . GLY A 1 539 ? 18.721 -0.340 -16.978 1.00 93.31 539 GLY A N 1
ATOM 4056 C CA . GLY A 1 539 ? 18.470 -1.064 -15.729 1.00 93.31 539 GLY A CA 1
ATOM 4057 C C . GLY A 1 539 ? 18.684 -0.262 -14.438 1.00 93.31 539 GLY A C 1
ATOM 4058 O O . GLY A 1 539 ? 18.526 -0.828 -13.356 1.00 93.31 539 GLY A O 1
ATOM 4059 N N . ASP A 1 540 ? 19.020 1.032 -14.503 1.00 92.00 540 ASP A N 1
ATOM 4060 C CA . ASP A 1 540 ? 19.144 1.881 -13.310 1.00 92.00 540 ASP A CA 1
ATOM 4061 C C . ASP A 1 540 ? 17.757 2.227 -12.748 1.00 92.00 540 ASP A C 1
ATOM 4063 O O . ASP A 1 540 ? 17.058 3.104 -13.261 1.00 92.00 540 ASP A O 1
ATOM 4067 N N . LYS A 1 541 ? 17.373 1.527 -11.673 1.00 90.56 541 LYS A N 1
ATOM 4068 C CA . LYS A 1 541 ? 16.083 1.661 -10.973 1.00 90.56 541 LYS A CA 1
ATOM 4069 C C . LYS A 1 541 ? 15.982 2.890 -10.057 1.00 90.56 541 LYS A C 1
ATOM 4071 O O . LYS A 1 541 ? 15.182 2.892 -9.128 1.00 90.56 541 LYS A O 1
ATOM 4076 N N . ARG A 1 542 ? 16.806 3.919 -10.253 1.00 92.00 542 ARG A N 1
ATOM 4077 C CA . ARG A 1 542 ? 16.757 5.156 -9.459 1.00 92.00 542 ARG A CA 1
ATOM 4078 C C . ARG A 1 542 ? 16.123 6.278 -10.266 1.00 92.00 542 ARG A C 1
ATOM 4080 O O . ARG A 1 542 ? 16.448 6.452 -11.441 1.00 92.00 542 ARG A O 1
ATOM 4087 N N . LEU A 1 543 ? 15.310 7.099 -9.609 1.00 94.00 543 LEU A N 1
ATOM 4088 C CA . LEU A 1 543 ? 14.960 8.410 -10.139 1.00 94.00 543 LEU A CA 1
ATOM 4089 C C . LEU A 1 543 ? 16.148 9.359 -9.983 1.00 94.00 543 LEU A C 1
ATOM 4091 O O . LEU A 1 543 ? 16.642 9.612 -8.885 1.00 94.00 543 LEU A O 1
ATOM 4095 N N . VAL A 1 544 ? 16.623 9.888 -11.107 1.00 95.00 544 VAL A N 1
ATOM 4096 C CA . VAL A 1 544 ? 17.727 10.849 -11.152 1.00 95.00 544 VAL A CA 1
ATOM 4097 C C . VAL A 1 544 ? 17.171 12.213 -11.531 1.00 95.00 544 VAL A C 1
ATOM 4099 O O . VAL A 1 544 ? 16.466 12.341 -12.531 1.00 95.00 544 VAL A O 1
ATOM 4102 N N . ALA A 1 545 ? 17.493 13.246 -10.749 1.00 97.25 545 ALA A N 1
ATOM 4103 C CA . ALA A 1 545 ? 17.058 14.612 -11.031 1.00 97.25 545 ALA A CA 1
ATOM 4104 C C . ALA A 1 545 ? 17.507 15.049 -12.436 1.00 97.25 545 ALA A C 1
ATOM 4106 O O . ALA A 1 545 ? 18.694 15.018 -12.773 1.00 97.25 545 ALA A O 1
ATOM 4107 N N . ALA A 1 546 ? 16.546 15.453 -13.263 1.00 98.12 546 ALA A N 1
ATOM 4108 C CA . ALA A 1 546 ? 16.796 15.877 -14.628 1.00 98.12 546 ALA A CA 1
ATOM 4109 C C . ALA A 1 546 ? 17.414 17.281 -14.664 1.00 98.12 546 ALA A C 1
ATOM 4111 O O . ALA A 1 546 ? 17.150 18.128 -13.810 1.00 98.12 546 ALA A O 1
ATOM 4112 N N . LYS A 1 547 ? 18.177 17.579 -15.719 1.00 98.50 547 LYS A N 1
ATOM 4113 C CA . LYS A 1 547 ? 18.506 18.966 -16.065 1.00 98.50 547 LYS A CA 1
ATOM 4114 C C . LYS A 1 547 ? 17.369 19.530 -16.913 1.00 98.50 547 LYS A C 1
ATOM 4116 O O . LYS A 1 547 ? 17.144 19.050 -18.022 1.00 98.50 547 LYS A O 1
ATOM 4121 N N . TRP A 1 548 ? 16.685 20.556 -16.423 1.00 98.56 548 TRP A N 1
ATOM 4122 C CA . TRP A 1 548 ? 15.539 21.156 -17.106 1.00 98.56 548 TRP A CA 1
ATOM 4123 C C . TRP A 1 548 ? 15.447 22.670 -16.880 1.00 98.56 548 TRP A C 1
ATOM 4125 O O . TRP A 1 548 ? 16.177 23.244 -16.070 1.00 98.56 548 TRP A O 1
ATOM 4135 N N . ARG A 1 549 ? 14.546 23.319 -17.620 1.00 97.81 549 ARG A N 1
ATOM 4136 C CA . ARG A 1 549 ? 14.145 24.725 -17.452 1.00 97.81 549 ARG A CA 1
ATOM 4137 C C . ARG A 1 549 ? 12.667 24.887 -17.809 1.00 97.81 549 ARG A C 1
ATOM 4139 O O . ARG A 1 549 ? 12.199 24.266 -18.761 1.00 97.81 549 ARG A O 1
ATOM 4146 N N . SER A 1 550 ? 11.932 25.728 -17.083 1.00 96.88 550 SER A N 1
ATOM 4147 C CA . SER A 1 550 ? 10.560 26.069 -17.483 1.00 96.88 550 SER A CA 1
ATOM 4148 C C . SER A 1 550 ? 10.566 26.902 -18.769 1.00 96.88 550 SER A C 1
ATOM 4150 O O . SER A 1 550 ? 11.428 27.763 -18.963 1.00 96.88 550 SER A O 1
ATOM 4152 N N . THR A 1 551 ? 9.589 26.658 -19.638 1.00 96.44 551 THR A N 1
ATOM 4153 C CA . THR A 1 551 ? 9.261 27.502 -20.798 1.00 96.44 551 THR A CA 1
ATOM 4154 C C . THR A 1 551 ? 7.933 28.250 -20.626 1.00 96.44 551 THR A C 1
ATOM 4156 O O . THR A 1 551 ? 7.465 28.879 -21.572 1.00 96.44 551 THR A O 1
ATOM 4159 N N . GLY A 1 552 ? 7.355 28.230 -19.418 1.00 92.56 552 GLY A N 1
ATOM 4160 C CA . GLY A 1 552 ? 6.047 28.810 -19.095 1.00 92.56 552 GLY A CA 1
ATOM 4161 C C . GLY A 1 552 ? 4.879 27.852 -19.355 1.00 92.56 552 GLY A C 1
ATOM 4162 O O . GLY A 1 552 ? 5.041 26.846 -20.038 1.00 92.56 552 GLY A O 1
ATOM 4163 N N . ASN A 1 553 ? 3.703 28.171 -18.802 1.00 90.00 553 ASN A N 1
ATOM 4164 C CA . ASN A 1 553 ? 2.430 27.465 -19.028 1.00 90.00 553 ASN A CA 1
ATOM 4165 C C . ASN A 1 553 ? 2.515 25.928 -18.886 1.00 90.00 553 ASN A C 1
ATOM 4167 O O . ASN A 1 553 ? 2.136 25.211 -19.803 1.00 90.00 553 ASN A O 1
ATOM 4171 N N . GLY A 1 554 ? 3.077 25.418 -17.784 1.00 93.50 554 GLY A N 1
ATOM 4172 C CA . GLY A 1 554 ? 3.200 23.967 -17.554 1.00 93.50 554 GLY A CA 1
ATOM 4173 C C . GLY A 1 554 ? 4.188 23.237 -18.479 1.00 93.50 554 GLY A C 1
ATOM 4174 O O . GLY A 1 554 ? 4.300 22.016 -18.405 1.00 93.50 554 GLY A O 1
ATOM 4175 N N . ALA A 1 555 ? 4.917 23.958 -19.340 1.00 97.94 555 ALA A N 1
ATOM 4176 C CA . ALA A 1 555 ? 5.910 23.388 -20.241 1.00 97.94 555 ALA A CA 1
ATOM 4177 C C . ALA A 1 555 ? 7.341 23.494 -19.686 1.00 97.94 555 ALA A C 1
ATOM 4179 O O . ALA A 1 555 ? 7.756 24.516 -19.122 1.00 97.94 555 ALA A O 1
ATOM 4180 N N . PHE A 1 556 ? 8.117 22.437 -19.914 1.00 98.56 556 PHE A N 1
ATOM 4181 C CA . PHE A 1 556 ? 9.487 22.267 -19.448 1.00 98.56 556 PHE A CA 1
ATOM 4182 C C . PHE A 1 556 ? 10.361 21.732 -20.581 1.00 98.56 556 PHE A C 1
ATOM 4184 O O . PHE A 1 556 ? 10.040 20.711 -21.185 1.00 98.56 556 PHE A O 1
ATOM 4191 N N . ALA A 1 557 ? 11.494 22.381 -20.841 1.00 98.56 557 ALA A N 1
ATOM 4192 C CA . ALA A 1 557 ? 12.535 21.821 -21.695 1.00 98.56 557 ALA A CA 1
ATOM 4193 C C . ALA A 1 557 ? 13.477 20.978 -20.824 1.00 98.56 557 ALA A C 1
ATOM 4195 O O . ALA A 1 557 ? 14.093 21.501 -19.892 1.00 98.56 557 ALA A O 1
ATOM 4196 N N . VAL A 1 558 ? 13.556 19.678 -21.105 1.00 98.75 558 VAL A N 1
ATOM 4197 C CA . VAL A 1 558 ? 14.294 18.669 -20.336 1.00 98.75 558 VAL A CA 1
ATOM 4198 C C . VAL A 1 558 ? 15.450 18.144 -21.182 1.00 98.75 558 VAL A C 1
ATOM 4200 O O . VAL A 1 558 ? 15.269 17.802 -22.347 1.00 98.75 558 VAL A O 1
ATOM 4203 N N . THR A 1 559 ? 16.653 18.082 -20.610 1.00 98.56 559 THR A N 1
ATOM 4204 C CA . THR A 1 559 ? 17.836 17.543 -21.295 1.00 98.56 559 THR A CA 1
ATOM 4205 C C . THR A 1 559 ? 17.763 16.016 -21.335 1.00 98.56 559 THR A C 1
ATOM 4207 O O . THR A 1 559 ? 17.703 15.374 -20.286 1.00 98.56 559 THR A O 1
ATOM 4210 N N . ALA A 1 560 ? 17.813 15.433 -22.530 1.00 98.12 560 ALA A N 1
ATOM 4211 C CA . ALA A 1 560 ? 17.884 13.993 -22.728 1.00 98.12 560 ALA A CA 1
ATOM 4212 C C . ALA A 1 560 ? 19.203 13.412 -22.173 1.00 98.12 560 ALA A C 1
ATOM 4214 O O . ALA A 1 560 ? 20.270 14.004 -22.376 1.00 98.12 560 ALA A O 1
ATOM 4215 N N . PRO A 1 561 ? 19.169 12.232 -21.527 1.00 97.06 561 PRO A N 1
ATOM 4216 C CA . PRO A 1 561 ? 20.359 11.449 -21.207 1.00 97.06 561 PRO A CA 1
ATOM 4217 C C . PRO A 1 561 ? 21.271 11.180 -22.413 1.00 97.06 561 PRO A C 1
ATOM 4219 O O . PRO A 1 561 ? 20.874 11.309 -23.568 1.00 97.06 561 PRO A O 1
ATOM 4222 N N . GLN A 1 562 ? 22.510 10.770 -22.131 1.00 94.75 562 GLN A N 1
ATOM 4223 C CA . GLN A 1 562 ? 23.451 10.295 -23.157 1.00 94.75 562 GLN A CA 1
ATOM 4224 C C . GLN A 1 562 ? 23.231 8.816 -23.520 1.00 94.75 562 GLN A C 1
ATOM 4226 O O . GLN A 1 562 ? 23.578 8.391 -24.617 1.00 94.75 562 GLN A O 1
ATOM 4231 N N . GLY A 1 563 ? 22.665 8.024 -22.602 1.00 94.19 563 GLY A N 1
ATOM 4232 C CA . GLY A 1 563 ? 22.328 6.627 -22.865 1.00 94.19 563 GLY A CA 1
ATOM 4233 C C . GLY A 1 563 ? 21.115 6.528 -23.785 1.00 94.19 563 GLY A C 1
ATOM 4234 O O . GLY A 1 563 ? 20.069 7.107 -23.492 1.00 94.19 563 GLY A O 1
ATOM 4235 N N . LEU A 1 564 ? 21.257 5.792 -24.885 1.00 95.12 564 LEU A N 1
ATOM 4236 C CA . LEU A 1 564 ? 20.159 5.511 -25.810 1.00 95.12 564 LEU A CA 1
ATOM 4237 C C . LEU A 1 564 ? 19.164 4.522 -25.183 1.00 95.12 564 LEU A C 1
ATOM 4239 O O . LEU A 1 564 ? 19.516 3.796 -24.257 1.00 95.12 564 LEU A O 1
ATOM 4243 N N . GLY A 1 565 ? 17.936 4.478 -25.700 1.00 96.12 565 GLY A N 1
ATOM 4244 C CA . GLY A 1 565 ? 16.888 3.568 -25.223 1.00 96.12 565 GLY A CA 1
ATOM 4245 C C . GLY A 1 565 ? 15.645 4.299 -24.722 1.00 96.12 565 GLY A C 1
ATOM 4246 O O . GLY A 1 565 ? 15.462 5.485 -24.995 1.00 96.12 565 GLY A O 1
ATOM 4247 N N . VAL A 1 566 ? 14.763 3.587 -24.019 1.00 98.06 566 VAL A N 1
ATOM 4248 C CA . VAL A 1 566 ? 13.511 4.152 -23.497 1.00 98.06 566 VAL A CA 1
ATOM 4249 C C . VAL A 1 566 ? 13.693 4.553 -22.040 1.00 98.06 566 VAL A C 1
ATOM 4251 O O . VAL A 1 566 ? 13.970 3.721 -21.183 1.00 98.06 566 VAL A O 1
ATOM 4254 N N . TRP A 1 567 ? 13.517 5.838 -21.763 1.00 98.19 567 TRP A N 1
ATOM 4255 C CA . TRP A 1 567 ? 13.546 6.409 -20.421 1.00 98.19 567 TRP A CA 1
ATOM 4256 C C . TRP A 1 567 ? 12.124 6.787 -20.011 1.00 98.19 567 TRP A C 1
ATOM 4258 O O . TRP A 1 567 ? 11.312 7.134 -20.868 1.00 98.19 567 TRP A O 1
ATOM 4268 N N . LYS A 1 568 ? 11.814 6.779 -18.714 1.00 97.81 568 LYS A N 1
ATOM 4269 C CA . LYS A 1 568 ? 10.618 7.467 -18.192 1.00 97.81 568 LYS A CA 1
ATOM 4270 C C . LYS A 1 568 ? 11.032 8.841 -17.663 1.00 97.81 568 LYS A C 1
ATOM 4272 O O . LYS A 1 568 ? 12.078 8.959 -17.023 1.00 97.81 568 LYS A O 1
ATOM 4277 N N . VAL A 1 569 ? 10.227 9.865 -17.931 1.00 98.44 569 VAL A N 1
ATOM 4278 C CA . VAL A 1 569 ? 10.351 11.206 -17.349 1.00 98.44 569 VAL A CA 1
ATOM 4279 C C . VAL A 1 569 ? 9.181 11.438 -16.402 1.00 98.44 569 VAL A C 1
ATOM 4281 O O . VAL A 1 569 ? 8.030 11.306 -16.810 1.00 98.44 569 VAL A O 1
ATOM 4284 N N . TYR A 1 570 ? 9.485 11.786 -15.154 1.00 98.38 570 TYR A N 1
ATOM 4285 C CA . TYR A 1 570 ? 8.503 12.047 -14.101 1.00 98.38 570 TYR A CA 1
ATOM 4286 C C . TYR A 1 570 ? 8.430 13.546 -13.831 1.00 98.38 570 TYR A C 1
ATOM 4288 O O . TYR A 1 570 ? 9.472 14.200 -13.732 1.00 98.38 570 TYR A O 1
ATOM 4296 N N . VAL A 1 571 ? 7.219 14.075 -13.678 1.00 98.44 571 VAL A N 1
ATOM 4297 C CA . VAL A 1 571 ? 6.956 15.411 -13.132 1.00 98.44 571 VAL A CA 1
ATOM 4298 C C . VAL A 1 571 ? 6.361 15.235 -11.744 1.00 98.44 571 VAL A C 1
ATOM 4300 O O . VAL A 1 571 ? 5.340 14.571 -11.592 1.00 98.44 571 VAL A O 1
ATOM 4303 N N . GLN A 1 572 ? 7.002 15.851 -10.758 1.00 98.25 572 GLN A N 1
ATOM 4304 C CA . GLN A 1 572 ? 6.546 15.935 -9.376 1.00 98.25 572 GLN A CA 1
ATOM 4305 C C . GLN A 1 572 ? 6.188 17.390 -9.081 1.00 98.25 572 GLN A C 1
ATOM 4307 O O . GLN A 1 572 ? 7.035 18.277 -9.211 1.00 98.25 572 GLN A O 1
ATOM 4312 N N . ALA A 1 573 ? 4.926 17.624 -8.741 1.00 98.31 573 ALA A N 1
ATOM 4313 C CA . ALA A 1 573 ? 4.352 18.924 -8.428 1.00 98.31 573 ALA A CA 1
ATOM 4314 C C . ALA A 1 573 ? 4.074 19.001 -6.919 1.00 98.31 573 ALA A C 1
ATOM 4316 O O . ALA A 1 573 ? 3.201 18.291 -6.432 1.00 98.31 573 ALA A O 1
ATOM 4317 N N . GLU A 1 574 ? 4.828 19.834 -6.201 1.00 98.44 574 GLU A N 1
ATOM 4318 C CA . GLU A 1 574 ? 4.789 20.014 -4.740 1.00 98.44 574 GLU A CA 1
ATOM 4319 C C . GLU A 1 574 ? 4.078 21.325 -4.376 1.00 98.44 574 GLU A C 1
ATOM 4321 O O . GLU A 1 574 ? 4.437 22.378 -4.905 1.00 98.44 574 GLU A O 1
ATOM 4326 N N . ASP A 1 575 ? 3.136 21.276 -3.435 1.00 97.69 575 ASP A N 1
ATOM 4327 C CA . ASP A 1 575 ? 2.439 22.446 -2.860 1.00 97.69 575 ASP A CA 1
ATOM 4328 C C . ASP A 1 575 ? 3.275 23.215 -1.813 1.00 97.69 575 ASP A C 1
ATOM 4330 O O . ASP A 1 575 ? 3.079 24.407 -1.585 1.00 97.69 575 ASP A O 1
ATOM 4334 N N . GLY A 1 576 ? 4.243 22.540 -1.184 1.00 96.69 576 GLY A N 1
ATOM 4335 C CA . GLY A 1 576 ? 5.010 23.053 -0.042 1.00 96.69 576 GLY A CA 1
ATOM 4336 C C . GLY A 1 576 ? 4.375 22.771 1.328 1.00 96.69 576 GLY A C 1
ATOM 4337 O O . GLY A 1 576 ? 4.958 23.128 2.351 1.00 96.69 576 GLY A O 1
ATOM 4338 N N . HIS A 1 577 ? 3.221 22.107 1.348 1.00 95.69 577 HIS A N 1
ATOM 4339 C CA . HIS A 1 577 ? 2.430 21.717 2.517 1.00 95.69 577 HIS A CA 1
ATOM 4340 C C . HIS A 1 577 ? 2.584 20.223 2.865 1.00 95.69 577 HIS A C 1
ATOM 4342 O O . HIS A 1 577 ? 2.108 19.753 3.900 1.00 95.69 577 HIS A O 1
ATOM 4348 N N . GLY A 1 578 ? 3.363 19.498 2.058 1.00 96.56 578 GLY A N 1
ATOM 4349 C CA . GLY A 1 578 ? 3.749 18.109 2.298 1.00 96.56 578 GLY A CA 1
ATOM 4350 C C . GLY A 1 578 ? 3.014 17.119 1.405 1.00 96.56 578 GLY A C 1
ATOM 4351 O O . GLY A 1 578 ? 3.071 15.917 1.673 1.00 96.56 578 GLY A O 1
ATOM 4352 N N . ASN A 1 579 ? 2.351 17.591 0.348 1.00 98.25 579 ASN A N 1
ATOM 4353 C CA . ASN A 1 579 ? 1.754 16.729 -0.656 1.00 98.25 579 ASN A CA 1
ATOM 4354 C C . ASN A 1 579 ? 2.447 16.907 -2.019 1.00 98.25 579 ASN A C 1
ATOM 4356 O O . ASN A 1 579 ? 3.136 17.897 -2.288 1.00 98.25 579 ASN A O 1
ATOM 4360 N N . ALA A 1 580 ? 2.293 15.910 -2.890 1.00 98.12 580 ALA A N 1
ATOM 4361 C CA . ALA A 1 580 ? 2.754 15.997 -4.268 1.00 98.12 580 ALA A CA 1
ATOM 4362 C C . ALA A 1 580 ? 1.872 15.214 -5.248 1.00 98.12 580 ALA A C 1
ATOM 4364 O O . ALA A 1 580 ? 1.495 14.072 -4.988 1.00 98.12 580 ALA A O 1
ATOM 4365 N N . GLY A 1 581 ? 1.612 15.808 -6.413 1.00 97.94 581 GLY A N 1
ATOM 4366 C CA . GLY A 1 581 ? 1.121 15.090 -7.591 1.00 97.94 581 GLY A CA 1
ATOM 4367 C C . GLY A 1 581 ? 2.283 14.583 -8.431 1.00 97.94 581 GLY A C 1
ATOM 4368 O O . GLY A 1 581 ? 3.200 15.352 -8.730 1.00 97.94 581 GLY A O 1
ATOM 4369 N N . ILE A 1 582 ? 2.264 13.305 -8.817 1.00 97.69 582 ILE A N 1
ATOM 4370 C CA . ILE A 1 582 ? 3.380 12.669 -9.539 1.00 97.69 582 ILE A CA 1
ATOM 4371 C C . ILE A 1 582 ? 2.871 11.900 -10.759 1.00 97.69 582 ILE A C 1
ATOM 4373 O O . ILE A 1 582 ? 2.132 10.930 -10.627 1.00 97.69 582 ILE A O 1
ATOM 4377 N N . GLU A 1 583 ? 3.315 12.309 -11.947 1.00 97.38 583 GLU A N 1
ATOM 4378 C CA . GLU A 1 583 ? 2.894 11.751 -13.239 1.00 97.38 583 GLU A CA 1
ATOM 4379 C C . GLU A 1 583 ? 4.119 11.446 -14.116 1.00 97.38 583 GLU A C 1
ATOM 4381 O O . GLU A 1 583 ? 5.158 12.103 -13.997 1.00 97.38 583 GLU A O 1
ATOM 4386 N N . THR A 1 584 ? 4.018 10.456 -15.010 1.00 97.62 584 THR A N 1
ATOM 4387 C CA . THR A 1 584 ? 5.151 9.996 -15.829 1.00 97.62 584 THR A CA 1
ATOM 4388 C C . THR A 1 584 ? 4.787 9.688 -17.273 1.00 97.62 584 THR A C 1
ATOM 4390 O O . THR A 1 584 ? 3.676 9.266 -17.579 1.00 97.62 584 THR A O 1
ATOM 4393 N N . ARG A 1 585 ? 5.738 9.854 -18.194 1.00 97.88 585 ARG A N 1
ATOM 4394 C CA . ARG A 1 585 ? 5.614 9.432 -19.602 1.00 97.88 585 ARG A CA 1
ATOM 4395 C C . ARG A 1 585 ? 6.941 8.868 -20.095 1.00 97.88 585 ARG A C 1
ATOM 4397 O O . ARG A 1 585 ? 7.997 9.233 -19.581 1.00 97.88 585 ARG A O 1
ATOM 4404 N N . SER A 1 586 ? 6.916 7.996 -21.101 1.00 98.00 586 SER A N 1
ATOM 4405 C CA . SER A 1 586 ? 8.153 7.530 -21.734 1.00 98.00 586 SER A CA 1
ATOM 4406 C C . SER A 1 586 ? 8.696 8.520 -22.766 1.00 98.00 586 SER A C 1
ATOM 4408 O O . SER A 1 586 ? 7.965 9.281 -23.404 1.00 98.00 586 SER A O 1
ATOM 4410 N N . VAL A 1 587 ? 10.014 8.483 -22.939 1.00 98.38 587 VAL A N 1
ATOM 4411 C CA . VAL A 1 587 ? 10.746 9.158 -24.002 1.00 98.38 587 VAL A CA 1
ATOM 4412 C C . VAL A 1 587 ? 11.816 8.215 -24.547 1.00 98.38 587 VAL A C 1
ATOM 4414 O O . VAL A 1 587 ? 12.644 7.689 -23.801 1.00 98.38 587 VAL A O 1
ATOM 4417 N N . ARG A 1 588 ? 11.823 7.986 -25.861 1.00 98.12 588 ARG A N 1
ATOM 4418 C CA . ARG A 1 588 ? 12.911 7.257 -26.518 1.00 98.12 588 ARG A CA 1
ATOM 4419 C C . ARG A 1 588 ? 14.036 8.219 -26.866 1.00 98.12 588 ARG A C 1
ATOM 4421 O O . ARG A 1 588 ? 13.866 9.123 -27.685 1.00 98.12 588 ARG A O 1
ATOM 4428 N N . VAL A 1 589 ? 15.188 7.982 -26.251 1.00 97.62 589 VAL A N 1
ATOM 4429 C CA . VAL A 1 589 ? 16.442 8.673 -26.529 1.00 97.62 589 VAL A CA 1
ATOM 4430 C C . VAL A 1 589 ? 17.152 7.961 -27.677 1.00 97.62 589 VAL A C 1
ATOM 4432 O O . VAL A 1 589 ? 17.426 6.760 -27.607 1.00 97.62 589 VAL A O 1
ATOM 4435 N N . VAL A 1 590 ? 17.441 8.709 -28.738 1.00 94.56 590 VAL A N 1
ATOM 4436 C CA . VAL A 1 590 ? 18.086 8.233 -29.969 1.00 94.56 590 VAL A CA 1
ATOM 4437 C C . VAL A 1 590 ? 19.430 8.924 -30.181 1.00 94.56 590 VAL A C 1
ATOM 4439 O O . VAL A 1 590 ? 19.711 9.958 -29.568 1.00 94.56 590 VAL A O 1
ATOM 4442 N N . ALA A 1 591 ? 20.271 8.355 -31.049 1.00 90.31 591 ALA A N 1
ATOM 4443 C CA . ALA A 1 591 ? 21.530 8.984 -31.434 1.00 90.31 591 ALA A CA 1
ATOM 4444 C C . ALA A 1 591 ? 21.277 10.430 -31.914 1.00 90.31 591 ALA A C 1
ATOM 4446 O O . ALA A 1 591 ? 20.306 10.673 -32.640 1.00 90.31 591 ALA A O 1
ATOM 4447 N N . PRO A 1 592 ? 22.098 11.409 -31.495 1.00 86.19 592 PRO A N 1
ATOM 4448 C CA . PRO A 1 592 ? 21.888 12.793 -31.886 1.00 86.19 592 PRO A CA 1
ATOM 4449 C C . PRO A 1 592 ? 22.109 12.936 -33.401 1.00 86.19 592 PRO A C 1
ATOM 4451 O O . PRO A 1 592 ? 22.998 12.279 -33.948 1.00 86.19 592 PRO A O 1
ATOM 4454 N N . PRO A 1 593 ? 21.341 13.793 -34.098 1.00 79.75 593 PRO A N 1
ATOM 4455 C CA . PRO A 1 593 ? 21.516 13.996 -35.530 1.00 79.75 593 PRO A CA 1
ATOM 4456 C C . PRO A 1 593 ? 22.920 14.540 -35.815 1.00 79.75 593 PRO A C 1
ATOM 4458 O O . PRO A 1 593 ? 23.270 15.648 -35.403 1.00 79.75 593 PRO A O 1
ATOM 4461 N N . VAL A 1 594 ? 23.724 13.755 -36.533 1.00 80.69 594 VAL A N 1
ATOM 4462 C CA . VAL A 1 594 ? 25.065 14.157 -36.966 1.00 80.69 594 VAL A CA 1
ATOM 4463 C C . VAL A 1 594 ? 24.925 15.161 -38.108 1.00 80.69 594 VAL A C 1
ATOM 4465 O O . VAL A 1 594 ? 24.266 14.892 -39.110 1.00 80.69 594 VAL A O 1
ATOM 4468 N N . SER A 1 595 ? 25.535 16.338 -37.966 1.00 80.56 595 SER A N 1
ATOM 4469 C CA . SER A 1 595 ? 25.536 17.352 -39.018 1.00 80.56 595 SER A CA 1
ATOM 4470 C C . SER A 1 595 ? 26.658 17.099 -40.028 1.00 80.56 595 SER A C 1
ATOM 4472 O O . SER A 1 595 ? 27.826 16.961 -39.672 1.00 80.56 595 SER A O 1
ATOM 4474 N N . GLY A 1 596 ? 26.300 17.063 -41.312 1.00 84.00 596 GLY A N 1
ATOM 4475 C CA . GLY A 1 596 ? 27.228 16.818 -42.415 1.00 84.00 596 GLY A CA 1
ATOM 4476 C C . GLY A 1 596 ? 26.636 15.881 -43.465 1.00 84.00 596 GLY A C 1
ATOM 4477 O O . GLY A 1 596 ? 25.467 15.511 -43.398 1.00 84.00 596 GLY A O 1
ATOM 4478 N N . THR A 1 597 ? 27.453 15.508 -44.447 1.00 88.38 597 THR A N 1
ATOM 4479 C CA . THR A 1 597 ? 27.146 14.410 -45.369 1.00 88.38 597 THR A CA 1
ATOM 4480 C C . THR A 1 597 ? 27.910 13.187 -44.901 1.00 88.38 597 THR A C 1
ATOM 4482 O O . THR A 1 597 ? 29.137 13.242 -44.812 1.00 88.38 597 THR A O 1
ATOM 4485 N N . ASP A 1 598 ? 27.205 12.091 -44.634 1.00 89.50 598 ASP A N 1
ATOM 4486 C CA . ASP A 1 598 ? 27.856 10.800 -44.461 1.00 89.50 598 ASP A CA 1
ATOM 4487 C C . ASP A 1 598 ? 28.435 10.355 -45.815 1.00 89.50 598 ASP A C 1
ATOM 4489 O O . ASP A 1 598 ? 27.711 10.122 -46.783 1.00 89.50 598 ASP A O 1
ATOM 4493 N N . LEU A 1 599 ? 29.766 10.327 -45.903 1.00 92.69 599 LEU A N 1
ATOM 4494 C CA . LEU A 1 599 ? 30.489 9.888 -47.098 1.00 92.69 599 LEU A CA 1
ATOM 4495 C C . LEU A 1 599 ? 30.709 8.368 -47.121 1.00 92.69 599 LEU A C 1
ATOM 4497 O O . LEU A 1 599 ? 31.025 7.838 -48.192 1.00 92.69 599 LEU A O 1
ATOM 4501 N N . ALA A 1 600 ? 30.557 7.709 -45.966 1.00 92.69 600 ALA A N 1
ATOM 4502 C CA . ALA A 1 600 ? 30.699 6.272 -45.764 1.00 92.69 600 ALA A CA 1
ATOM 4503 C C . ALA A 1 600 ? 29.396 5.505 -46.045 1.00 92.69 600 ALA A C 1
ATOM 4505 O O . ALA A 1 600 ? 29.479 4.330 -46.387 1.00 92.69 600 ALA A O 1
ATOM 4506 N N . LEU A 1 601 ? 28.236 6.170 -45.979 1.00 93.94 601 LEU A N 1
ATOM 4507 C CA . LEU A 1 601 ? 26.925 5.604 -46.320 1.00 93.94 601 LEU A CA 1
ATOM 4508 C C . LEU A 1 601 ? 26.951 4.806 -47.642 1.00 93.94 601 LEU A C 1
ATOM 4510 O O . LEU A 1 601 ? 27.388 5.316 -48.681 1.00 93.94 601 LEU A O 1
ATOM 4514 N N . ASP A 1 602 ? 26.486 3.556 -47.580 1.00 94.62 602 ASP A N 1
ATOM 4515 C CA . ASP A 1 602 ? 26.425 2.569 -48.670 1.00 94.62 602 ASP A CA 1
ATOM 4516 C C . ASP A 1 602 ? 27.764 2.307 -49.401 1.00 94.62 602 ASP A C 1
ATOM 4518 O O . ASP A 1 602 ? 27.796 1.874 -50.561 1.00 94.62 602 ASP A O 1
ATOM 4522 N N . ARG A 1 603 ? 28.910 2.577 -48.761 1.00 95.75 603 ARG A N 1
ATOM 4523 C CA . ARG A 1 603 ? 30.233 2.296 -49.343 1.00 95.75 603 ARG A CA 1
ATOM 4524 C C . ARG A 1 603 ? 30.648 0.832 -49.163 1.00 95.75 603 ARG A C 1
ATOM 4526 O O . ARG A 1 603 ? 30.243 0.190 -48.201 1.00 95.75 603 ARG A O 1
ATOM 4533 N N . PRO A 1 604 ? 31.495 0.285 -50.058 1.00 94.88 604 PRO A N 1
ATOM 4534 C CA . PRO A 1 604 ? 32.111 -1.020 -49.837 1.00 94.88 604 PRO A CA 1
ATOM 4535 C C . PRO A 1 604 ? 32.971 -1.006 -48.571 1.00 94.88 604 PRO A C 1
ATOM 4537 O O . PRO A 1 604 ? 33.773 -0.096 -48.392 1.00 94.88 604 PRO A O 1
ATOM 4540 N N . VAL A 1 605 ? 32.849 -2.039 -47.739 1.00 95.38 605 VAL A N 1
ATOM 4541 C CA . VAL A 1 605 ? 33.574 -2.145 -46.466 1.00 95.38 605 VAL A CA 1
ATOM 4542 C C . VAL A 1 605 ? 34.401 -3.424 -46.424 1.00 95.38 605 VAL A C 1
ATOM 4544 O O . VAL A 1 605 ? 33.999 -4.465 -46.947 1.00 95.38 605 VAL A O 1
ATOM 4547 N N . THR A 1 606 ? 35.551 -3.367 -45.759 1.00 95.88 606 THR A N 1
ATOM 4548 C CA . THR A 1 606 ? 36.323 -4.548 -45.351 1.00 95.88 606 THR A CA 1
ATOM 4549 C C . THR A 1 606 ? 36.635 -4.487 -43.857 1.00 95.88 606 THR A C 1
ATOM 4551 O O . THR A 1 606 ? 36.786 -3.408 -43.290 1.00 95.88 606 THR A O 1
ATOM 4554 N N . ALA A 1 607 ? 36.734 -5.643 -43.205 1.00 96.19 607 ALA A N 1
ATOM 4555 C CA . ALA A 1 607 ? 37.099 -5.753 -41.795 1.00 96.19 607 ALA A CA 1
ATOM 4556 C C . ALA A 1 607 ? 37.992 -6.980 -41.566 1.00 96.19 607 ALA A C 1
ATOM 4558 O O . ALA A 1 607 ? 38.007 -7.903 -42.384 1.00 96.19 607 ALA A O 1
ATOM 4559 N N . SER A 1 608 ? 38.712 -7.005 -40.443 1.00 96.38 608 SER A N 1
ATOM 4560 C CA . SER A 1 608 ? 39.539 -8.146 -40.018 1.00 96.38 608 SER A CA 1
ATOM 4561 C C . SER A 1 608 ? 38.732 -9.422 -39.790 1.00 96.38 608 SER A C 1
ATOM 4563 O O . SER A 1 608 ? 39.206 -10.516 -40.090 1.00 96.38 608 SER A O 1
ATOM 4565 N N . SER A 1 609 ? 37.535 -9.273 -39.228 1.00 94.12 609 SER A N 1
ATOM 4566 C CA . SER A 1 609 ? 36.594 -10.342 -38.906 1.00 94.12 609 SER A CA 1
ATOM 4567 C C . SER A 1 609 ? 35.179 -9.775 -38.774 1.00 94.12 609 SER A C 1
ATOM 4569 O O . SER A 1 609 ? 34.981 -8.555 -38.762 1.00 94.12 609 SER A O 1
ATOM 4571 N N . PHE A 1 610 ? 34.192 -10.657 -38.651 1.00 92.88 610 PHE A N 1
ATOM 4572 C CA . PHE A 1 610 ? 32.857 -10.310 -38.179 1.00 92.88 610 PHE A CA 1
ATOM 4573 C C . PHE A 1 610 ? 32.180 -11.545 -37.576 1.00 92.88 610 PHE A C 1
ATOM 4575 O O . PHE A 1 610 ? 32.452 -12.664 -38.008 1.00 92.88 610 PHE A O 1
ATOM 4582 N N . GLN A 1 611 ? 31.257 -11.346 -36.636 1.00 90.94 611 GLN A N 1
ATOM 4583 C CA . GLN A 1 611 ? 30.479 -12.435 -36.042 1.00 90.94 611 GLN A CA 1
ATOM 4584 C C . GLN A 1 611 ? 29.333 -12.855 -36.991 1.00 90.94 611 GLN A C 1
ATOM 4586 O O . GLN A 1 611 ? 28.412 -12.064 -37.214 1.00 90.94 611 GLN A O 1
ATOM 4591 N N . PRO A 1 612 ? 29.339 -14.080 -37.561 1.00 83.12 612 PRO A N 1
ATOM 4592 C CA . PRO A 1 612 ? 28.340 -14.500 -38.551 1.00 83.12 612 PRO A CA 1
ATOM 4593 C C . PRO A 1 612 ? 27.012 -14.955 -37.929 1.00 83.12 612 PRO A C 1
ATOM 4595 O O . PRO A 1 612 ? 26.020 -15.081 -38.640 1.00 83.12 612 PRO A O 1
ATOM 4598 N N . SER A 1 613 ? 26.993 -15.235 -36.624 1.00 76.38 613 SER A N 1
ATOM 4599 C CA . SER A 1 613 ? 25.793 -15.605 -35.870 1.00 76.38 613 SER A CA 1
ATOM 4600 C C . SER A 1 613 ? 26.042 -15.431 -34.369 1.00 76.38 613 SER A C 1
ATOM 4602 O O . SER A 1 613 ? 26.617 -16.318 -33.732 1.00 76.38 613 SER A O 1
ATOM 4604 N N . TYR A 1 614 ? 25.630 -14.301 -33.795 1.00 67.44 614 TYR A N 1
ATOM 4605 C CA . TYR A 1 614 ? 25.676 -14.083 -32.346 1.00 67.44 614 TYR A CA 1
ATOM 4606 C C . TYR A 1 614 ? 24.521 -13.180 -31.905 1.00 67.44 614 TYR A C 1
ATOM 4608 O O . TYR A 1 614 ? 24.428 -12.031 -32.323 1.00 67.44 614 TYR A O 1
ATOM 4616 N N . GLY A 1 615 ? 23.633 -13.709 -31.060 1.00 73.19 615 GLY A N 1
ATOM 4617 C CA . GLY A 1 615 ? 22.458 -12.982 -30.581 1.00 73.19 615 GLY A CA 1
ATOM 4618 C C . GLY A 1 615 ? 21.485 -12.603 -31.703 1.00 73.19 615 GLY A C 1
ATOM 4619 O O . GLY A 1 615 ? 20.794 -13.458 -32.249 1.00 73.19 615 GLY A O 1
ATOM 4620 N N . ASP A 1 616 ? 21.424 -11.309 -31.996 1.00 70.12 616 ASP A N 1
ATOM 4621 C CA . ASP A 1 616 ? 20.464 -10.622 -32.867 1.00 70.12 616 ASP A CA 1
ATOM 4622 C C . ASP A 1 616 ? 20.920 -10.489 -34.336 1.00 70.12 616 ASP A C 1
ATOM 4624 O O . ASP A 1 616 ? 20.167 -9.971 -35.160 1.00 70.12 616 ASP A O 1
ATOM 4628 N N . CYS A 1 617 ? 22.123 -10.960 -34.690 1.00 71.88 617 CYS A N 1
ATOM 4629 C CA . CYS A 1 617 ? 22.736 -10.679 -35.989 1.00 71.88 617 CYS A CA 1
ATOM 4630 C C . CYS A 1 617 ? 23.532 -11.854 -36.601 1.00 71.88 617 CYS A C 1
ATOM 4632 O O . CYS A 1 617 ? 24.144 -12.657 -35.886 1.00 71.88 617 CYS A O 1
ATOM 4634 N N . PRO A 1 618 ? 23.655 -11.892 -37.940 1.00 81.56 618 PRO A N 1
ATOM 4635 C CA . PRO A 1 618 ? 24.945 -11.793 -38.613 1.00 81.56 618 PRO A CA 1
ATOM 4636 C C . PRO A 1 618 ? 25.406 -10.322 -38.610 1.00 81.56 618 PRO A C 1
ATOM 4638 O O . PRO A 1 618 ? 24.784 -9.480 -39.248 1.00 81.56 618 PRO A O 1
ATOM 4641 N N . CYS A 1 619 ? 26.472 -9.985 -37.883 1.00 90.50 619 CYS A N 1
ATOM 4642 C CA . CYS A 1 619 ? 26.936 -8.599 -37.705 1.00 90.50 619 CYS A CA 1
ATOM 4643 C C . CYS A 1 619 ? 28.004 -8.221 -38.755 1.00 90.50 619 CYS A C 1
ATOM 4645 O O . CYS A 1 619 ? 29.153 -7.923 -38.411 1.00 90.50 619 CYS A O 1
ATOM 4647 N N . THR A 1 620 ? 27.662 -8.312 -40.044 1.00 92.31 620 THR A N 1
ATOM 4648 C CA . THR A 1 620 ? 28.593 -8.096 -41.168 1.00 92.31 620 THR A CA 1
ATOM 4649 C C . THR A 1 620 ? 29.060 -6.631 -41.278 1.00 92.31 620 THR A C 1
ATOM 4651 O O . THR A 1 620 ? 28.391 -5.728 -40.781 1.00 92.31 620 THR A O 1
ATOM 4654 N N . PRO A 1 621 ? 30.236 -6.347 -41.877 1.00 93.31 621 PRO A N 1
ATOM 4655 C CA . PRO A 1 621 ? 30.809 -4.995 -41.870 1.00 93.31 621 PRO A CA 1
ATOM 4656 C C . PRO A 1 621 ? 30.025 -3.953 -42.690 1.00 93.31 621 PRO A C 1
ATOM 4658 O O . PRO A 1 621 ? 30.100 -2.766 -42.387 1.00 93.31 621 PRO A O 1
ATOM 4661 N N . ASP A 1 622 ? 29.242 -4.368 -43.685 1.00 92.56 622 ASP A N 1
ATOM 4662 C CA . ASP A 1 622 ? 28.320 -3.502 -44.435 1.00 92.56 622 ASP A CA 1
ATOM 4663 C C . ASP A 1 622 ? 27.211 -2.898 -43.551 1.00 92.56 622 ASP A C 1
ATOM 4665 O O . ASP A 1 622 ? 26.812 -1.753 -43.757 1.00 92.56 622 ASP A O 1
ATOM 4669 N N . LEU A 1 623 ? 26.804 -3.599 -42.488 1.00 92.06 623 LEU A N 1
ATOM 4670 C CA . LEU A 1 623 ? 25.807 -3.136 -41.513 1.00 92.06 623 LEU A CA 1
ATOM 4671 C C . LEU A 1 623 ? 26.287 -1.994 -40.602 1.00 92.06 623 LEU A C 1
ATOM 4673 O O . LEU A 1 623 ? 25.540 -1.543 -39.743 1.00 92.06 623 LEU A O 1
ATOM 4677 N N . ALA A 1 624 ? 27.537 -1.544 -40.730 1.00 93.06 624 ALA A N 1
ATOM 4678 C CA . ALA A 1 624 ? 28.025 -0.344 -40.047 1.00 93.06 624 ALA A CA 1
ATOM 4679 C C . ALA A 1 624 ? 27.965 0.921 -40.923 1.00 93.06 624 ALA A C 1
ATOM 4681 O O . ALA A 1 624 ? 28.329 1.997 -40.449 1.00 93.06 624 ALA A O 1
ATOM 4682 N N . VAL A 1 625 ? 27.544 0.801 -42.189 1.00 93.69 625 VAL A N 1
ATOM 4683 C CA . VAL A 1 625 ? 27.460 1.916 -43.150 1.00 93.69 625 VAL A CA 1
ATOM 4684 C C . VAL A 1 625 ? 26.143 1.959 -43.933 1.00 93.69 625 VAL A C 1
ATOM 4686 O O . VAL A 1 625 ? 26.032 2.713 -44.891 1.00 93.69 625 VAL A O 1
ATOM 4689 N N . ASP A 1 626 ? 25.133 1.183 -43.545 1.00 91.75 626 ASP A N 1
ATOM 4690 C CA . ASP A 1 626 ? 23.811 1.145 -44.198 1.00 91.75 626 ASP A CA 1
ATOM 4691 C C . ASP A 1 626 ? 22.872 2.296 -43.762 1.00 91.75 626 ASP A C 1
ATOM 4693 O O . ASP A 1 626 ? 21.710 2.366 -44.169 1.00 91.75 626 ASP A O 1
ATOM 4697 N N . GLY A 1 627 ? 23.360 3.196 -42.899 1.00 86.56 627 GLY A N 1
ATOM 4698 C CA . GLY A 1 627 ? 22.614 4.336 -42.364 1.00 86.56 627 GLY A CA 1
ATOM 4699 C C . GLY A 1 627 ? 21.522 3.970 -41.355 1.00 86.56 627 GLY A C 1
ATOM 4700 O O . GLY A 1 627 ? 20.719 4.836 -40.993 1.00 86.56 627 GLY A O 1
ATOM 4701 N N . ARG A 1 628 ? 21.461 2.715 -40.898 1.00 84.12 628 ARG A N 1
ATOM 4702 C CA . ARG A 1 628 ? 20.455 2.241 -39.948 1.00 84.12 628 ARG A CA 1
ATOM 4703 C C . ARG A 1 628 ? 20.999 2.218 -38.520 1.00 84.12 628 ARG A C 1
ATOM 4705 O O . ARG A 1 628 ? 22.176 1.999 -38.270 1.00 84.12 628 ARG A O 1
ATOM 4712 N N . ALA A 1 629 ? 20.111 2.469 -37.559 1.00 75.81 629 ALA A N 1
ATOM 4713 C CA . ALA A 1 629 ? 20.443 2.464 -36.131 1.00 75.81 629 ALA A CA 1
ATOM 4714 C C . ALA A 1 629 ? 20.111 1.128 -35.434 1.00 75.81 629 ALA A C 1
ATOM 4716 O O . ALA A 1 629 ? 20.389 0.975 -34.246 1.00 75.81 629 ALA A O 1
ATOM 4717 N N . ASP A 1 630 ? 19.487 0.186 -36.151 1.00 75.44 630 ASP A N 1
ATOM 4718 C CA . ASP A 1 630 ? 19.116 -1.154 -35.680 1.00 75.44 630 ASP A CA 1
ATOM 4719 C C . ASP A 1 630 ? 20.047 -2.265 -36.207 1.00 75.44 630 ASP A C 1
ATOM 4721 O O . ASP A 1 630 ? 19.793 -3.450 -35.999 1.00 75.44 630 ASP A O 1
ATOM 4725 N N . THR A 1 631 ? 21.143 -1.885 -36.865 1.00 87.31 631 THR A N 1
ATOM 4726 C CA . THR A 1 631 ? 22.157 -2.763 -37.462 1.00 87.31 631 THR A CA 1
ATOM 4727 C C . THR A 1 631 ? 23.551 -2.400 -36.922 1.00 87.31 631 THR A C 1
ATOM 4729 O O . THR A 1 631 ? 23.746 -1.335 -36.331 1.00 87.31 631 THR A O 1
ATOM 4732 N N . ARG A 1 632 ? 24.521 -3.326 -37.010 1.00 89.88 632 ARG A N 1
ATOM 4733 C CA . ARG A 1 632 ? 25.909 -3.096 -36.563 1.00 89.88 632 ARG A CA 1
ATOM 4734 C C . ARG A 1 632 ? 26.903 -4.099 -37.148 1.00 89.88 632 ARG A C 1
ATOM 4736 O O . ARG A 1 632 ? 26.566 -5.260 -37.376 1.00 89.88 632 ARG A O 1
ATOM 4743 N N . TRP A 1 633 ? 28.165 -3.681 -37.233 1.00 92.88 633 TRP A N 1
ATOM 4744 C CA . TRP A 1 633 ? 29.317 -4.587 -37.281 1.00 92.88 633 TRP A CA 1
ATOM 4745 C C . TRP A 1 633 ? 29.721 -5.026 -35.865 1.00 92.88 633 TRP A C 1
ATOM 4747 O O . TRP A 1 633 ? 29.670 -4.234 -34.923 1.00 92.88 633 TRP A O 1
ATOM 4757 N N . ALA A 1 634 ? 30.169 -6.273 -35.718 1.00 93.00 634 ALA A N 1
ATOM 4758 C CA . ALA A 1 634 ? 30.797 -6.780 -34.500 1.00 93.00 634 ALA A CA 1
ATOM 4759 C C . ALA A 1 634 ? 31.941 -7.726 -34.875 1.00 93.00 634 ALA A C 1
ATOM 4761 O O . ALA A 1 634 ? 31.727 -8.683 -35.619 1.00 93.00 634 ALA A O 1
ATOM 4762 N N . SER A 1 635 ? 33.145 -7.471 -34.363 1.00 93.44 635 SER A N 1
ATOM 4763 C CA . SER A 1 635 ? 34.331 -8.296 -34.609 1.00 93.44 635 SER A CA 1
ATOM 4764 C C . SER A 1 635 ? 34.369 -9.562 -33.750 1.00 93.44 635 SER A C 1
ATOM 4766 O O . SER A 1 635 ? 33.690 -9.662 -32.728 1.00 93.44 635 SER A O 1
ATOM 4768 N N . ASP A 1 636 ? 35.245 -10.498 -34.101 1.00 91.44 636 ASP A N 1
ATOM 4769 C CA . ASP A 1 636 ? 35.601 -11.625 -33.239 1.00 91.44 636 ASP A CA 1
ATOM 4770 C C . ASP A 1 636 ? 36.242 -11.170 -31.915 1.00 91.44 636 ASP A C 1
ATOM 4772 O O . ASP A 1 636 ? 36.857 -10.105 -31.819 1.00 91.44 636 ASP A O 1
ATOM 4776 N N . TRP A 1 637 ? 36.145 -12.030 -30.898 1.00 91.19 637 TRP A N 1
ATOM 4777 C CA . TRP A 1 637 ? 36.682 -11.845 -29.542 1.00 91.19 637 TRP A CA 1
ATOM 4778 C C . TRP A 1 637 ? 38.213 -12.019 -29.469 1.00 91.19 637 TRP A C 1
ATOM 4780 O O . TRP A 1 637 ? 38.728 -12.864 -28.736 1.00 91.19 637 TRP A O 1
ATOM 4790 N N . SER A 1 638 ? 38.961 -11.256 -30.264 1.00 90.88 638 SER A N 1
ATOM 4791 C CA . SER A 1 638 ? 40.430 -11.268 -30.273 1.00 90.88 638 SER A CA 1
ATOM 4792 C C . SER A 1 638 ? 40.982 -9.895 -30.638 1.00 90.88 638 SER A C 1
ATOM 4794 O O . SER A 1 638 ? 40.380 -9.212 -31.452 1.00 90.88 638 SER A O 1
ATOM 4796 N N . ASP A 1 639 ? 42.136 -9.506 -30.099 1.00 89.69 639 ASP A N 1
ATOM 4797 C CA . ASP A 1 639 ? 42.787 -8.231 -30.426 1.00 89.69 639 ASP A CA 1
ATOM 4798 C C . ASP A 1 639 ? 44.069 -8.449 -31.253 1.00 89.69 639 ASP A C 1
ATOM 4800 O O . ASP A 1 639 ? 44.821 -9.387 -30.966 1.00 89.69 639 ASP A O 1
ATOM 4804 N N . PRO A 1 640 ? 44.389 -7.574 -32.230 1.00 93.44 640 PRO A N 1
ATOM 4805 C CA . PRO A 1 640 ? 43.643 -6.384 -32.654 1.00 93.44 640 PRO A CA 1
ATOM 4806 C C . PRO A 1 640 ? 42.598 -6.668 -33.751 1.00 93.44 640 PRO A C 1
ATOM 4808 O O . PRO A 1 640 ? 42.767 -7.573 -34.567 1.00 93.44 640 PRO A O 1
ATOM 4811 N N . GLN A 1 641 ? 41.576 -5.812 -33.839 1.00 95.94 641 GLN A N 1
ATOM 4812 C CA . GLN A 1 641 ? 40.580 -5.796 -34.922 1.00 95.94 641 GLN A CA 1
ATOM 4813 C C . GLN A 1 641 ? 40.643 -4.479 -35.702 1.00 95.94 641 GLN A C 1
ATOM 4815 O O . GLN A 1 641 ? 41.080 -3.455 -35.175 1.00 95.94 641 GLN A O 1
ATOM 4820 N N . TRP A 1 642 ? 40.213 -4.501 -36.963 1.00 95.00 642 TRP A N 1
ATOM 4821 C CA . TRP A 1 642 ? 40.155 -3.327 -37.829 1.00 95.00 642 TRP A CA 1
ATOM 4822 C C . TRP A 1 642 ? 38.945 -3.367 -38.766 1.00 95.00 642 TRP A C 1
ATOM 4824 O O . TRP A 1 642 ? 38.400 -4.424 -39.079 1.00 95.00 642 TRP A O 1
ATOM 4834 N N . PHE A 1 643 ? 38.564 -2.181 -39.225 1.00 93.69 643 PHE A N 1
ATOM 4835 C CA . PHE A 1 643 ? 37.440 -1.906 -40.109 1.00 93.69 643 PHE A CA 1
ATOM 4836 C C . PHE A 1 643 ? 37.847 -0.770 -41.055 1.00 93.69 643 PHE A C 1
ATOM 4838 O O . PHE A 1 643 ? 38.505 0.178 -40.620 1.00 93.69 643 PHE A O 1
ATOM 4845 N N . GLN A 1 644 ? 37.498 -0.872 -42.336 1.00 94.44 644 GLN A N 1
ATOM 4846 C CA . GLN A 1 644 ? 37.879 0.085 -43.372 1.00 94.44 644 GLN A CA 1
ATOM 4847 C C . GLN A 1 644 ? 36.758 0.281 -44.400 1.00 94.44 644 GLN A C 1
ATOM 4849 O O . GLN A 1 644 ? 36.248 -0.692 -44.959 1.00 94.44 644 GLN A O 1
ATOM 4854 N N . VAL A 1 645 ? 36.482 1.556 -44.689 1.00 92.38 645 VAL A N 1
ATOM 4855 C CA . VAL A 1 645 ? 35.624 2.079 -45.769 1.00 92.38 645 VAL A CA 1
ATOM 4856 C C . VAL A 1 645 ? 36.496 2.691 -46.872 1.00 92.38 645 VAL A C 1
ATOM 4858 O O . VAL A 1 645 ? 37.587 3.201 -46.518 1.00 92.38 645 VAL A O 1
#

Radius of gyration: 34.19 Å; Cα contacts (8 Å, |Δi|>4): 1481; chains: 1; bounding box: 115×68×118 Å

pLDDT: mean 90.54, std 15.4, range [30.09, 98.88]